Protein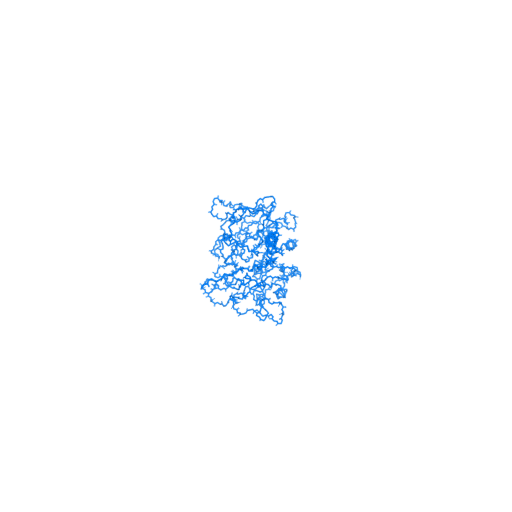 AF-A0A7X7UE91-F1 (afdb_monomer_lite)

Structure (mmCIF, N/CA/C/O backbone):
data_AF-A0A7X7UE91-F1
#
_entry.id   AF-A0A7X7UE91-F1
#
loop_
_atom_site.group_PDB
_atom_site.id
_atom_site.type_symbol
_atom_site.label_atom_id
_atom_site.label_alt_id
_atom_site.label_comp_id
_atom_site.label_asym_id
_atom_site.label_entity_id
_atom_site.label_seq_id
_atom_site.pdbx_PDB_ins_code
_atom_site.Cartn_x
_atom_site.Cartn_y
_atom_site.Cartn_z
_atom_site.occupancy
_atom_site.B_iso_or_equiv
_atom_site.auth_seq_id
_atom_site.auth_comp_id
_atom_site.auth_asym_id
_atom_site.auth_atom_id
_atom_site.pdbx_PDB_model_num
ATOM 1 N N . MET A 1 1 ? 59.659 89.191 -51.285 1.00 36.31 1 MET A N 1
ATOM 2 C CA . MET A 1 1 ? 58.768 90.313 -50.930 1.00 36.31 1 MET A CA 1
ATOM 3 C C . MET A 1 1 ? 57.349 89.776 -50.864 1.00 36.31 1 MET A C 1
ATOM 5 O O . MET A 1 1 ? 56.959 89.081 -51.787 1.00 36.31 1 MET A O 1
ATOM 9 N N . SER A 1 2 ? 56.700 90.019 -49.722 1.00 43.06 2 SER A N 1
ATOM 10 C CA . SER A 1 2 ? 55.256 90.040 -49.422 1.00 43.06 2 SER A CA 1
ATOM 11 C C . SER A 1 2 ? 54.271 89.786 -50.572 1.00 43.06 2 SER A C 1
ATOM 13 O O . SER A 1 2 ? 54.313 90.527 -51.544 1.00 43.06 2 SER A O 1
ATOM 15 N N . GLU A 1 3 ? 53.286 88.902 -50.362 1.00 39.47 3 GLU A N 1
ATOM 16 C CA . GLU A 1 3 ? 51.902 89.369 -50.165 1.00 39.47 3 GLU A CA 1
ATOM 17 C C . GLU A 1 3 ? 50.981 88.318 -49.531 1.00 39.47 3 GLU A C 1
ATOM 19 O O . GLU A 1 3 ? 51.152 87.111 -49.688 1.00 39.47 3 GLU A O 1
ATOM 24 N N . ALA A 1 4 ? 50.056 88.841 -48.728 1.00 41.91 4 ALA A N 1
ATOM 25 C CA . ALA A 1 4 ? 49.151 88.151 -47.828 1.00 41.91 4 ALA A CA 1
ATOM 26 C C . ALA A 1 4 ? 47.836 87.756 -48.519 1.00 41.91 4 ALA A C 1
ATOM 28 O O . ALA A 1 4 ? 47.352 88.455 -49.404 1.00 41.91 4 ALA A O 1
ATOM 29 N N . SER A 1 5 ? 47.219 86.676 -48.041 1.00 40.16 5 SER A N 1
ATOM 30 C CA . SER A 1 5 ? 45.880 86.216 -48.419 1.00 40.16 5 SER A CA 1
ATOM 31 C C . SER A 1 5 ? 44.860 86.522 -47.318 1.00 40.16 5 SER A C 1
ATOM 33 O O . SER A 1 5 ? 45.056 86.134 -46.164 1.00 40.16 5 SER A O 1
ATOM 35 N N . THR A 1 6 ? 43.752 87.168 -47.676 1.00 39.91 6 THR A N 1
ATOM 36 C CA . THR A 1 6 ? 42.548 87.333 -46.845 1.00 39.91 6 THR A CA 1
ATOM 37 C C . THR A 1 6 ? 41.614 86.112 -46.948 1.00 39.91 6 THR A C 1
ATOM 39 O O . THR A 1 6 ? 41.642 85.417 -47.963 1.00 39.91 6 THR A O 1
ATOM 42 N N . PRO A 1 7 ? 40.797 85.813 -45.914 1.00 49.31 7 PRO A N 1
ATOM 43 C CA . PRO A 1 7 ? 40.092 84.535 -45.794 1.00 49.31 7 PRO A CA 1
ATOM 44 C C . PRO A 1 7 ? 38.627 84.585 -46.269 1.00 49.31 7 PRO A C 1
ATOM 46 O O . PRO A 1 7 ? 37.909 85.546 -45.996 1.00 49.31 7 PRO A O 1
ATOM 49 N N . GLU A 1 8 ? 38.149 83.496 -46.880 1.00 41.75 8 GLU A N 1
ATOM 50 C CA . GLU A 1 8 ? 36.717 83.210 -47.060 1.00 41.75 8 GLU A CA 1
ATOM 51 C C . GLU A 1 8 ? 36.166 82.410 -45.865 1.00 41.75 8 GLU A C 1
ATOM 53 O O . GLU A 1 8 ? 36.740 81.404 -45.445 1.00 41.75 8 GLU A O 1
ATOM 58 N N . ILE A 1 9 ? 35.027 82.850 -45.317 1.00 50.50 9 ILE A N 1
ATOM 59 C CA . ILE A 1 9 ? 34.285 82.175 -44.239 1.00 50.50 9 ILE A CA 1
ATOM 60 C C . ILE A 1 9 ? 33.171 81.316 -44.865 1.00 50.50 9 ILE A C 1
ATOM 62 O O . ILE A 1 9 ? 32.263 81.879 -45.479 1.00 50.50 9 ILE A O 1
ATOM 66 N N . PRO A 1 10 ? 33.159 79.982 -44.680 1.00 48.75 10 PRO A N 1
ATOM 67 C CA . PRO A 1 10 ? 32.067 79.135 -45.153 1.00 48.75 10 PRO A CA 1
ATOM 68 C C . PRO A 1 10 ? 30.866 79.133 -44.180 1.00 48.75 10 PRO A C 1
ATOM 70 O O . PRO A 1 10 ? 31.021 79.372 -42.976 1.00 48.75 10 PRO A O 1
ATOM 73 N N . PRO A 1 11 ? 29.642 78.848 -44.668 1.00 53.81 11 PRO A N 1
ATOM 74 C CA . PRO A 1 11 ? 28.418 78.973 -43.883 1.00 53.81 11 PRO A CA 1
ATOM 75 C C . PRO A 1 11 ? 28.286 77.858 -42.835 1.00 53.81 11 PRO A C 1
ATOM 77 O O . PRO A 1 11 ? 28.567 76.687 -43.093 1.00 53.81 11 PRO A O 1
ATOM 80 N N . ARG A 1 12 ? 27.795 78.212 -41.639 1.00 56.38 12 ARG A N 1
ATOM 81 C CA . ARG A 1 12 ? 27.535 77.254 -40.551 1.00 56.38 12 ARG A CA 1
ATOM 82 C C . ARG A 1 12 ? 26.423 76.262 -40.937 1.00 56.38 12 ARG A C 1
ATOM 84 O O . ARG A 1 12 ? 25.315 76.699 -41.261 1.00 56.38 12 ARG A O 1
ATOM 91 N N . PRO A 1 13 ? 26.637 74.939 -40.823 1.00 45.81 13 PRO A N 1
ATOM 92 C CA . PRO A 1 13 ? 25.596 73.962 -41.109 1.00 45.81 13 PRO A CA 1
ATOM 93 C C . PRO A 1 13 ? 24.572 73.891 -39.963 1.00 45.81 13 PRO A C 1
ATOM 95 O O . PRO A 1 13 ? 24.873 73.462 -38.851 1.00 45.81 13 PRO A O 1
ATOM 98 N N . ARG A 1 14 ? 23.315 74.233 -40.274 1.00 53.62 14 ARG A N 1
ATOM 99 C CA . ARG A 1 14 ? 22.102 74.136 -39.426 1.00 53.62 14 ARG A CA 1
ATOM 100 C C . ARG A 1 14 ? 21.734 72.710 -38.949 1.00 53.62 14 ARG A C 1
ATOM 102 O O . ARG A 1 14 ? 20.647 72.510 -38.418 1.00 53.62 14 ARG A O 1
ATOM 109 N N . ARG A 1 15 ? 22.603 71.706 -39.113 1.00 49.56 15 ARG A N 1
ATOM 110 C CA . ARG A 1 15 ? 22.289 70.288 -38.838 1.00 49.56 15 ARG A CA 1
ATOM 111 C C . ARG A 1 15 ? 22.566 69.814 -37.406 1.00 49.56 15 ARG A C 1
ATOM 113 O O . ARG A 1 15 ? 22.081 68.753 -37.036 1.00 49.56 15 ARG A O 1
ATOM 120 N N . TRP A 1 16 ? 23.257 70.598 -36.578 1.00 45.03 16 TRP A N 1
ATOM 121 C CA . TRP A 1 16 ? 23.617 70.183 -35.210 1.00 45.03 16 TRP A CA 1
ATOM 122 C C . TRP A 1 16 ? 22.609 70.568 -34.117 1.00 45.03 16 TRP A C 1
ATOM 124 O O . TRP A 1 16 ? 22.763 70.153 -32.975 1.00 45.03 16 TRP A O 1
ATOM 134 N N . LEU A 1 17 ? 21.549 71.310 -34.452 1.00 46.06 17 LEU A N 1
ATOM 135 C CA . LEU A 1 17 ? 20.534 71.734 -33.475 1.00 46.06 17 LEU A CA 1
ATOM 136 C C . LEU A 1 17 ? 19.365 70.750 -33.310 1.00 46.06 17 LEU A C 1
ATOM 138 O O . LEU A 1 17 ? 18.649 70.838 -32.322 1.00 46.06 17 LEU A O 1
ATOM 142 N N . LEU A 1 18 ? 19.194 69.782 -34.218 1.00 48.12 18 LEU A N 1
ATOM 143 C CA . LEU A 1 18 ? 18.129 68.771 -34.107 1.00 48.12 18 LEU A CA 1
ATOM 144 C C . LEU A 1 18 ? 18.585 67.475 -33.418 1.00 48.12 18 LEU A C 1
ATOM 146 O O . LEU A 1 18 ? 17.758 66.797 -32.817 1.00 48.12 18 LEU A O 1
ATOM 150 N N . LEU A 1 19 ? 19.887 67.156 -33.422 1.00 47.09 19 LEU A N 1
ATOM 151 C CA . LEU A 1 19 ? 20.405 65.998 -32.680 1.00 47.09 19 LEU A CA 1
ATOM 152 C C . LEU A 1 19 ? 20.594 66.269 -31.181 1.00 47.09 19 LEU A C 1
ATOM 154 O O . LEU A 1 19 ? 20.543 65.325 -30.410 1.00 47.09 19 LEU A O 1
ATOM 158 N N . GLY A 1 20 ? 20.755 67.522 -30.741 1.00 48.09 20 GLY A N 1
ATOM 159 C CA . GLY A 1 20 ? 20.937 67.845 -29.316 1.00 48.09 20 GLY A CA 1
ATOM 160 C C . GLY A 1 20 ? 19.657 67.780 -28.470 1.00 48.09 20 GLY A C 1
ATOM 161 O O . GLY A 1 20 ? 19.732 67.546 -27.267 1.00 48.09 20 GLY A O 1
ATOM 162 N N . CYS A 1 21 ? 18.481 67.954 -29.082 1.00 50.00 21 CYS A N 1
ATOM 163 C CA . CYS A 1 21 ? 17.197 67.971 -28.366 1.00 50.00 21 CYS A CA 1
ATOM 164 C C . CYS A 1 21 ? 16.503 66.603 -28.304 1.00 50.00 21 CYS A C 1
ATOM 166 O O . CYS A 1 21 ? 15.656 66.393 -27.440 1.00 50.00 21 CYS A O 1
ATOM 168 N N . LEU A 1 22 ? 16.860 65.665 -29.187 1.00 49.66 22 LEU A N 1
ATOM 169 C CA . LEU A 1 22 ? 16.269 64.323 -29.207 1.00 49.66 22 LEU A CA 1
ATOM 170 C C . LEU A 1 22 ? 16.980 63.347 -28.267 1.00 49.66 22 LEU A C 1
ATOM 172 O O . LEU A 1 22 ? 16.339 62.427 -27.775 1.00 49.66 22 LEU A O 1
ATOM 176 N N . THR A 1 23 ? 18.262 63.550 -27.957 1.00 55.72 23 THR A N 1
ATOM 177 C CA . THR A 1 23 ? 19.024 62.645 -27.078 1.00 55.72 23 THR A CA 1
ATOM 178 C C . THR A 1 23 ? 18.476 62.579 -25.649 1.00 55.72 23 THR A C 1
ATOM 180 O O . THR A 1 23 ? 18.298 61.468 -25.156 1.00 55.72 23 THR A O 1
ATOM 183 N N . PRO A 1 24 ? 18.127 63.697 -24.977 1.00 56.16 24 PRO A N 1
ATOM 184 C CA . PRO A 1 24 ? 17.536 63.636 -23.640 1.00 56.16 24 PRO A CA 1
ATOM 185 C C . PRO A 1 24 ? 16.158 62.969 -23.662 1.00 56.16 24 PRO A C 1
ATOM 187 O O . PRO A 1 24 ? 15.841 62.186 -22.776 1.00 56.16 24 PRO A O 1
ATOM 190 N N . VAL A 1 25 ? 15.360 63.222 -24.705 1.00 62.03 25 VAL A N 1
ATOM 191 C CA . VAL A 1 25 ? 14.018 62.641 -24.863 1.00 62.03 25 VAL A CA 1
ATOM 192 C C . VAL A 1 25 ? 14.101 61.140 -25.135 1.00 62.03 25 VAL A C 1
ATOM 194 O O . VAL A 1 25 ? 13.368 60.375 -24.521 1.00 62.03 25 VAL A O 1
ATOM 197 N N . LEU A 1 26 ? 15.027 60.694 -25.985 1.00 62.31 26 LEU A N 1
ATOM 198 C CA . LEU A 1 26 ? 15.256 59.275 -26.261 1.00 62.31 26 LEU A CA 1
ATOM 199 C C . LEU A 1 26 ? 15.820 58.537 -25.043 1.00 62.31 26 LEU A C 1
ATOM 201 O O . LEU A 1 26 ? 15.428 57.400 -24.806 1.00 62.31 26 LEU A O 1
ATOM 205 N N . VAL A 1 27 ? 16.669 59.180 -24.235 1.00 69.56 27 VAL A N 1
ATOM 206 C CA . VAL A 1 27 ? 17.151 58.613 -22.965 1.00 69.56 27 VAL A CA 1
ATOM 207 C C . VAL A 1 27 ? 16.020 58.532 -21.940 1.00 69.56 27 VAL A C 1
ATOM 209 O O . VAL A 1 27 ? 15.864 57.496 -21.306 1.00 69.56 27 VAL A O 1
ATOM 212 N N . VAL A 1 28 ? 15.172 59.557 -21.813 1.00 70.38 28 VAL A N 1
ATOM 213 C CA . VAL A 1 28 ? 14.009 59.530 -20.907 1.00 70.38 28 VAL A CA 1
ATOM 214 C C . VAL A 1 28 ? 12.973 58.496 -21.355 1.00 70.38 28 VAL A C 1
ATOM 216 O O . VAL A 1 28 ? 12.438 57.784 -20.514 1.00 70.38 28 VAL A O 1
ATOM 219 N N . VAL A 1 29 ? 12.726 58.345 -22.659 1.00 72.12 29 VAL A N 1
ATOM 220 C CA . VAL A 1 29 ? 11.830 57.309 -23.198 1.00 72.12 29 VAL A CA 1
ATOM 221 C C . VAL A 1 29 ? 12.434 55.917 -23.022 1.00 72.12 29 VAL A C 1
ATOM 223 O O . VAL A 1 29 ? 11.719 55.009 -22.615 1.00 72.12 29 VAL A O 1
ATOM 226 N N . ALA A 1 30 ? 13.738 55.733 -23.245 1.00 70.06 30 ALA A N 1
ATOM 227 C CA . ALA A 1 30 ? 14.412 54.459 -22.998 1.00 70.06 30 ALA A CA 1
ATOM 228 C C . ALA A 1 30 ? 14.411 54.090 -21.507 1.00 70.06 30 ALA A C 1
ATOM 230 O O . ALA A 1 30 ? 14.157 52.937 -21.171 1.00 70.06 30 ALA A O 1
ATOM 231 N N . LEU A 1 31 ? 14.615 55.061 -20.610 1.00 68.81 31 LEU A N 1
ATOM 232 C CA . LEU A 1 31 ? 14.519 54.869 -19.162 1.00 68.81 31 LEU A CA 1
ATOM 233 C C . LEU A 1 31 ? 13.076 54.631 -18.709 1.00 68.81 31 LEU A C 1
ATOM 235 O O . LEU A 1 31 ? 12.863 53.805 -17.833 1.00 68.81 31 LEU A O 1
ATOM 239 N N . ALA A 1 32 ? 12.081 55.280 -19.320 1.00 68.56 32 ALA A N 1
ATOM 240 C CA . ALA A 1 32 ? 10.669 55.040 -19.036 1.00 68.56 32 ALA A CA 1
ATOM 241 C C . ALA A 1 32 ? 10.229 53.656 -19.529 1.00 68.56 32 ALA A C 1
ATOM 243 O O . ALA A 1 32 ? 9.573 52.933 -18.793 1.00 68.56 32 ALA A O 1
ATOM 244 N N . VAL A 1 33 ? 10.633 53.240 -20.732 1.00 74.38 33 VAL A N 1
ATOM 245 C CA . VAL A 1 33 ? 10.373 51.893 -21.261 1.00 74.38 33 VAL A CA 1
ATOM 246 C C . VAL A 1 33 ? 11.101 50.842 -20.425 1.00 74.38 33 VAL A C 1
ATOM 248 O O . VAL A 1 33 ? 10.485 49.852 -20.051 1.00 74.38 33 VAL A O 1
ATOM 251 N N . ALA A 1 34 ? 12.358 51.073 -20.039 1.00 68.88 34 ALA A N 1
ATOM 252 C CA . ALA A 1 34 ? 13.075 50.202 -19.111 1.00 68.88 34 ALA A CA 1
ATOM 253 C C . ALA A 1 34 ? 12.407 50.167 -17.728 1.00 68.88 34 ALA A C 1
ATOM 255 O O . ALA A 1 34 ? 12.300 49.093 -17.149 1.00 68.88 34 ALA A O 1
ATOM 256 N N . PHE A 1 35 ? 11.885 51.292 -17.228 1.00 69.75 35 PHE A N 1
ATOM 257 C CA . PHE A 1 35 ? 11.131 51.373 -15.975 1.00 69.75 35 PHE A CA 1
ATOM 258 C C . PHE A 1 35 ? 9.776 50.671 -16.069 1.00 69.75 35 PHE A C 1
ATOM 260 O O . PHE A 1 35 ? 9.395 50.007 -15.119 1.00 69.75 35 PHE A O 1
ATOM 267 N N . PHE A 1 36 ? 9.058 50.743 -17.192 1.00 61.97 36 PHE A N 1
ATOM 268 C CA . PHE A 1 36 ? 7.795 50.027 -17.396 1.00 61.97 36 PHE A CA 1
ATOM 269 C C . PHE A 1 36 ? 8.003 48.537 -17.686 1.00 61.97 36 PHE A C 1
ATOM 271 O O . PHE A 1 36 ? 7.165 47.734 -17.290 1.00 61.97 36 PHE A O 1
ATOM 278 N N . ILE A 1 37 ? 9.120 48.143 -18.305 1.00 63.78 37 ILE A N 1
ATOM 279 C CA . ILE A 1 37 ? 9.530 46.737 -18.433 1.00 63.78 37 ILE A CA 1
ATOM 280 C C . ILE A 1 37 ? 9.960 46.203 -17.064 1.00 63.78 37 ILE A C 1
ATOM 282 O O . ILE A 1 37 ? 9.502 45.138 -16.672 1.00 63.78 37 ILE A O 1
ATOM 286 N N . TRP A 1 38 ? 10.748 46.956 -16.295 1.00 61.94 38 TRP A N 1
ATOM 287 C CA . TRP A 1 38 ? 11.137 46.613 -14.925 1.00 61.94 38 TRP A CA 1
ATOM 288 C C . TRP A 1 38 ? 9.918 46.558 -13.991 1.00 61.94 38 TRP A C 1
ATOM 290 O O . TRP A 1 38 ? 9.705 45.551 -13.327 1.00 61.94 38 TRP A O 1
ATOM 300 N N . ALA A 1 39 ? 9.039 47.562 -14.009 1.00 52.72 39 ALA A N 1
ATOM 301 C CA . ALA A 1 39 ? 7.802 47.604 -13.226 1.00 52.72 39 ALA A CA 1
ATOM 302 C C . ALA A 1 39 ? 6.757 46.583 -13.713 1.00 52.72 39 ALA A C 1
ATOM 304 O O . ALA A 1 39 ? 5.990 46.058 -12.911 1.00 52.72 39 ALA A O 1
ATOM 305 N N . GLY A 1 40 ? 6.729 46.266 -15.009 1.00 46.97 40 GLY A N 1
ATOM 306 C CA . GLY A 1 40 ? 5.903 45.209 -15.599 1.00 46.97 40 GLY A CA 1
ATOM 307 C C . GLY A 1 40 ? 6.409 43.808 -15.252 1.00 46.97 40 GLY A C 1
ATOM 308 O O . GLY A 1 40 ? 5.601 42.915 -15.005 1.00 46.97 40 GLY A O 1
ATOM 309 N N . GLN A 1 41 ? 7.729 43.634 -15.134 1.00 50.72 41 GLN A N 1
ATOM 310 C CA . GLN A 1 41 ? 8.356 42.440 -14.564 1.00 50.72 41 GLN A CA 1
ATOM 311 C C . GLN A 1 41 ? 8.150 42.358 -13.042 1.00 50.72 41 GLN A C 1
ATOM 313 O O . GLN A 1 41 ? 8.019 41.255 -12.521 1.00 50.72 41 GLN A O 1
ATOM 318 N N . GLN A 1 42 ? 8.008 43.491 -12.339 1.00 44.66 42 GLN A N 1
ATOM 319 C CA . GLN A 1 42 ? 7.614 43.517 -10.923 1.00 44.66 42 GLN A CA 1
ATOM 320 C C . GLN A 1 42 ? 6.109 43.309 -10.679 1.00 44.66 42 GLN A C 1
ATOM 322 O O . GLN A 1 42 ? 5.731 42.962 -9.566 1.00 44.66 42 GLN A O 1
ATOM 327 N N . LYS A 1 43 ? 5.239 43.475 -11.688 1.00 43.56 43 LYS A N 1
ATOM 328 C CA . LYS A 1 43 ? 3.776 43.278 -11.578 1.00 43.56 43 LYS A CA 1
ATOM 329 C C . LYS A 1 43 ? 3.276 41.902 -12.037 1.00 43.56 43 LYS A C 1
ATOM 331 O O . LYS A 1 43 ? 2.078 41.709 -12.227 1.00 43.56 43 LYS A O 1
ATOM 336 N N . ARG A 1 44 ? 4.170 40.919 -12.157 1.00 41.72 44 ARG A N 1
ATOM 337 C CA . ARG A 1 44 ? 3.818 39.488 -12.164 1.00 41.72 44 ARG A CA 1
ATOM 338 C C . ARG A 1 44 ? 4.426 38.787 -10.957 1.00 41.72 44 ARG A C 1
ATOM 340 O O . ARG A 1 44 ? 5.157 37.813 -11.072 1.00 41.72 44 ARG A O 1
ATOM 347 N N . THR A 1 45 ? 4.093 39.296 -9.788 1.00 33.44 45 THR A N 1
ATOM 348 C CA . THR A 1 45 ? 4.151 38.556 -8.534 1.00 33.44 45 THR A CA 1
ATOM 349 C C . THR A 1 45 ? 2.702 38.373 -8.088 1.00 33.44 45 THR A C 1
ATOM 351 O O . THR A 1 45 ? 1.978 39.367 -7.980 1.00 33.44 45 THR A O 1
ATOM 354 N N . PRO A 1 46 ? 2.230 37.134 -7.856 1.00 30.61 46 PRO A N 1
ATOM 355 C CA . PRO A 1 46 ? 1.045 36.956 -7.030 1.00 30.61 46 PRO A CA 1
ATOM 356 C C . PRO A 1 46 ? 1.313 37.659 -5.696 1.00 30.61 46 PRO A C 1
ATOM 358 O O . PRO A 1 46 ? 2.473 37.755 -5.283 1.00 30.61 46 PRO A O 1
ATOM 361 N N . ALA A 1 47 ? 0.261 38.190 -5.070 1.00 27.84 47 ALA A N 1
ATOM 362 C CA . ALA A 1 47 ? 0.332 38.878 -3.787 1.00 27.84 47 ALA A CA 1
ATOM 363 C C . ALA A 1 47 ? 1.359 38.204 -2.861 1.00 27.84 47 ALA A C 1
ATOM 365 O O . ALA A 1 47 ? 1.198 37.042 -2.488 1.00 27.84 47 ALA A O 1
ATOM 366 N N . LYS A 1 48 ? 2.443 38.924 -2.544 1.00 30.34 48 LYS A N 1
ATOM 367 C CA . LYS A 1 48 ? 3.379 38.518 -1.498 1.00 30.34 48 LYS A CA 1
ATOM 368 C C . LYS A 1 48 ? 2.576 38.470 -0.202 1.00 30.34 48 LYS A C 1
ATOM 370 O O . LYS A 1 48 ? 2.264 39.518 0.353 1.00 30.34 48 LYS A O 1
ATOM 375 N N . SER A 1 49 ? 2.249 37.273 0.274 1.00 30.28 49 SER A N 1
ATOM 376 C CA . SER A 1 49 ? 2.136 37.072 1.713 1.00 30.28 49 SER A CA 1
ATOM 377 C C . SER A 1 49 ? 3.503 37.431 2.290 1.00 30.28 49 SER A C 1
ATOM 379 O O . SER A 1 49 ? 4.514 36.897 1.823 1.00 30.28 49 SER A O 1
ATOM 381 N N . GLU A 1 50 ? 3.555 38.375 3.223 1.00 29.50 50 GLU A N 1
ATOM 382 C CA . GLU A 1 50 ? 4.781 38.692 3.951 1.00 29.50 50 GLU A CA 1
ATOM 383 C C . GLU A 1 50 ? 5.368 37.389 4.509 1.00 29.50 50 GLU A C 1
ATOM 385 O O . GLU A 1 50 ? 4.707 36.650 5.236 1.00 29.50 50 GLU A O 1
ATOM 390 N N . GLN A 1 51 ? 6.579 37.053 4.065 1.00 27.69 51 GLN A N 1
ATOM 391 C CA . GLN A 1 51 ? 7.318 35.908 4.577 1.00 27.69 51 GLN A CA 1
ATOM 392 C C . GLN A 1 51 ? 8.044 36.354 5.850 1.00 27.69 51 GLN A C 1
ATOM 394 O O . GLN A 1 51 ? 8.701 37.397 5.809 1.00 27.69 51 GLN A O 1
ATOM 399 N N . PRO A 1 52 ? 7.950 35.608 6.963 1.00 28.22 52 PRO A N 1
ATOM 400 C CA . PRO A 1 52 ? 8.729 35.909 8.154 1.00 28.22 52 PRO A CA 1
ATOM 401 C C . PRO A 1 52 ? 10.233 35.751 7.875 1.00 28.22 52 PRO A C 1
ATOM 403 O O . PRO A 1 52 ? 10.665 34.891 7.109 1.00 28.22 52 PRO A O 1
ATOM 406 N N . GLU A 1 53 ? 11.018 36.615 8.509 1.00 28.03 53 GLU A N 1
ATOM 407 C CA . GLU A 1 53 ? 12.404 37.004 8.203 1.00 28.03 53 GLU A CA 1
ATOM 408 C C . GLU A 1 53 ? 13.490 35.929 8.474 1.00 28.03 53 GLU A C 1
ATOM 410 O O . GLU A 1 53 ? 14.628 36.268 8.780 1.00 28.03 53 GLU A O 1
ATOM 415 N N . TRP A 1 54 ? 13.183 34.627 8.378 1.00 30.05 54 TRP A N 1
AT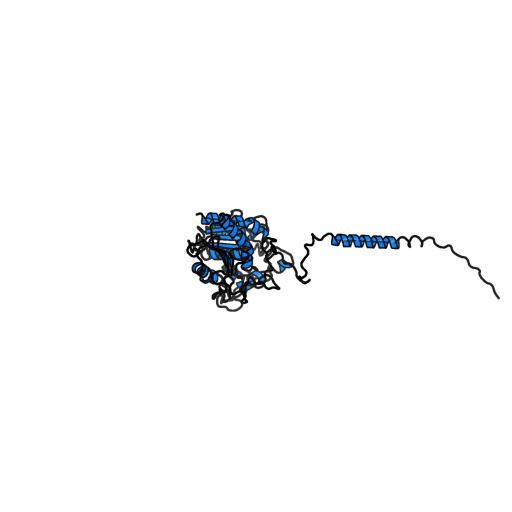OM 416 C CA . TRP A 1 54 ? 14.104 33.545 8.787 1.00 30.05 54 TRP A CA 1
ATOM 417 C C . TRP A 1 54 ? 14.303 32.388 7.787 1.00 30.05 54 TRP A C 1
ATOM 419 O O . TRP A 1 54 ? 14.706 31.296 8.181 1.00 30.05 54 TRP A O 1
ATOM 429 N N . VAL A 1 55 ? 14.092 32.602 6.483 1.00 28.30 55 VAL A N 1
ATOM 430 C CA . VAL A 1 55 ? 14.386 31.582 5.450 1.00 28.30 55 VAL A CA 1
ATOM 431 C C . VAL A 1 55 ? 15.651 31.956 4.653 1.00 28.30 55 VAL A C 1
ATOM 433 O O . VAL A 1 55 ? 15.645 32.985 3.977 1.00 28.30 55 VAL A O 1
ATOM 436 N N . PRO A 1 56 ? 16.736 31.153 4.685 1.00 31.80 56 PRO A N 1
ATOM 437 C CA . PRO A 1 56 ? 17.945 31.412 3.898 1.00 31.80 56 PRO A CA 1
ATOM 438 C C . PRO A 1 56 ? 17.709 31.333 2.377 1.00 31.80 56 PRO A C 1
ATOM 440 O O . PRO A 1 56 ? 16.955 30.490 1.889 1.00 31.80 56 PRO A O 1
ATOM 443 N N . GLU A 1 57 ? 18.417 32.171 1.609 1.00 29.77 57 GLU A N 1
ATOM 444 C CA . GLU A 1 57 ? 18.262 32.372 0.150 1.00 29.77 57 GLU A CA 1
ATOM 445 C C . GLU A 1 57 ? 18.537 31.137 -0.742 1.00 29.77 57 GLU A C 1
ATOM 447 O O . GLU A 1 57 ? 18.364 31.202 -1.960 1.00 29.77 57 GLU A O 1
ATOM 452 N N . ASN A 1 58 ? 18.940 29.991 -0.185 1.00 28.06 58 ASN A N 1
ATOM 453 C CA . ASN A 1 58 ? 19.305 28.783 -0.936 1.00 28.06 58 ASN A CA 1
ATOM 454 C C . ASN A 1 58 ? 18.311 27.607 -0.822 1.00 28.06 58 ASN A C 1
ATOM 456 O O . ASN A 1 58 ? 18.591 26.531 -1.357 1.00 28.06 58 ASN A O 1
ATOM 460 N N . MET A 1 59 ? 17.138 27.788 -0.207 1.00 26.92 59 MET A N 1
ATOM 461 C CA . MET A 1 59 ? 16.128 26.727 -0.082 1.00 26.92 59 MET A CA 1
ATOM 462 C C . MET A 1 59 ? 15.277 26.592 -1.365 1.00 26.92 59 MET A C 1
ATOM 464 O O . MET A 1 59 ? 14.589 27.525 -1.782 1.00 26.92 59 MET A O 1
ATOM 468 N N . ARG A 1 60 ? 15.321 25.426 -2.029 1.00 25.88 60 ARG A N 1
ATOM 469 C CA . ARG A 1 60 ? 14.536 25.132 -3.247 1.00 25.88 60 ARG A CA 1
ATOM 470 C C . ARG A 1 60 ? 13.367 24.186 -2.955 1.00 25.88 60 ARG A C 1
ATOM 472 O O . ARG A 1 60 ? 13.567 23.055 -2.532 1.00 25.88 60 ARG A O 1
ATOM 479 N N . TRP A 1 61 ? 12.161 24.641 -3.290 1.00 27.38 61 TRP A N 1
ATOM 480 C CA . TRP A 1 61 ? 10.878 23.948 -3.130 1.00 27.38 61 TRP A CA 1
ATOM 481 C C . TRP A 1 61 ? 10.746 22.646 -3.951 1.00 27.38 61 TRP A C 1
ATOM 483 O O . TRP A 1 61 ? 11.088 22.578 -5.145 1.00 27.38 61 TRP A O 1
ATOM 493 N N . VAL A 1 62 ? 10.171 21.606 -3.338 1.00 31.42 62 VAL A N 1
ATOM 494 C CA . VAL A 1 62 ? 9.875 20.310 -3.971 1.00 31.42 62 VAL A CA 1
ATOM 495 C C . VAL A 1 62 ? 8.402 19.948 -3.743 1.00 31.42 62 VAL A C 1
ATOM 497 O O . VAL A 1 62 ? 8.008 19.594 -2.647 1.00 31.42 62 VAL A O 1
ATOM 500 N N . ALA A 1 63 ? 7.586 20.069 -4.794 1.00 31.14 63 ALA A N 1
ATOM 501 C CA . ALA A 1 63 ? 6.120 20.081 -4.733 1.00 31.14 63 ALA A CA 1
ATOM 502 C C . ALA A 1 63 ? 5.411 18.706 -4.800 1.00 31.14 63 ALA A C 1
ATOM 504 O O . ALA A 1 63 ? 4.220 18.678 -5.081 1.00 31.14 63 ALA A O 1
ATOM 505 N N . TRP A 1 64 ? 6.106 17.577 -4.614 1.00 40.44 64 TRP A N 1
ATOM 506 C CA . TRP A 1 64 ? 5.503 16.240 -4.809 1.00 40.44 64 TRP A CA 1
ATOM 507 C C . TRP A 1 64 ? 5.458 15.360 -3.546 1.00 40.44 64 TRP A C 1
ATOM 509 O O . TRP A 1 64 ? 4.734 14.372 -3.535 1.00 40.44 64 TRP A O 1
ATOM 519 N N . ALA A 1 65 ? 6.150 15.726 -2.462 1.00 35.69 65 ALA A N 1
ATOM 520 C CA . ALA A 1 65 ? 6.008 15.078 -1.156 1.00 35.69 65 ALA A CA 1
ATOM 521 C C . ALA A 1 65 ? 5.020 15.889 -0.306 1.00 35.69 65 ALA A C 1
ATOM 523 O O . ALA A 1 65 ? 5.423 16.589 0.613 1.00 35.69 65 ALA A O 1
ATOM 524 N N . SER A 1 66 ? 3.736 15.849 -0.681 1.00 28.75 66 SER A N 1
ATOM 525 C CA . SER A 1 66 ? 2.671 16.697 -0.117 1.00 28.75 66 SER A CA 1
ATOM 526 C C . SER A 1 66 ? 2.884 18.210 -0.380 1.00 28.75 66 SER A C 1
ATOM 528 O O . SER A 1 66 ? 4.015 18.690 -0.458 1.00 28.75 66 SER A O 1
ATOM 530 N N . PRO A 1 67 ? 1.833 19.042 -0.534 1.00 25.95 67 PRO A N 1
ATOM 531 C CA . PRO A 1 67 ? 2.008 20.471 -0.314 1.00 25.95 67 PRO A CA 1
ATOM 532 C C . PRO A 1 67 ? 2.478 20.659 1.138 1.00 25.95 67 PRO A C 1
ATOM 534 O O . PRO A 1 67 ? 2.085 19.867 2.001 1.00 25.95 67 PRO A O 1
ATOM 537 N N . PRO A 1 68 ? 3.230 21.720 1.469 1.00 29.31 68 PRO A N 1
ATOM 538 C CA . PRO A 1 68 ? 3.213 22.219 2.833 1.00 29.31 68 PRO A CA 1
ATOM 539 C C . PRO A 1 68 ? 1.769 22.658 3.107 1.00 29.31 68 PRO A C 1
ATOM 541 O O . PRO A 1 68 ? 1.360 23.758 2.738 1.00 29.31 68 PRO A O 1
ATOM 544 N N . VAL A 1 69 ? 0.943 21.774 3.664 1.00 27.19 69 VAL A N 1
ATOM 545 C CA . VAL A 1 69 ? -0.385 22.162 4.128 1.00 27.19 69 VAL A CA 1
ATOM 546 C C . VAL A 1 69 ? -0.166 22.991 5.386 1.00 27.19 69 VAL A C 1
ATOM 548 O O . VAL A 1 69 ? -0.040 22.476 6.491 1.00 27.19 69 VAL A O 1
ATOM 551 N N . VAL A 1 70 ? -0.087 24.303 5.182 1.00 26.19 70 VAL A N 1
ATOM 552 C CA . VAL A 1 70 ? -0.306 25.315 6.209 1.00 26.19 70 VAL A CA 1
ATOM 553 C C . VAL A 1 70 ? -1.819 25.425 6.372 1.00 26.19 70 VAL A C 1
ATOM 555 O O . VAL A 1 70 ? -2.496 26.077 5.577 1.00 26.19 70 VAL A O 1
ATOM 558 N N . TYR A 1 71 ? -2.368 24.748 7.377 1.00 24.53 71 TYR A N 1
ATOM 559 C CA . TYR A 1 71 ? -3.733 25.003 7.822 1.00 24.53 71 TYR A CA 1
ATOM 560 C C . TYR A 1 71 ? -3.728 26.235 8.740 1.00 24.53 71 TYR A C 1
ATOM 562 O O . TYR A 1 71 ? -3.216 26.188 9.856 1.00 24.53 71 TYR A O 1
ATOM 570 N N . ASN A 1 72 ? -4.277 27.355 8.259 1.00 22.47 72 ASN A N 1
ATOM 571 C CA . ASN A 1 72 ? -4.403 28.605 9.014 1.00 22.47 72 ASN A CA 1
ATOM 572 C C . ASN A 1 72 ? -5.745 28.664 9.783 1.00 22.47 72 ASN A C 1
ATOM 574 O O . ASN A 1 72 ? -6.704 29.284 9.325 1.00 22.47 72 ASN A O 1
ATOM 578 N N . GLY A 1 73 ? -5.756 28.063 10.985 1.00 21.08 73 GLY A N 1
ATOM 579 C CA . GLY A 1 73 ? -6.563 28.468 12.157 1.00 21.08 73 GLY A CA 1
ATOM 580 C C . GLY A 1 73 ? -7.795 27.616 12.538 1.00 21.08 73 GLY A C 1
ATOM 581 O O . GLY A 1 73 ? -8.314 26.879 11.710 1.00 21.08 73 GLY A O 1
ATOM 582 N N . PRO A 1 74 ? -8.347 27.740 13.770 1.00 23.33 74 PRO A N 1
ATOM 583 C CA . PRO A 1 74 ? -7.783 28.308 14.992 1.00 23.33 74 PRO A CA 1
ATOM 584 C C . PRO A 1 74 ? -7.267 27.186 15.915 1.00 23.33 74 PRO A C 1
ATOM 586 O O . PRO A 1 74 ? -8.033 26.396 16.464 1.00 23.33 74 PRO A O 1
ATOM 589 N N . GLY A 1 75 ? -5.948 27.138 16.071 1.00 25.67 75 GLY A N 1
ATOM 590 C CA . GLY A 1 75 ? -5.205 26.134 16.830 1.00 25.67 75 GLY A CA 1
ATOM 591 C C . GLY A 1 75 ? -3.882 25.902 16.113 1.00 25.67 75 GLY A C 1
ATOM 592 O O . GLY A 1 75 ? -3.854 25.229 15.092 1.00 25.67 75 GLY A O 1
ATOM 593 N N . GLU A 1 76 ? -2.834 26.584 16.567 1.00 25.05 76 GLU A N 1
ATOM 594 C CA . GLU A 1 76 ? -1.525 26.703 15.913 1.00 25.05 76 GLU A CA 1
ATOM 595 C C . GLU A 1 76 ? -0.916 25.353 15.480 1.00 25.05 76 GLU A C 1
ATOM 597 O O . GLU A 1 76 ? -0.817 24.424 16.279 1.00 25.05 76 GLU A O 1
ATOM 602 N N . LEU A 1 77 ? -0.436 25.270 14.232 1.00 31.86 77 LEU A N 1
ATOM 603 C CA . LEU A 1 77 ? 0.515 24.252 13.777 1.00 31.86 77 LEU A CA 1
ATOM 604 C C . LEU A 1 77 ? 1.855 24.950 13.499 1.00 31.86 77 LEU A C 1
ATOM 606 O O . LEU A 1 77 ? 2.001 25.671 12.512 1.00 31.86 77 LEU A O 1
ATOM 610 N N . VAL A 1 78 ? 2.812 24.768 14.406 1.00 27.73 78 VAL A N 1
ATOM 611 C CA . VAL A 1 78 ? 4.182 25.294 14.314 1.00 27.73 78 VAL A CA 1
ATOM 612 C C . VAL A 1 78 ? 5.050 24.301 13.527 1.00 27.73 78 VAL A C 1
ATOM 614 O O . VAL A 1 78 ? 4.826 23.098 13.604 1.00 27.73 78 VAL A O 1
ATOM 617 N N . PHE A 1 79 ? 6.011 24.824 12.758 1.00 29.94 79 PHE A N 1
ATOM 618 C CA . PHE A 1 79 ? 7.078 24.113 12.034 1.00 29.94 79 PHE A CA 1
ATOM 619 C C . PHE A 1 79 ? 7.427 22.720 12.609 1.00 29.94 79 PHE A C 1
ATOM 621 O O . PHE A 1 79 ? 7.871 22.610 13.749 1.00 29.94 79 PHE A O 1
ATOM 628 N N . TYR A 1 80 ? 7.256 21.662 11.804 1.00 41.66 80 TYR A N 1
ATOM 629 C CA . TYR A 1 80 ? 7.445 20.269 12.224 1.00 41.66 80 TYR A CA 1
ATOM 630 C C . TYR A 1 80 ? 8.887 19.788 12.070 1.00 41.66 80 TYR A C 1
ATOM 632 O O . TYR A 1 80 ? 9.244 19.106 11.115 1.00 41.66 80 TYR A O 1
ATOM 640 N N . SER A 1 81 ? 9.705 20.114 13.060 1.00 33.66 81 SER A N 1
ATOM 641 C CA . SER A 1 81 ? 10.857 19.304 13.446 1.00 33.66 81 SER A CA 1
ATOM 642 C C . SER A 1 81 ? 10.581 18.788 14.851 1.00 33.66 81 SER A C 1
ATOM 644 O O . SER A 1 81 ? 10.251 19.590 15.718 1.00 33.66 81 SER A O 1
ATOM 646 N N . ASP A 1 82 ? 10.702 17.483 15.071 1.00 39.25 82 ASP A N 1
ATOM 647 C CA . ASP A 1 82 ? 10.428 16.808 16.345 1.00 39.25 82 ASP A CA 1
ATOM 648 C C . ASP A 1 82 ? 8.968 16.833 16.827 1.00 39.25 82 ASP A C 1
ATOM 650 O O . ASP A 1 82 ? 8.524 17.694 17.580 1.00 39.25 82 ASP A O 1
ATOM 654 N N . PHE A 1 83 ? 8.252 15.738 16.566 1.00 38.34 83 PHE A N 1
ATOM 655 C CA . PHE A 1 83 ? 7.064 15.353 17.341 1.00 38.34 83 PHE A CA 1
ATOM 656 C C . PHE A 1 83 ? 7.396 14.887 18.776 1.00 38.34 83 PHE A C 1
ATOM 658 O O . PHE A 1 83 ? 6.664 14.085 19.347 1.00 38.34 83 PHE A O 1
ATOM 665 N N . GLY A 1 84 ? 8.509 15.332 19.369 1.00 34.91 84 GLY A N 1
ATOM 666 C CA . GLY A 1 84 ? 8.909 14.959 20.730 1.00 34.91 84 GLY A CA 1
ATOM 667 C C . GLY A 1 84 ? 9.193 13.465 20.935 1.00 34.91 84 GLY A C 1
ATOM 668 O O . GLY A 1 84 ? 9.334 13.027 22.069 1.00 34.91 84 GLY A O 1
ATOM 669 N N . CYS A 1 85 ? 9.292 12.664 19.868 1.00 39.69 85 CYS A N 1
ATOM 670 C CA . CYS A 1 85 ? 9.695 11.259 19.983 1.00 39.69 85 CYS A CA 1
ATOM 671 C C . CYS A 1 85 ? 11.243 11.121 20.078 1.00 39.69 85 CYS A C 1
ATOM 673 O O . CYS A 1 85 ? 11.757 10.006 20.183 1.00 39.69 85 CYS A O 1
ATOM 675 N N . ALA A 1 86 ? 11.985 12.243 20.088 1.00 37.38 86 ALA A N 1
ATOM 676 C CA . ALA A 1 86 ? 13.386 12.316 20.501 1.00 37.38 86 ALA A CA 1
ATOM 677 C C . ALA A 1 86 ? 13.506 12.243 22.034 1.00 37.38 86 ALA A C 1
ATOM 679 O O . ALA A 1 86 ? 12.714 12.824 22.772 1.00 37.38 86 ALA A O 1
ATOM 680 N N . ALA A 1 87 ? 14.523 11.535 22.524 1.00 32.84 87 ALA A N 1
ATOM 681 C CA . ALA A 1 87 ? 14.849 11.491 23.944 1.00 32.84 87 ALA A CA 1
ATOM 682 C C . ALA A 1 87 ? 15.352 12.872 24.423 1.00 32.84 87 ALA A C 1
ATOM 684 O O . ALA A 1 87 ? 16.547 13.149 24.366 1.00 32.84 87 ALA A O 1
ATOM 685 N N . GLY A 1 88 ? 14.439 13.732 24.884 1.00 31.08 88 GLY A N 1
ATOM 686 C CA . GLY A 1 88 ? 14.740 15.030 25.500 1.00 31.08 88 GLY A CA 1
ATOM 687 C C . GLY A 1 88 ? 13.487 15.716 26.062 1.00 31.08 88 GLY A C 1
ATOM 688 O O . GLY A 1 88 ? 12.538 15.948 25.323 1.00 31.08 88 GLY A O 1
ATOM 689 N N . ASP A 1 89 ? 13.508 15.978 27.377 1.00 26.70 89 ASP A N 1
ATOM 690 C CA . ASP A 1 89 ? 12.583 16.670 28.311 1.00 26.70 89 ASP A CA 1
ATOM 691 C C . ASP A 1 89 ? 11.058 16.445 28.253 1.00 26.70 89 ASP A C 1
ATOM 693 O O . ASP A 1 89 ? 10.361 16.724 29.232 1.00 26.70 89 ASP A O 1
ATOM 697 N N . HIS A 1 90 ? 10.521 15.835 27.203 1.00 33.75 90 HIS A N 1
ATOM 698 C CA . HIS A 1 90 ? 9.173 15.282 27.192 1.00 33.75 90 HIS A CA 1
ATOM 699 C C . HIS A 1 90 ? 9.276 13.770 27.338 1.00 33.75 90 HIS A C 1
ATOM 701 O O . HIS A 1 90 ? 9.353 13.040 26.357 1.00 33.75 90 HIS A O 1
ATOM 707 N N . LEU A 1 91 ? 9.307 13.284 28.583 1.00 29.27 91 LEU A N 1
ATOM 708 C CA . LEU A 1 91 ? 9.090 11.862 28.834 1.00 29.27 91 LEU A CA 1
ATOM 709 C C . LEU A 1 91 ? 7.697 11.510 28.286 1.00 29.27 91 LEU A C 1
ATOM 711 O O . LEU A 1 91 ? 6.707 12.060 28.774 1.00 29.27 91 LEU A O 1
ATOM 715 N N . PRO A 1 92 ? 7.594 10.642 27.269 1.00 35.88 92 PRO A N 1
ATOM 716 C CA . PRO A 1 92 ? 6.306 10.244 26.739 1.00 35.88 92 PRO A CA 1
ATOM 717 C C . PRO A 1 92 ? 5.571 9.471 27.832 1.00 35.88 92 PRO A C 1
ATOM 719 O O . PRO A 1 92 ? 6.076 8.476 28.352 1.00 35.88 92 PRO A O 1
ATOM 722 N N . ASP A 1 93 ? 4.391 9.956 28.207 1.00 37.00 93 ASP A N 1
ATOM 723 C CA . ASP A 1 93 ? 3.521 9.259 29.144 1.00 37.00 93 ASP A CA 1
ATOM 724 C C . ASP A 1 93 ? 3.124 7.906 28.518 1.00 37.00 93 ASP A C 1
ATOM 726 O O . ASP A 1 93 ? 2.470 7.899 27.470 1.00 37.00 93 ASP A O 1
ATOM 730 N N . PRO A 1 94 ? 3.485 6.758 29.120 1.00 35.62 94 PRO A N 1
ATOM 731 C CA . PRO A 1 94 ? 3.181 5.436 28.570 1.00 35.62 94 PRO A CA 1
ATOM 732 C C . PRO A 1 94 ? 1.681 5.178 28.373 1.00 35.62 94 PRO A C 1
ATOM 734 O O . PRO A 1 94 ? 1.304 4.342 27.556 1.00 35.62 94 PRO A O 1
ATOM 737 N N . GLN A 1 95 ? 0.818 5.878 29.116 1.00 35.69 95 GLN A N 1
ATOM 738 C CA . GLN A 1 95 ? -0.636 5.743 29.032 1.00 35.69 95 GLN A CA 1
ATOM 739 C C . GLN A 1 95 ? -1.255 6.713 28.020 1.00 35.69 95 GLN A C 1
ATOM 741 O O . GLN A 1 95 ? -2.266 6.383 27.395 1.00 35.69 95 GLN A O 1
ATOM 746 N N . ASN A 1 96 ? -0.652 7.891 27.832 1.00 37.47 96 ASN A N 1
ATOM 747 C CA . ASN A 1 96 ? -1.249 8.979 27.053 1.00 37.47 96 ASN A CA 1
ATOM 748 C C . ASN A 1 96 ? -0.553 9.262 25.710 1.00 37.47 96 ASN A C 1
ATOM 750 O O . ASN A 1 96 ? -1.201 9.801 24.813 1.00 37.47 96 ASN A O 1
ATOM 754 N N . GLY A 1 97 ? 0.702 8.841 25.521 1.00 41.19 97 GLY A N 1
ATOM 755 C CA . GLY A 1 97 ? 1.519 9.169 24.349 1.00 41.19 97 GLY A CA 1
ATOM 756 C C . GLY A 1 97 ? 1.688 10.680 24.140 1.00 41.19 97 GLY A C 1
ATOM 757 O O . GLY A 1 97 ? 1.232 11.499 24.937 1.00 41.19 97 GLY A O 1
ATOM 758 N N . ILE A 1 98 ? 2.336 11.074 23.045 1.00 37.19 98 ILE A N 1
ATOM 759 C CA . ILE A 1 98 ? 2.350 12.482 22.611 1.00 37.19 98 ILE A CA 1
ATOM 760 C C . ILE A 1 98 ? 1.111 12.710 21.752 1.00 37.19 98 ILE A C 1
ATOM 762 O O . ILE A 1 98 ? 0.937 11.999 20.762 1.00 37.19 98 ILE A O 1
ATOM 766 N N . THR A 1 99 ? 0.254 13.660 22.144 1.00 41.19 99 THR A N 1
ATOM 767 C CA . THR A 1 99 ? -0.936 14.030 21.364 1.00 41.19 99 THR A CA 1
ATOM 768 C C . THR A 1 99 ? -0.527 14.921 20.200 1.00 41.19 99 THR A C 1
ATOM 770 O O . THR A 1 99 ? -0.055 16.037 20.405 1.00 41.19 99 THR A O 1
ATOM 773 N N . VAL A 1 100 ? -0.726 14.439 18.978 1.00 42.53 100 VAL A N 1
ATOM 774 C CA . VAL A 1 100 ? -0.483 15.212 17.756 1.00 42.53 100 VAL A CA 1
ATOM 775 C C . VAL A 1 100 ? -1.770 15.951 17.358 1.00 42.53 100 VAL A C 1
ATOM 777 O O . VAL A 1 100 ? -2.825 15.334 17.260 1.00 42.53 100 VAL A O 1
ATOM 780 N N . THR A 1 101 ? -1.690 17.276 17.167 1.00 45.88 101 THR A N 1
ATOM 781 C CA . THR A 1 101 ? -2.713 18.142 16.517 1.00 45.88 101 THR A CA 1
ATOM 782 C C . THR A 1 101 ? -4.127 18.194 17.120 1.00 45.88 101 THR A C 1
ATOM 784 O O . THR A 1 101 ? -5.076 18.570 16.434 1.00 45.88 101 THR A O 1
ATOM 787 N N . GLY A 1 102 ? -4.325 17.838 18.394 1.00 47.34 102 GLY A N 1
ATOM 788 C CA . GLY A 1 102 ? -5.664 17.824 19.018 1.00 47.34 102 GLY A CA 1
ATOM 789 C C . GLY A 1 102 ? -6.578 16.696 18.512 1.00 47.34 102 GLY A C 1
ATOM 790 O O . GLY A 1 102 ? -7.645 16.446 19.075 1.00 47.34 102 GLY A O 1
ATOM 791 N N . GLN A 1 103 ? -6.125 15.958 17.501 1.00 52.41 103 GLN A N 1
ATOM 792 C CA . GLN A 1 103 ? -6.611 14.635 17.158 1.00 52.41 103 GLN A CA 1
ATOM 793 C C . GLN A 1 103 ? -6.041 13.680 18.206 1.00 52.41 103 GLN A C 1
ATOM 795 O O . GLN A 1 103 ? -4.924 13.855 18.685 1.00 52.41 103 GLN A O 1
ATOM 800 N N . ARG A 1 104 ? -6.796 12.671 18.632 1.00 65.31 104 ARG A N 1
ATOM 801 C CA . ARG A 1 104 ? -6.373 11.772 19.723 1.00 65.31 104 ARG A CA 1
ATOM 802 C C . ARG A 1 104 ? -5.396 10.711 19.219 1.00 65.31 104 ARG A C 1
ATOM 804 O O . ARG A 1 104 ? -5.633 9.514 19.344 1.00 65.31 104 ARG A O 1
ATOM 811 N N . VAL A 1 105 ? -4.324 11.194 18.599 1.00 63.09 105 VAL A N 1
ATOM 812 C CA . VAL A 1 105 ? -3.210 10.461 18.012 1.00 63.09 105 VAL A CA 1
ATOM 813 C C . VAL A 1 105 ? -2.086 10.424 19.030 1.00 63.09 105 VAL A C 1
ATOM 815 O O . VAL A 1 105 ? -1.588 11.470 19.424 1.00 63.09 105 VAL A O 1
ATOM 818 N N . ARG A 1 106 ? -1.688 9.224 19.438 1.00 68.94 106 ARG A N 1
ATOM 819 C CA . ARG A 1 106 ? -0.604 8.962 20.384 1.00 68.94 106 ARG A CA 1
ATOM 820 C C . ARG A 1 106 ? 0.663 8.578 19.615 1.00 68.94 106 ARG A C 1
ATOM 822 O O . ARG A 1 106 ? 0.622 7.576 18.902 1.00 68.94 106 ARG A O 1
ATOM 829 N N . CYS A 1 107 ? 1.782 9.293 19.788 1.00 67.31 107 CYS A N 1
ATOM 830 C CA . CYS A 1 107 ? 3.109 8.729 19.463 1.00 67.31 107 CYS A CA 1
ATOM 831 C C . CYS A 1 107 ? 3.416 7.628 20.484 1.00 67.31 107 CYS A C 1
ATOM 833 O O . CYS A 1 107 ? 3.376 7.883 21.691 1.00 67.31 107 CYS A O 1
ATOM 835 N N . GLN A 1 108 ? 3.690 6.414 20.009 1.00 64.38 108 GLN A N 1
ATOM 836 C CA . GLN A 1 108 ? 4.149 5.311 20.844 1.00 64.38 108 GLN A CA 1
ATOM 837 C C . GLN A 1 108 ? 5.676 5.351 20.928 1.00 64.38 108 GLN A C 1
ATOM 839 O O . GLN A 1 108 ? 6.346 5.048 19.936 1.00 64.38 108 GLN A O 1
ATOM 844 N N . PRO A 1 109 ? 6.257 5.729 22.079 1.00 51.53 109 PRO A N 1
ATOM 845 C CA . PRO A 1 109 ? 7.700 5.676 22.233 1.00 51.53 109 PRO A CA 1
ATOM 846 C C . PRO A 1 109 ? 8.189 4.224 22.226 1.00 51.53 109 PRO A C 1
ATOM 848 O O . PRO A 1 109 ? 7.571 3.338 22.811 1.00 51.53 109 PRO A O 1
ATOM 851 N N . GLY A 1 110 ? 9.348 3.984 21.613 1.00 50.31 110 GLY A N 1
ATOM 852 C CA . GLY A 1 110 ? 10.127 2.779 21.898 1.00 50.31 110 GLY A CA 1
ATOM 853 C C . GLY A 1 110 ? 9.615 1.470 21.294 1.00 50.31 110 GLY A C 1
ATOM 854 O O . GLY A 1 110 ? 9.979 0.408 21.802 1.00 50.31 110 GLY A O 1
ATOM 855 N N . PHE A 1 111 ? 8.847 1.495 20.197 1.00 68.00 111 PHE A N 1
ATOM 856 C CA . PHE A 1 111 ? 8.687 0.279 19.399 1.00 68.00 111 PHE A CA 1
ATOM 857 C C . PHE A 1 111 ? 10.032 -0.044 18.724 1.00 68.00 111 PHE A C 1
ATOM 859 O O . PHE A 1 111 ? 10.395 0.523 17.695 1.00 68.00 111 PHE A O 1
ATOM 866 N N . VAL A 1 112 ? 10.815 -0.938 19.327 1.00 76.31 112 VAL A N 1
ATOM 867 C CA . VAL A 1 112 ? 12.065 -1.440 18.744 1.00 76.31 112 VAL A CA 1
ATOM 868 C C . VAL A 1 112 ? 11.778 -2.766 18.056 1.00 76.31 112 VAL A C 1
ATOM 870 O O . VAL A 1 112 ? 11.522 -3.773 18.718 1.00 76.31 112 VAL A O 1
ATOM 873 N N . SER A 1 113 ? 11.842 -2.773 16.724 1.00 85.44 113 SER A N 1
ATOM 874 C CA . SER A 1 113 ? 11.672 -3.999 15.947 1.00 85.44 113 SER A CA 1
ATOM 875 C C . SER A 1 113 ? 12.943 -4.837 16.007 1.00 85.44 113 SER A C 1
ATOM 877 O O . SER A 1 113 ? 14.020 -4.386 15.609 1.00 85.44 113 SER A O 1
ATOM 879 N N . LYS A 1 114 ? 12.828 -6.095 16.443 1.00 90.50 114 LYS A N 1
ATOM 880 C CA . LYS A 1 114 ? 13.946 -7.051 16.392 1.00 90.50 114 LYS A CA 1
ATOM 881 C C . LYS A 1 114 ? 14.137 -7.586 14.975 1.00 90.50 114 LYS A C 1
ATOM 883 O O . LYS A 1 114 ? 15.256 -7.908 14.584 1.00 90.50 114 LYS A O 1
ATOM 888 N N . LEU A 1 115 ? 13.049 -7.671 14.212 1.00 90.81 115 LEU A N 1
ATOM 889 C CA . LEU A 1 115 ? 13.025 -8.187 12.842 1.00 90.81 115 LEU A CA 1
ATOM 890 C C . LEU A 1 115 ? 13.576 -7.188 11.812 1.00 90.81 115 LEU A C 1
ATOM 892 O O . LEU A 1 115 ? 14.202 -7.607 10.837 1.00 90.81 115 LEU A O 1
ATOM 896 N N . VAL A 1 116 ? 13.415 -5.887 12.056 1.00 87.94 116 VAL A N 1
ATOM 897 C CA . VAL A 1 116 ? 14.005 -4.801 11.249 1.00 87.94 116 VAL A CA 1
ATOM 898 C C . VAL A 1 116 ? 15.297 -4.253 11.875 1.00 87.94 116 VAL A C 1
ATOM 900 O O . VAL A 1 116 ? 16.081 -3.605 11.195 1.00 87.94 116 VAL A O 1
ATOM 903 N N . ARG A 1 117 ? 15.586 -4.590 13.140 1.00 85.31 117 ARG A N 1
ATOM 904 C CA . ARG A 1 117 ? 16.824 -4.231 13.866 1.00 85.31 117 ARG A CA 1
ATOM 905 C C . ARG A 1 117 ? 17.002 -2.727 14.082 1.00 85.31 117 ARG A C 1
ATOM 907 O O . ARG A 1 117 ? 18.124 -2.235 14.160 1.00 85.31 117 ARG A O 1
ATOM 914 N N . SER A 1 118 ? 15.900 -2.001 14.225 1.00 77.88 118 SER A N 1
ATOM 915 C CA . SER A 1 118 ? 15.924 -0.575 14.538 1.00 77.88 118 SER A CA 1
ATOM 916 C C . SER A 1 118 ? 14.663 -0.154 15.302 1.00 77.88 118 SER A C 1
ATOM 918 O O . SER A 1 118 ? 13.648 -0.864 15.270 1.00 77.88 118 SER A O 1
ATOM 920 N N . PRO A 1 119 ? 14.684 1.024 15.950 1.00 76.50 119 PRO A N 1
ATOM 921 C CA . PRO A 1 119 ? 13.463 1.717 16.338 1.00 76.50 119 PRO A CA 1
ATOM 922 C C . PRO A 1 119 ? 12.538 1.911 15.131 1.00 76.50 119 PRO A C 1
ATOM 924 O O . PRO A 1 119 ? 13.009 2.023 13.996 1.00 76.50 119 PRO A O 1
ATOM 927 N N . ARG A 1 120 ? 11.231 1.904 15.387 1.00 82.50 120 ARG A N 1
ATOM 928 C CA . ARG A 1 120 ? 10.176 2.191 14.417 1.00 82.50 120 ARG A CA 1
ATOM 929 C C . ARG A 1 120 ? 9.196 3.148 15.061 1.00 82.50 120 ARG A C 1
ATOM 931 O O . ARG A 1 120 ? 8.707 2.884 16.160 1.00 82.50 120 ARG A O 1
ATOM 938 N N . GLN A 1 121 ? 8.910 4.256 14.391 1.00 77.94 121 GLN A N 1
ATOM 939 C CA . GLN A 1 121 ? 7.846 5.125 14.865 1.00 77.94 121 GLN A CA 1
ATOM 940 C C . GLN A 1 121 ? 6.480 4.473 14.647 1.00 77.94 121 GLN A C 1
ATOM 942 O O . GLN A 1 121 ? 6.248 3.727 13.694 1.00 77.94 121 GLN A O 1
ATOM 947 N N . LEU A 1 122 ? 5.565 4.752 15.566 1.00 80.56 122 LEU A N 1
ATOM 948 C CA . LEU A 1 122 ? 4.211 4.236 15.521 1.00 80.56 122 LEU A CA 1
ATOM 949 C C . LEU A 1 122 ? 3.275 5.295 16.085 1.00 80.56 122 LEU A C 1
ATOM 951 O O . LEU A 1 122 ? 3.407 5.687 17.246 1.00 80.56 122 LEU A O 1
ATOM 955 N N . PHE A 1 123 ? 2.313 5.729 15.277 1.00 83.94 123 PHE A N 1
ATOM 956 C CA . PHE A 1 123 ? 1.237 6.595 15.746 1.00 83.94 123 PHE A CA 1
ATOM 957 C C . PHE A 1 123 ? -0.062 5.807 15.825 1.00 83.94 123 PHE A C 1
ATOM 959 O O . PHE A 1 123 ? -0.360 4.995 14.949 1.00 83.94 123 PHE A O 1
ATOM 966 N N . VAL A 1 124 ? -0.842 6.045 16.877 1.00 86.25 124 VAL A N 1
ATOM 967 C CA . VAL A 1 124 ? -2.134 5.382 17.081 1.00 86.25 124 VAL A CA 1
ATOM 968 C C . VAL A 1 124 ? -3.202 6.419 17.382 1.00 86.25 124 VAL A C 1
ATOM 970 O O . VAL A 1 124 ? -3.143 7.106 18.397 1.00 86.25 124 VAL A O 1
ATOM 973 N N . HIS A 1 125 ? -4.190 6.531 16.503 1.00 87.88 125 HIS A N 1
ATOM 974 C CA . HIS A 1 125 ? -5.393 7.332 16.697 1.00 87.88 125 HIS A CA 1
ATOM 975 C C . HIS A 1 125 ? -6.474 6.524 17.417 1.00 87.88 125 HIS A C 1
ATOM 977 O O . HIS A 1 125 ? -6.798 5.405 17.011 1.00 87.88 125 HIS A O 1
ATOM 983 N N . LEU A 1 126 ? -7.046 7.117 18.469 1.00 88.25 126 LEU A N 1
ATOM 984 C CA . LEU A 1 126 ? -8.145 6.542 19.239 1.00 88.25 126 LEU A CA 1
ATOM 985 C C . LEU A 1 126 ? -9.445 7.348 19.062 1.00 88.25 126 LEU A C 1
ATOM 987 O O . LEU A 1 126 ? -9.459 8.568 19.266 1.00 88.25 126 LEU A O 1
ATOM 991 N N . PRO A 1 127 ? -10.577 6.686 18.763 1.00 90.31 127 PRO A N 1
ATOM 992 C CA . PRO A 1 127 ? -11.836 7.352 18.437 1.00 90.31 127 PRO A CA 1
ATOM 993 C C . PRO A 1 127 ? -12.554 7.920 19.660 1.00 90.31 127 PRO A C 1
ATOM 995 O O . PRO A 1 127 ? -12.196 7.640 20.802 1.00 90.31 127 PRO A O 1
ATOM 998 N N . ALA A 1 128 ? -13.545 8.798 19.436 1.00 84.31 128 ALA A N 1
ATOM 999 C CA . ALA A 1 128 ? -14.248 9.583 20.475 1.00 84.31 128 ALA A CA 1
ATOM 1000 C C . ALA A 1 128 ? -14.810 8.686 21.577 1.00 84.31 128 ALA A C 1
ATOM 1002 O O . ALA A 1 128 ? -15.597 7.789 21.286 1.00 84.31 128 ALA A O 1
ATOM 1003 N N . GLY A 1 129 ? -14.417 8.919 22.833 1.00 85.94 129 GLY A N 1
ATOM 1004 C CA . GLY A 1 129 ? -14.835 8.078 23.959 1.00 85.94 129 GLY A CA 1
ATOM 1005 C C . GLY A 1 129 ? -14.369 6.624 23.836 1.00 85.94 129 GLY A C 1
ATOM 1006 O O . GLY A 1 129 ? -15.162 5.718 24.075 1.00 85.94 129 GLY A O 1
ATOM 1007 N N . TYR A 1 130 ? -13.133 6.410 23.378 1.00 89.56 130 TYR A N 1
ATOM 1008 C CA . TYR A 1 130 ? -12.452 5.120 23.467 1.00 89.56 130 TYR A CA 1
ATOM 1009 C C . TYR A 1 130 ? -12.351 4.677 24.934 1.00 89.56 130 TYR A C 1
ATOM 1011 O O . TYR A 1 130 ? -11.963 5.472 25.791 1.00 89.56 130 TYR A O 1
ATOM 1019 N N . ASP A 1 131 ? -12.696 3.418 25.191 1.00 89.50 131 ASP A N 1
ATOM 1020 C CA . ASP A 1 131 ? -12.662 2.774 26.503 1.00 89.50 131 ASP A CA 1
ATOM 1021 C C . ASP A 1 131 ? -11.821 1.499 26.393 1.00 89.50 131 ASP A C 1
ATOM 1023 O O . ASP A 1 131 ? -12.122 0.613 25.588 1.00 89.50 131 ASP A O 1
ATOM 1027 N N . ASP A 1 132 ? -10.764 1.408 27.196 1.00 89.06 132 ASP A N 1
ATOM 1028 C CA . ASP A 1 132 ? -9.857 0.259 27.228 1.00 89.06 132 ASP A CA 1
ATOM 1029 C C . ASP A 1 132 ? -10.515 -1.006 27.804 1.00 89.06 132 ASP A C 1
ATOM 1031 O O . ASP A 1 132 ? -10.026 -2.117 27.585 1.00 89.06 132 ASP A O 1
ATOM 1035 N N . ARG A 1 133 ? -11.666 -0.853 28.470 1.00 92.75 133 ARG A N 1
ATOM 1036 C CA . ARG A 1 133 ? -12.507 -1.937 28.994 1.00 92.75 133 ARG A CA 1
ATOM 1037 C C . ARG A 1 133 ? -13.750 -2.214 28.143 1.00 92.75 133 ARG A C 1
ATOM 1039 O O . ARG A 1 133 ? -14.540 -3.086 28.501 1.00 92.75 133 ARG A O 1
ATOM 1046 N N . GLY A 1 134 ? -13.916 -1.497 27.031 1.00 93.00 134 GLY A N 1
ATOM 1047 C CA . GLY A 1 134 ? -15.056 -1.632 26.125 1.00 93.00 134 GLY A CA 1
ATOM 1048 C C . GLY A 1 134 ? -14.974 -2.841 25.186 1.00 93.00 134 GLY A C 1
ATOM 1049 O O . GLY A 1 134 ? -14.161 -3.751 25.350 1.00 93.00 134 GLY A O 1
ATOM 1050 N N . GLU A 1 135 ? -15.817 -2.854 24.155 1.00 94.88 135 GLU A N 1
ATOM 1051 C CA . GLU A 1 135 ? -15.765 -3.866 23.091 1.00 94.88 135 GLU A CA 1
ATOM 1052 C C . GLU A 1 135 ? -14.560 -3.659 22.152 1.00 94.88 135 GLU A C 1
ATOM 1054 O O . GLU A 1 135 ? -14.192 -2.509 21.894 1.00 94.88 135 GLU A O 1
ATOM 1059 N N . PRO A 1 136 ? -13.949 -4.733 21.602 1.00 97.25 136 PRO A N 1
ATOM 1060 C CA . PRO A 1 136 ? -12.865 -4.612 20.630 1.00 97.25 136 PRO A CA 1
ATOM 1061 C C . PRO A 1 136 ? -13.301 -3.838 19.383 1.00 97.25 136 PRO A C 1
ATOM 1063 O O . PRO A 1 136 ? -14.240 -4.235 18.684 1.00 97.25 136 PRO A O 1
ATOM 1066 N N . LEU A 1 137 ? -12.580 -2.764 19.076 1.00 98.00 137 LEU A N 1
ATOM 1067 C CA . LEU A 1 137 ? -12.834 -1.913 17.921 1.00 98.00 137 LEU A CA 1
ATOM 1068 C C . LEU A 1 137 ? -12.137 -2.443 16.659 1.00 98.00 137 LEU A C 1
ATOM 1070 O O . LEU A 1 137 ? -11.065 -3.042 16.762 1.00 98.00 137 LEU A O 1
ATOM 1074 N N . PRO A 1 138 ? -12.698 -2.203 15.462 1.00 98.38 138 PRO A N 1
ATOM 1075 C CA . PRO A 1 138 ? -11.980 -2.372 14.204 1.00 98.38 138 PRO A CA 1
ATOM 1076 C C . PRO A 1 138 ? -10.625 -1.663 14.180 1.00 98.38 138 PRO A C 1
ATOM 1078 O O . PRO A 1 138 ? -10.436 -0.646 14.850 1.00 98.38 138 PRO A O 1
ATOM 1081 N N . VAL A 1 139 ? -9.704 -2.195 13.380 1.00 98.38 139 VAL A N 1
ATOM 1082 C CA . VAL A 1 139 ? -8.350 -1.662 13.199 1.00 98.38 139 VAL A CA 1
ATOM 1083 C C . VAL A 1 139 ? -8.152 -1.256 11.746 1.00 98.38 139 VAL A C 1
ATOM 1085 O O . VAL A 1 139 ? -8.350 -2.063 10.839 1.00 98.38 139 VAL A O 1
ATOM 1088 N N . ILE A 1 140 ? -7.714 -0.018 11.543 1.00 98.50 140 ILE A N 1
ATOM 1089 C CA . ILE A 1 140 ? -7.299 0.526 10.251 1.00 98.50 140 ILE A CA 1
ATOM 1090 C C . ILE A 1 140 ? -5.788 0.744 10.312 1.00 98.50 140 ILE A C 1
ATOM 1092 O O . ILE A 1 140 ? -5.311 1.538 11.116 1.00 98.50 140 ILE A O 1
ATOM 1096 N N . VAL A 1 141 ? -5.016 0.055 9.479 1.00 98.31 141 VAL A N 1
ATOM 1097 C CA . VAL A 1 141 ? -3.567 0.265 9.359 1.00 98.31 141 VAL A CA 1
ATOM 1098 C C . VAL A 1 141 ? -3.315 1.146 8.141 1.00 98.31 141 VAL A C 1
ATOM 1100 O O . VAL A 1 141 ? -3.478 0.681 7.021 1.00 98.31 141 VAL A O 1
ATOM 1103 N N . ALA A 1 142 ? -2.927 2.402 8.347 1.00 97.19 142 ALA A N 1
ATOM 1104 C CA . ALA A 1 142 ? -2.695 3.383 7.290 1.00 97.19 142 ALA A CA 1
ATOM 1105 C C . ALA A 1 142 ? -1.190 3.581 7.035 1.00 97.19 142 ALA A C 1
ATOM 1107 O O . ALA A 1 142 ? -0.475 4.195 7.829 1.00 97.19 142 ALA A O 1
ATOM 1108 N N . ILE A 1 143 ? -0.715 3.053 5.909 1.00 96.00 143 ILE A N 1
ATOM 1109 C CA . ILE A 1 143 ? 0.699 2.926 5.547 1.00 96.00 143 ILE A CA 1
ATOM 1110 C C . ILE A 1 143 ? 1.112 4.080 4.624 1.00 96.00 143 ILE A C 1
ATOM 1112 O O . ILE A 1 143 ? 0.409 4.420 3.669 1.00 96.00 143 ILE A O 1
ATOM 1116 N N . HIS A 1 144 ? 2.256 4.698 4.913 1.00 91.19 144 HIS A N 1
ATOM 1117 C CA . HIS A 1 144 ? 2.786 5.825 4.142 1.00 91.19 144 HIS A CA 1
ATOM 1118 C C . HIS A 1 144 ? 3.368 5.408 2.782 1.00 91.19 144 HIS A C 1
ATOM 1120 O O . HIS A 1 144 ? 3.742 4.255 2.561 1.00 91.19 144 HIS A O 1
ATOM 1126 N N . GLY A 1 145 ? 3.459 6.371 1.863 1.00 90.44 145 GLY A N 1
ATOM 1127 C CA . GLY A 1 145 ? 4.081 6.208 0.552 1.00 90.44 145 GLY A CA 1
ATOM 1128 C C . GLY A 1 145 ? 5.613 6.237 0.591 1.00 90.44 145 GLY A C 1
ATOM 1129 O O . GLY A 1 145 ? 6.240 6.427 1.637 1.00 90.44 145 GLY A O 1
ATOM 1130 N N . PHE A 1 146 ? 6.231 6.042 -0.575 1.00 88.06 146 PHE A N 1
ATOM 1131 C CA . PHE A 1 146 ? 7.686 6.103 -0.730 1.00 88.06 146 PHE A CA 1
ATOM 1132 C C . PHE A 1 146 ? 8.199 7.517 -0.423 1.00 88.06 146 PHE A C 1
ATOM 1134 O O . PHE A 1 146 ? 7.591 8.500 -0.843 1.00 88.06 146 PHE A O 1
ATOM 1141 N N . GLY A 1 147 ? 9.313 7.627 0.305 1.00 79.00 147 GLY A N 1
ATOM 1142 C CA . GLY A 1 147 ? 9.900 8.914 0.704 1.00 79.00 147 GLY A CA 1
ATOM 1143 C C . GLY A 1 147 ? 9.113 9.670 1.784 1.00 79.00 147 GLY A C 1
ATOM 1144 O O . GLY A 1 147 ? 9.580 10.705 2.256 1.00 79.00 147 GLY A O 1
ATOM 1145 N N . GLN A 1 148 ? 7.950 9.151 2.190 1.00 80.06 148 GLN A N 1
ATOM 1146 C CA . GLN A 1 148 ? 7.168 9.631 3.327 1.00 80.06 148 GLN A CA 1
ATOM 1147 C C . GLN A 1 148 ? 7.532 8.864 4.607 1.00 80.06 148 GLN A C 1
ATOM 1149 O O . GLN A 1 148 ? 8.264 7.876 4.588 1.00 80.06 148 GLN A O 1
ATOM 1154 N N . ARG A 1 149 ? 6.974 9.328 5.724 1.00 79.81 149 ARG A N 1
ATOM 1155 C CA . ARG A 1 149 ? 7.106 8.779 7.083 1.00 79.81 149 ARG A CA 1
ATOM 1156 C C . ARG A 1 149 ? 5.716 8.708 7.735 1.00 79.81 149 ARG A C 1
ATOM 1158 O O . ARG A 1 149 ? 4.797 9.353 7.222 1.00 79.81 149 ARG A O 1
ATOM 1165 N N . PRO A 1 150 ? 5.520 8.002 8.862 1.00 81.69 150 PRO A N 1
ATOM 1166 C CA . PRO A 1 150 ? 4.189 7.816 9.450 1.00 81.69 150 PRO A CA 1
ATOM 1167 C C . PRO A 1 150 ? 3.403 9.100 9.736 1.00 81.69 150 PRO A C 1
ATOM 1169 O O . PRO A 1 150 ? 2.190 9.121 9.538 1.00 81.69 150 PRO A O 1
ATOM 1172 N N . HIS A 1 151 ? 4.063 10.191 10.144 1.00 75.31 151 HIS A N 1
ATOM 1173 C CA . HIS A 1 151 ? 3.387 11.470 10.400 1.00 75.31 151 HIS A CA 1
ATOM 1174 C C . HIS A 1 151 ? 2.776 12.096 9.143 1.00 75.31 151 HIS A C 1
ATOM 1176 O O . HIS A 1 151 ? 1.781 12.810 9.242 1.00 75.31 151 HIS A O 1
ATOM 1182 N N . HIS A 1 152 ? 3.303 11.788 7.956 1.00 78.06 152 HIS A N 1
ATOM 1183 C CA . HIS A 1 152 ? 2.677 12.194 6.699 1.00 78.06 152 HIS A CA 1
ATOM 1184 C C . HIS A 1 152 ? 1.329 11.490 6.523 1.00 78.06 152 HIS A C 1
ATOM 1186 O O . HIS A 1 152 ? 0.340 12.138 6.196 1.00 78.06 152 HIS A O 1
ATOM 1192 N N . SER A 1 153 ? 1.252 10.186 6.813 1.00 82.81 153 SER A N 1
ATOM 1193 C CA . SER A 1 153 ? -0.025 9.462 6.806 1.00 82.81 153 SER A CA 1
ATOM 1194 C C . SER A 1 153 ? -0.982 9.959 7.883 1.00 82.81 153 SER A C 1
ATOM 1196 O O . SER A 1 153 ? -2.181 10.016 7.631 1.00 82.81 153 SER A O 1
ATOM 1198 N N . VAL A 1 154 ? -0.481 10.376 9.051 1.00 79.94 154 VAL A N 1
ATOM 1199 C CA . VAL A 1 154 ? -1.313 11.057 10.057 1.00 79.94 154 VAL A CA 1
ATOM 1200 C C . VAL A 1 154 ? -1.927 12.324 9.454 1.00 79.94 154 VAL A C 1
ATOM 1202 O O . VAL A 1 154 ? -3.145 12.478 9.490 1.00 79.94 154 VAL A O 1
ATOM 1205 N N . ALA A 1 155 ? -1.120 13.190 8.837 1.00 73.06 155 ALA A N 1
ATOM 1206 C CA . ALA A 1 155 ? -1.600 14.429 8.223 1.00 73.06 155 ALA A CA 1
ATOM 1207 C C . ALA A 1 155 ? -2.613 14.195 7.086 1.00 73.06 155 ALA A C 1
ATOM 1209 O O . ALA A 1 155 ? -3.513 15.008 6.890 1.00 73.06 155 ALA A O 1
ATOM 1210 N N . ILE A 1 156 ? -2.475 13.085 6.357 1.00 76.25 156 ILE A N 1
ATOM 1211 C CA . ILE A 1 156 ? -3.324 12.724 5.216 1.00 76.25 156 ILE A CA 1
ATOM 1212 C C . ILE A 1 156 ? -4.648 12.084 5.667 1.00 76.25 156 ILE A C 1
ATOM 1214 O O . ILE A 1 156 ? -5.714 12.461 5.188 1.00 76.25 156 ILE A O 1
ATOM 1218 N N . PHE A 1 157 ? -4.603 11.119 6.589 1.00 82.75 157 PHE A N 1
ATOM 1219 C CA . PHE A 1 157 ? -5.761 10.280 6.917 1.00 82.75 157 PHE A CA 1
ATOM 1220 C C . PHE A 1 157 ? -6.438 10.638 8.244 1.00 82.75 157 PHE A C 1
ATOM 1222 O O . PHE A 1 157 ? -7.657 10.506 8.352 1.00 82.75 157 PHE A O 1
ATOM 1229 N N . ALA A 1 158 ? -5.689 11.051 9.274 1.00 81.56 158 ALA A N 1
ATOM 1230 C CA . ALA A 1 158 ? -6.216 11.085 10.642 1.00 81.56 158 ALA A CA 1
ATOM 1231 C C . ALA A 1 158 ? -7.379 12.074 10.805 1.00 81.56 158 ALA A C 1
ATOM 1233 O O . ALA A 1 158 ? -8.357 11.754 11.477 1.00 81.56 158 ALA A O 1
ATOM 1234 N N . ALA A 1 159 ? -7.310 13.236 10.145 1.00 78.19 159 ALA A N 1
ATOM 1235 C CA . ALA A 1 159 ? -8.376 14.235 10.183 1.00 78.19 159 ALA A CA 1
ATOM 1236 C C . ALA A 1 159 ? -9.690 13.702 9.594 1.00 78.19 159 ALA A C 1
ATOM 1238 O O . ALA A 1 159 ? -10.732 13.784 10.244 1.00 78.19 159 ALA A O 1
ATOM 1239 N N . ALA A 1 160 ? -9.627 13.128 8.388 1.00 84.00 160 ALA A N 1
ATOM 1240 C CA . ALA A 1 160 ? -10.794 12.607 7.682 1.00 84.00 160 ALA A CA 1
ATOM 1241 C C . ALA A 1 160 ? -11.413 11.411 8.424 1.00 84.00 160 ALA A C 1
ATOM 1243 O O . ALA A 1 160 ? -12.628 11.332 8.585 1.00 84.00 160 ALA A O 1
ATOM 1244 N N . LEU A 1 161 ? -10.579 10.508 8.952 1.00 88.88 161 LEU A N 1
ATOM 1245 C CA . LEU A 1 161 ? -11.050 9.356 9.720 1.00 88.88 161 LEU A CA 1
ATOM 1246 C C . LEU A 1 161 ? -11.642 9.756 11.077 1.00 88.88 161 LEU A C 1
ATOM 1248 O O . LEU A 1 161 ? -12.657 9.190 11.479 1.00 88.88 161 LEU A O 1
ATOM 1252 N N . ASP A 1 162 ? -11.040 10.694 11.817 1.00 85.12 162 ASP A N 1
ATOM 1253 C CA . ASP A 1 162 ? -11.597 11.153 13.101 1.00 85.12 162 ASP A CA 1
ATOM 1254 C C . ASP A 1 162 ? -12.935 11.865 12.898 1.00 85.12 162 ASP A C 1
ATOM 1256 O O . ASP A 1 162 ? -13.908 11.563 13.595 1.00 85.12 162 ASP A O 1
ATOM 1260 N N . GLU A 1 163 ? -13.014 12.764 11.915 1.00 86.19 163 GLU A N 1
ATOM 1261 C CA . GLU A 1 163 ? -14.247 13.482 11.616 1.00 86.19 163 GLU A CA 1
ATOM 1262 C C . GLU A 1 163 ? -15.352 12.523 11.157 1.00 86.19 163 GLU A C 1
ATOM 1264 O O . GLU A 1 163 ? -16.451 12.591 11.714 1.00 86.19 163 GLU A O 1
ATOM 1269 N N . ALA A 1 164 ? -15.067 11.569 10.265 1.00 93.06 164 ALA A N 1
ATOM 1270 C CA . ALA A 1 164 ? -16.062 10.607 9.802 1.00 93.06 164 ALA A CA 1
ATOM 1271 C C . ALA A 1 164 ? -16.606 9.748 10.949 1.00 93.06 164 ALA A C 1
ATOM 1273 O O . ALA A 1 164 ? -17.807 9.470 11.010 1.00 93.06 164 ALA A O 1
ATOM 1274 N N . GLN A 1 165 ? -15.750 9.374 11.903 1.00 93.00 165 GLN A N 1
ATOM 1275 C CA . GLN A 1 165 ? -16.169 8.643 13.099 1.00 93.00 165 GLN A CA 1
ATOM 1276 C C . GLN A 1 165 ? -17.016 9.492 14.040 1.00 93.00 165 GLN A C 1
ATOM 1278 O O . GLN A 1 165 ? -18.006 9.021 14.601 1.00 93.00 165 GLN A O 1
ATOM 1283 N N . ARG A 1 166 ? -16.654 10.763 14.211 1.00 89.12 166 ARG A N 1
ATOM 1284 C CA . ARG A 1 166 ? -17.384 11.703 15.065 1.00 89.12 166 ARG A C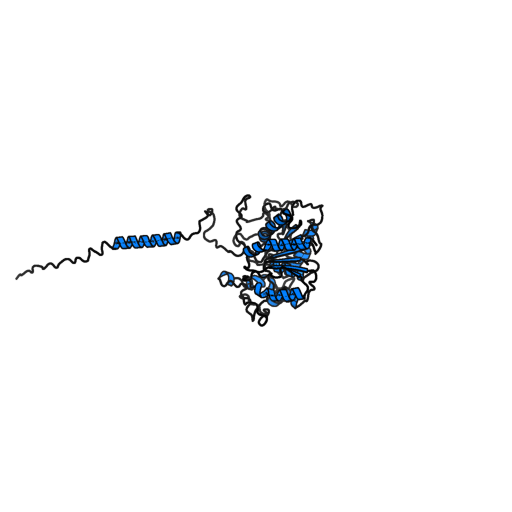A 1
ATOM 1285 C C . ARG A 1 166 ? -18.741 12.087 14.463 1.00 89.12 166 ARG A C 1
ATOM 1287 O O . ARG A 1 166 ? -19.686 12.318 15.212 1.00 89.12 166 ARG A O 1
ATOM 1294 N N . ALA A 1 167 ? -18.836 12.118 13.135 1.00 93.19 167 ALA A N 1
ATOM 1295 C CA . ALA A 1 167 ? -20.064 12.330 12.372 1.00 93.19 167 ALA A CA 1
ATOM 1296 C C . ALA A 1 167 ? -20.921 11.056 12.220 1.00 93.19 167 ALA A C 1
ATOM 1298 O O . ALA A 1 167 ? -22.030 11.131 11.697 1.00 93.19 167 ALA A O 1
ATOM 1299 N N . GLY A 1 168 ? -20.426 9.889 12.653 1.00 95.00 168 GLY A N 1
ATOM 1300 C CA . GLY A 1 168 ? -21.128 8.607 12.529 1.00 95.00 168 GLY A CA 1
ATOM 1301 C C . GLY A 1 168 ? -21.154 8.024 11.111 1.00 95.00 168 GLY A C 1
ATOM 1302 O O . GLY A 1 168 ? -21.882 7.065 10.872 1.00 95.00 168 GLY A O 1
ATOM 1303 N N . ARG A 1 169 ? -20.367 8.574 10.176 1.00 97.00 169 ARG A N 1
ATOM 1304 C CA . ARG A 1 169 ? -20.198 8.041 8.812 1.00 97.00 169 ARG A CA 1
ATOM 1305 C C . ARG A 1 169 ? -19.296 6.812 8.767 1.00 97.00 169 ARG A C 1
ATOM 1307 O O . ARG A 1 169 ? -19.415 6.015 7.848 1.00 97.00 169 ARG A O 1
ATOM 1314 N N . LEU A 1 170 ? -18.429 6.652 9.764 1.00 97.44 170 LEU A N 1
ATOM 1315 C CA . LEU A 1 170 ? -17.596 5.473 9.980 1.00 97.44 170 LEU A CA 1
ATOM 1316 C C . LEU A 1 170 ? -17.798 4.987 11.425 1.00 97.44 170 LEU A C 1
ATOM 1318 O O . LEU A 1 170 ? -17.758 5.810 12.342 1.00 97.44 170 LEU A O 1
ATOM 1322 N N . PRO A 1 171 ? -18.019 3.686 11.686 1.00 96.12 171 PRO A N 1
ATOM 1323 C CA . PRO A 1 171 ? -18.011 3.173 13.053 1.00 96.12 171 PRO A CA 1
ATOM 1324 C C . PRO A 1 171 ? -16.682 3.473 13.759 1.00 96.12 171 PRO A C 1
ATOM 1326 O O . PRO A 1 171 ? -15.639 3.563 13.115 1.00 96.12 171 PRO A O 1
ATOM 1329 N N . LYS A 1 172 ? -16.705 3.598 15.092 1.00 95.75 172 LYS A N 1
ATOM 1330 C CA . LYS A 1 172 ? -15.478 3.805 15.878 1.00 95.75 172 LYS A CA 1
ATOM 1331 C C . LYS A 1 172 ? -14.460 2.699 15.574 1.00 95.75 172 LYS A C 1
ATOM 1333 O O . LYS A 1 172 ? -14.785 1.526 15.718 1.00 95.75 172 LYS A O 1
ATOM 1338 N N . ALA A 1 173 ? -13.242 3.087 15.234 1.00 97.06 173 ALA A N 1
ATOM 1339 C CA . ALA A 1 173 ? -12.117 2.257 14.843 1.00 97.06 173 ALA A CA 1
ATOM 1340 C C . ALA A 1 173 ? -10.808 2.869 15.368 1.00 97.06 173 ALA A C 1
ATOM 1342 O O . ALA A 1 173 ? -10.683 4.081 15.541 1.00 97.06 173 ALA A O 1
ATOM 1343 N N . ILE A 1 174 ? -9.824 2.017 15.627 1.00 96.19 174 ILE A N 1
ATOM 1344 C CA . ILE A 1 174 ? -8.460 2.419 15.973 1.00 96.19 174 ILE A CA 1
ATOM 1345 C C . ILE A 1 174 ? -7.679 2.556 14.671 1.00 96.19 174 ILE A C 1
ATOM 1347 O O . ILE A 1 174 ? -7.652 1.608 13.886 1.00 96.19 174 ILE A O 1
ATOM 1351 N N . THR A 1 175 ? -7.024 3.697 14.450 1.00 96.19 175 THR A N 1
ATOM 1352 C CA . THR A 1 175 ? -6.160 3.871 13.269 1.00 96.19 175 THR A CA 1
ATOM 1353 C C . THR A 1 175 ? -4.695 3.833 13.673 1.00 96.19 175 THR A C 1
ATOM 1355 O O . THR A 1 175 ? -4.284 4.516 14.606 1.00 96.19 175 THR A O 1
ATOM 1358 N N . VAL A 1 176 ? -3.901 3.033 12.974 1.00 95.19 176 VAL A N 1
ATOM 1359 C CA . VAL A 1 176 ? -2.488 2.784 13.252 1.00 95.19 176 VAL A CA 1
ATOM 1360 C C . VAL A 1 176 ? -1.656 3.250 12.065 1.00 95.19 176 VAL A C 1
ATOM 1362 O O . VAL A 1 176 ? -1.943 2.881 10.931 1.00 95.19 176 VAL A O 1
ATOM 1365 N N . PHE A 1 177 ? -0.602 4.017 12.328 1.00 92.69 177 PHE A N 1
ATOM 1366 C CA . PHE A 1 177 ? 0.313 4.559 11.325 1.00 92.69 177 PHE A CA 1
ATOM 1367 C C . PHE A 1 177 ? 1.727 4.017 11.583 1.00 92.69 177 PHE A C 1
ATOM 1369 O O . PHE A 1 177 ? 2.454 4.570 12.418 1.00 92.69 177 PHE A O 1
ATOM 1376 N N . PRO A 1 178 ? 2.094 2.892 10.947 1.00 92.19 178 PRO A N 1
ATOM 1377 C CA . PRO A 1 178 ? 3.376 2.227 11.150 1.00 92.19 178 PRO A CA 1
ATOM 1378 C C . PRO A 1 178 ? 4.499 2.807 10.277 1.00 92.19 178 PRO A C 1
ATOM 1380 O O . PRO A 1 178 ? 4.253 3.298 9.174 1.00 92.19 178 PRO A O 1
ATOM 1383 N N . ASP A 1 179 ? 5.740 2.689 10.750 1.00 87.88 179 ASP A N 1
ATOM 1384 C CA . ASP A 1 179 ? 6.954 3.095 10.032 1.00 87.88 179 ASP A CA 1
ATOM 1385 C C . ASP A 1 179 ? 7.522 1.992 9.125 1.00 87.88 179 ASP A C 1
ATOM 1387 O O . ASP A 1 179 ? 8.120 1.019 9.589 1.00 87.88 179 ASP A O 1
ATOM 1391 N N . PHE A 1 180 ? 7.385 2.200 7.816 1.00 91.38 180 PHE A N 1
ATOM 1392 C CA . PHE A 1 180 ? 7.915 1.357 6.742 1.00 91.38 180 PHE A CA 1
ATOM 1393 C C . PHE A 1 180 ? 9.076 2.020 5.974 1.00 91.38 180 PHE A C 1
ATOM 1395 O O . PHE A 1 180 ? 9.422 1.582 4.869 1.00 91.38 180 PHE A O 1
ATOM 1402 N N . THR A 1 181 ? 9.694 3.058 6.539 1.00 86.12 181 THR A N 1
ATOM 1403 C CA . THR A 1 181 ? 10.938 3.654 6.023 1.00 86.12 181 THR A CA 1
ATOM 1404 C C . THR A 1 181 ? 12.103 2.672 6.107 1.00 86.12 181 THR A C 1
ATOM 1406 O O . THR A 1 181 ? 12.090 1.766 6.939 1.00 86.12 181 THR A O 1
ATOM 1409 N N . LEU A 1 182 ? 13.165 2.850 5.316 1.00 81.50 182 LEU A N 1
ATOM 1410 C CA . LEU A 1 182 ? 14.390 2.075 5.562 1.00 81.50 182 LEU A CA 1
ATOM 1411 C C . LEU A 1 182 ? 15.133 2.598 6.799 1.00 81.50 182 LEU A C 1
ATOM 1413 O O . LEU A 1 182 ? 15.545 1.803 7.646 1.00 81.50 182 LEU A O 1
ATOM 1417 N N . GLY A 1 183 ? 15.218 3.923 6.958 1.00 71.25 183 GLY A N 1
ATOM 1418 C CA . GLY A 1 183 ? 16.016 4.562 8.008 1.00 71.25 183 GLY A CA 1
ATOM 1419 C C . GLY A 1 183 ? 15.492 4.382 9.438 1.00 71.25 183 GLY A C 1
ATOM 1420 O O . GLY A 1 183 ? 16.287 4.381 10.375 1.00 71.25 183 GLY A O 1
ATOM 1421 N N . GLY A 1 184 ? 14.178 4.223 9.638 1.00 65.00 184 GLY A N 1
ATOM 1422 C CA . GLY A 1 184 ? 13.577 3.963 10.956 1.00 65.00 184 GLY A CA 1
ATOM 1423 C C . GLY A 1 184 ? 13.726 5.080 11.987 1.00 65.00 184 GLY A C 1
ATOM 1424 O O . GLY A 1 184 ? 13.416 4.885 13.161 1.00 65.00 184 GLY A O 1
ATOM 1425 N N . THR A 1 185 ? 14.216 6.253 11.584 1.00 57.53 185 THR A N 1
ATOM 1426 C CA . THR A 1 185 ? 14.305 7.412 12.475 1.00 57.53 185 THR A CA 1
ATOM 1427 C C . THR A 1 185 ? 12.925 8.022 12.698 1.00 57.53 185 THR A C 1
ATOM 1429 O O . THR A 1 185 ? 12.673 8.596 13.755 1.00 57.53 185 THR A O 1
ATOM 1432 N N . GLY A 1 186 ? 12.041 7.915 11.696 1.00 54.09 186 GLY A N 1
ATOM 1433 C CA . GLY A 1 186 ? 10.763 8.623 11.596 1.00 54.09 186 GLY A CA 1
ATOM 1434 C C . GLY A 1 186 ? 10.870 10.144 11.804 1.00 54.09 186 GLY A C 1
ATOM 1435 O O . GLY A 1 186 ? 9.866 10.823 11.985 1.00 54.09 186 GLY A O 1
ATOM 1436 N N . LEU A 1 187 ? 12.088 10.685 11.775 1.00 53.22 187 LEU A N 1
ATOM 1437 C CA . LEU A 1 187 ? 12.377 12.107 11.863 1.00 53.22 187 LEU A CA 1
ATOM 1438 C C . LEU A 1 187 ? 12.684 12.614 10.463 1.00 53.22 187 LEU A C 1
ATOM 1440 O O . LEU A 1 187 ? 13.429 11.969 9.717 1.00 53.22 187 LEU A O 1
ATOM 1444 N N . ASP A 1 188 ? 12.105 13.760 10.125 1.00 52.19 188 ASP A N 1
ATOM 1445 C CA . ASP A 1 188 ? 12.507 14.503 8.941 1.00 52.19 188 ASP A CA 1
ATOM 1446 C C . ASP A 1 188 ? 13.945 14.996 9.130 1.00 52.19 188 ASP A C 1
ATOM 1448 O O . ASP A 1 188 ? 14.302 15.510 10.192 1.00 52.19 188 ASP A O 1
ATOM 1452 N N . ASP A 1 189 ? 14.784 14.816 8.110 1.00 50.94 189 ASP A N 1
ATOM 1453 C CA . ASP A 1 189 ? 16.070 15.498 8.076 1.00 50.94 189 ASP A CA 1
ATOM 1454 C C . ASP A 1 189 ? 15.781 16.984 7.805 1.00 50.94 189 ASP A C 1
ATOM 1456 O O . ASP A 1 189 ? 15.076 17.341 6.858 1.00 50.94 189 ASP A O 1
ATOM 1460 N N . LEU A 1 190 ? 16.302 17.865 8.664 1.00 47.53 190 LEU A N 1
ATOM 1461 C CA . LEU A 1 190 ? 16.109 19.317 8.570 1.00 47.53 190 LEU A CA 1
ATOM 1462 C C . LEU A 1 190 ? 16.613 19.903 7.238 1.00 47.53 190 LEU A C 1
ATOM 1464 O O . LEU A 1 190 ? 16.221 21.005 6.852 1.00 47.53 190 LEU A O 1
ATOM 1468 N N . THR A 1 191 ? 17.493 19.179 6.546 1.00 44.03 191 THR A N 1
ATOM 1469 C CA . THR A 1 191 ? 18.069 19.529 5.246 1.00 44.03 191 THR A CA 1
ATOM 1470 C C . THR A 1 191 ? 17.399 18.796 4.080 1.00 44.03 191 THR A C 1
ATOM 1472 O O . THR A 1 191 ? 17.358 19.336 2.970 1.00 44.03 191 THR A O 1
ATOM 1475 N N . THR A 1 192 ? 16.807 17.623 4.328 1.00 47.59 192 THR A N 1
ATOM 1476 C CA . THR A 1 192 ? 16.029 16.830 3.366 1.00 47.59 192 THR A CA 1
ATOM 1477 C C . THR A 1 192 ? 14.709 16.364 4.010 1.00 47.59 192 THR A C 1
ATOM 1479 O O . THR A 1 192 ? 14.642 15.296 4.617 1.00 47.59 192 THR A O 1
ATOM 1482 N N . PRO A 1 193 ? 13.595 17.117 3.874 1.00 49.84 193 PRO A N 1
ATOM 1483 C CA . PRO A 1 193 ? 12.311 16.774 4.506 1.00 49.84 193 PRO A CA 1
ATOM 1484 C C . PRO A 1 193 ? 11.597 15.560 3.858 1.00 49.84 193 PRO A C 1
ATOM 1486 O O . PRO A 1 193 ? 10.377 15.475 3.834 1.00 49.84 193 PRO A O 1
ATOM 1489 N N . TRP A 1 194 ? 12.353 14.605 3.314 1.00 53.59 194 TRP A N 1
ATOM 1490 C CA . TRP A 1 194 ? 11.926 13.326 2.741 1.00 53.59 194 TRP A CA 1
ATOM 1491 C C . TRP A 1 194 ? 12.886 12.221 3.209 1.00 53.59 194 TRP A C 1
ATOM 1493 O O . TRP A 1 194 ? 14.009 12.509 3.619 1.00 53.59 194 TRP A O 1
ATOM 1503 N N . ASP A 1 195 ? 12.461 10.954 3.218 1.00 57.44 195 ASP A N 1
ATOM 1504 C CA . ASP A 1 195 ? 13.412 9.854 3.453 1.00 57.44 195 ASP A CA 1
ATOM 1505 C C . ASP A 1 195 ? 14.212 9.585 2.174 1.00 57.44 195 ASP A C 1
ATOM 1507 O O . ASP A 1 195 ? 13.717 9.010 1.203 1.00 57.44 195 ASP A O 1
ATOM 1511 N N . GLU A 1 196 ? 15.461 10.041 2.172 1.00 52.69 196 GLU A N 1
ATOM 1512 C CA . GLU A 1 196 ? 16.425 9.862 1.084 1.00 52.69 196 GLU A CA 1
ATOM 1513 C C . GLU A 1 196 ? 16.885 8.410 0.900 1.00 52.69 196 GLU A C 1
ATOM 1515 O O . GLU A 1 196 ? 17.409 8.069 -0.161 1.00 52.69 196 GLU A O 1
ATOM 1520 N N . ASN A 1 197 ? 16.629 7.539 1.883 1.00 53.44 197 ASN A N 1
ATOM 1521 C CA . ASN A 1 197 ? 16.969 6.120 1.811 1.00 53.44 197 ASN A CA 1
ATOM 1522 C C . ASN A 1 197 ? 15.848 5.265 1.199 1.00 53.44 197 ASN A C 1
ATOM 1524 O O . ASN A 1 197 ? 16.022 4.063 1.021 1.00 53.44 197 ASN A O 1
ATOM 1528 N N . GLY A 1 198 ? 14.719 5.869 0.820 1.00 62.03 198 GLY A N 1
ATOM 1529 C CA . GLY A 1 198 ? 13.637 5.205 0.100 1.00 62.03 198 GLY A CA 1
ATOM 1530 C C . GLY A 1 198 ? 12.617 4.508 0.999 1.00 62.03 198 GLY A C 1
ATOM 1531 O O . GLY A 1 198 ? 12.355 4.924 2.122 1.00 62.03 198 GLY A O 1
ATOM 1532 N N . GLY A 1 199 ? 11.967 3.471 0.474 1.00 77.31 199 GLY A N 1
ATOM 1533 C CA . GLY A 1 199 ? 10.862 2.790 1.135 1.00 77.31 199 GLY A CA 1
ATOM 1534 C C . GLY A 1 199 ? 11.006 1.274 1.074 1.00 77.31 199 GLY A C 1
ATOM 1535 O O . GLY A 1 199 ? 11.480 0.726 0.083 1.00 77.31 199 GLY A O 1
ATOM 1536 N N . SER A 1 200 ? 10.619 0.593 2.153 1.00 90.50 200 SER A N 1
ATOM 1537 C CA . SER A 1 200 ? 10.864 -0.847 2.329 1.00 90.50 200 SER A CA 1
ATOM 1538 C C . SER A 1 200 ? 10.066 -1.762 1.402 1.00 90.50 200 SER A C 1
ATOM 1540 O O . SER A 1 200 ? 10.337 -2.964 1.356 1.00 90.50 200 SER A O 1
ATOM 1542 N N . TRP A 1 201 ? 9.036 -1.231 0.733 1.00 94.50 201 TRP A N 1
ATOM 1543 C CA . TRP A 1 201 ? 8.024 -2.007 0.008 1.00 94.50 201 TRP A CA 1
ATOM 1544 C C . TRP A 1 201 ? 7.333 -3.084 0.859 1.00 94.50 201 TRP A C 1
ATOM 1546 O O . TRP A 1 201 ? 6.659 -3.958 0.319 1.00 94.50 201 TRP A O 1
ATOM 1556 N N . GLY A 1 202 ? 7.484 -3.032 2.191 1.00 94.75 202 GLY A N 1
ATOM 1557 C CA . GLY A 1 202 ? 6.988 -4.065 3.099 1.00 94.75 202 GLY A CA 1
ATOM 1558 C C . GLY A 1 202 ? 7.678 -5.416 2.919 1.00 94.75 202 GLY A C 1
ATOM 1559 O O . GLY A 1 202 ? 7.181 -6.414 3.419 1.00 94.75 202 GLY A O 1
ATOM 1560 N N . VAL A 1 203 ? 8.812 -5.474 2.218 1.00 95.12 203 VAL A N 1
ATOM 1561 C CA . VAL A 1 203 ? 9.461 -6.729 1.827 1.00 95.12 203 VAL A CA 1
ATOM 1562 C C . VAL A 1 203 ? 10.396 -7.230 2.924 1.00 95.12 203 VAL A C 1
ATOM 1564 O O . VAL A 1 203 ? 11.123 -6.463 3.557 1.00 95.12 203 VAL A O 1
ATOM 1567 N N . ASN A 1 204 ? 10.433 -8.550 3.113 1.00 95.75 204 ASN A N 1
ATOM 1568 C CA . ASN A 1 204 ? 11.518 -9.190 3.846 1.00 95.75 204 ASN A CA 1
ATOM 1569 C C . ASN A 1 204 ? 12.771 -9.247 2.960 1.00 95.75 204 ASN A C 1
ATOM 1571 O O . ASN A 1 204 ? 12.847 -10.070 2.047 1.00 95.75 204 ASN A O 1
ATOM 1575 N N . SER A 1 205 ? 13.751 -8.390 3.249 1.00 93.56 205 SER A N 1
ATOM 1576 C CA . SER A 1 205 ? 15.017 -8.271 2.511 1.00 93.56 205 SER A CA 1
ATOM 1577 C C . SER A 1 205 ? 16.205 -8.153 3.471 1.00 93.56 205 SER A C 1
ATOM 1579 O O . SER A 1 205 ? 16.034 -8.170 4.694 1.00 93.56 205 SER A O 1
ATOM 1581 N N . ASN A 1 206 ? 17.422 -7.993 2.945 1.00 91.75 206 ASN A N 1
ATOM 1582 C CA . ASN A 1 206 ? 18.591 -7.756 3.795 1.00 91.75 206 ASN A CA 1
ATOM 1583 C C . ASN A 1 206 ? 18.579 -6.367 4.462 1.00 91.75 206 ASN A C 1
ATOM 1585 O O . ASN A 1 206 ? 19.336 -6.161 5.407 1.00 91.75 206 ASN A O 1
ATOM 1589 N N . GLN A 1 207 ? 17.681 -5.460 4.053 1.00 88.81 207 GLN A N 1
ATOM 1590 C CA . GLN A 1 207 ? 17.437 -4.188 4.750 1.00 88.81 207 GLN A CA 1
ATOM 1591 C C . GLN A 1 207 ? 16.509 -4.313 5.964 1.00 88.81 207 GLN A C 1
ATOM 1593 O O . GLN A 1 207 ? 16.320 -3.353 6.704 1.00 88.81 207 GLN A O 1
ATOM 1598 N N . GLY A 1 208 ? 15.901 -5.480 6.171 1.00 91.00 208 GLY A N 1
ATOM 1599 C CA . GLY A 1 208 ? 14.978 -5.716 7.272 1.00 91.00 208 GLY A CA 1
ATOM 1600 C C . GLY A 1 208 ? 13.827 -6.623 6.869 1.00 91.00 208 GLY A C 1
ATOM 1601 O O . GLY A 1 208 ? 13.429 -6.702 5.705 1.00 91.00 208 GLY A O 1
ATOM 1602 N N . ARG A 1 209 ? 13.270 -7.321 7.860 1.00 95.12 209 ARG A N 1
ATOM 1603 C CA . ARG A 1 209 ? 12.126 -8.216 7.669 1.00 95.12 209 ARG A CA 1
ATOM 1604 C C . ARG A 1 209 ? 10.810 -7.465 7.890 1.00 95.12 209 ARG A C 1
ATOM 1606 O O . ARG A 1 209 ? 10.141 -7.699 8.892 1.00 95.12 209 ARG A O 1
ATOM 1613 N N . PHE A 1 210 ? 10.475 -6.526 6.999 1.00 95.19 210 PHE A N 1
ATOM 1614 C CA . PHE A 1 210 ? 9.330 -5.621 7.182 1.00 95.19 210 PHE A CA 1
ATOM 1615 C C . PHE A 1 210 ? 7.970 -6.336 7.187 1.00 95.19 210 PHE A C 1
ATOM 1617 O O . PHE A 1 210 ? 7.133 -6.018 8.033 1.00 95.19 210 PHE A O 1
ATOM 1624 N N . ALA A 1 211 ? 7.762 -7.336 6.321 1.00 96.94 211 ALA A N 1
ATOM 1625 C CA . ALA A 1 211 ? 6.523 -8.118 6.332 1.00 96.94 211 ALA A CA 1
ATOM 1626 C C . ALA A 1 211 ? 6.353 -8.891 7.649 1.00 96.94 211 ALA A C 1
ATOM 1628 O O . ALA A 1 211 ? 5.274 -8.909 8.251 1.00 96.94 211 ALA A O 1
ATOM 1629 N N . ASP A 1 212 ? 7.442 -9.488 8.141 1.00 97.06 212 ASP A N 1
ATOM 1630 C CA . ASP A 1 212 ? 7.415 -10.213 9.410 1.00 97.06 212 ASP A CA 1
ATOM 1631 C C . ASP A 1 212 ? 7.273 -9.261 10.599 1.00 97.06 212 ASP A C 1
ATOM 1633 O O . ASP A 1 212 ? 6.596 -9.582 11.568 1.00 97.06 212 ASP A O 1
ATOM 1637 N N . HIS A 1 213 ? 7.898 -8.087 10.546 1.00 95.00 213 HIS A N 1
ATOM 1638 C CA . HIS A 1 213 ? 7.750 -7.053 11.564 1.00 95.00 213 HIS A CA 1
ATOM 1639 C C . HIS A 1 213 ? 6.286 -6.635 11.720 1.00 95.00 213 HIS A C 1
ATOM 1641 O O . HIS A 1 213 ? 5.784 -6.602 12.846 1.00 95.00 213 HIS A O 1
ATOM 1647 N N . PHE A 1 214 ? 5.574 -6.406 10.614 1.00 96.56 214 PHE A N 1
ATOM 1648 C CA . PHE A 1 214 ? 4.151 -6.088 10.663 1.00 96.56 214 PHE A CA 1
ATOM 1649 C C . PHE A 1 214 ? 3.332 -7.204 11.323 1.00 96.56 214 PHE A C 1
ATOM 1651 O O . PHE A 1 214 ? 2.611 -6.969 12.293 1.00 96.56 214 PHE A O 1
ATOM 1658 N N . THR A 1 215 ? 3.477 -8.433 10.827 1.00 96.50 215 THR A N 1
ATOM 1659 C CA . THR A 1 215 ? 2.625 -9.563 11.224 1.00 96.50 215 THR A CA 1
ATOM 1660 C C . THR A 1 215 ? 2.983 -10.158 12.586 1.00 96.50 215 THR A C 1
ATOM 1662 O O . THR A 1 215 ? 2.102 -10.637 13.298 1.00 96.50 215 THR A O 1
ATOM 1665 N N . ARG A 1 216 ? 4.262 -10.135 12.979 1.00 96.62 216 ARG A N 1
ATOM 1666 C CA . ARG A 1 216 ? 4.771 -10.844 14.168 1.00 96.62 216 ARG A CA 1
ATOM 1667 C C . ARG A 1 216 ? 5.143 -9.941 15.332 1.00 96.62 216 ARG A C 1
ATOM 1669 O O . ARG A 1 216 ? 5.299 -10.452 16.438 1.00 96.62 216 ARG A O 1
ATOM 1676 N N . GLU A 1 217 ? 5.302 -8.641 15.113 1.00 94.69 217 GLU A N 1
ATOM 1677 C CA . GLU A 1 217 ? 5.621 -7.697 16.188 1.00 94.69 217 GLU A CA 1
ATOM 1678 C C . GLU A 1 217 ? 4.564 -6.597 16.293 1.00 94.69 217 GLU A C 1
ATOM 1680 O O . GLU A 1 217 ? 3.971 -6.425 17.356 1.00 94.69 217 GLU A O 1
ATOM 1685 N N . LEU A 1 218 ? 4.293 -5.879 15.199 1.00 93.56 218 LEU A N 1
ATOM 1686 C CA . LEU A 1 218 ? 3.455 -4.684 15.228 1.00 93.56 218 LEU A CA 1
ATOM 1687 C C . LEU A 1 218 ? 1.985 -5.008 15.487 1.00 93.56 218 LEU A C 1
ATOM 1689 O O . LEU A 1 218 ? 1.400 -4.473 16.424 1.00 93.56 218 LEU A O 1
ATOM 1693 N N . LEU A 1 219 ? 1.383 -5.898 14.698 1.00 94.62 219 LEU A N 1
ATOM 1694 C CA . LEU A 1 219 ? -0.019 -6.265 14.880 1.00 94.62 219 LEU A CA 1
ATOM 1695 C C . LEU A 1 219 ? -0.269 -6.908 16.262 1.00 94.62 219 LEU A C 1
ATOM 1697 O O . LEU A 1 219 ? -1.178 -6.448 16.955 1.00 94.62 219 LEU A O 1
ATOM 1701 N N . PRO A 1 220 ? 0.555 -7.863 16.748 1.00 94.50 220 PRO A N 1
ATOM 1702 C CA . PRO A 1 220 ? 0.452 -8.350 18.124 1.00 94.50 220 PRO A CA 1
ATOM 1703 C C . PRO A 1 220 ? 0.578 -7.250 19.182 1.00 94.50 220 PRO A C 1
ATOM 1705 O O . PRO A 1 220 ? -0.174 -7.266 20.153 1.00 94.50 220 PRO A O 1
ATOM 1708 N N . PHE A 1 221 ? 1.481 -6.280 19.000 1.00 91.88 221 PHE A N 1
ATOM 1709 C CA . PHE A 1 221 ? 1.594 -5.136 19.906 1.00 91.88 221 PHE A CA 1
ATOM 1710 C C . PHE A 1 221 ? 0.294 -4.325 19.952 1.00 91.88 221 PHE A C 1
ATOM 1712 O O . PHE A 1 221 ? -0.171 -3.995 21.043 1.00 91.88 221 PHE A O 1
ATOM 1719 N N . ILE A 1 222 ? -0.330 -4.050 18.802 1.00 92.25 222 ILE A N 1
ATOM 1720 C CA . ILE A 1 222 ? -1.612 -3.333 18.752 1.00 92.25 222 ILE A CA 1
ATOM 1721 C C . ILE A 1 222 ? -2.708 -4.111 19.490 1.00 92.25 222 ILE A C 1
ATOM 1723 O O . ILE A 1 222 ? -3.402 -3.540 20.327 1.00 92.25 222 ILE A O 1
ATOM 1727 N N . LEU A 1 223 ? -2.828 -5.415 19.236 1.00 93.44 223 LEU A N 1
ATOM 1728 C CA . LEU A 1 223 ? -3.843 -6.268 19.866 1.00 93.44 223 LEU A CA 1
ATOM 1729 C C . LEU A 1 223 ? -3.656 -6.416 21.385 1.00 93.44 223 LEU A C 1
ATOM 1731 O O . LEU A 1 223 ? -4.627 -6.637 22.102 1.00 93.44 223 LEU A O 1
ATOM 1735 N N . GLN A 1 224 ? -2.420 -6.309 21.881 1.00 91.38 224 GLN A N 1
ATOM 1736 C CA . GLN A 1 224 ? -2.104 -6.430 23.310 1.00 91.38 224 GLN A CA 1
ATOM 1737 C C . GLN A 1 224 ? -2.262 -5.117 24.081 1.00 91.38 224 GLN A C 1
ATOM 1739 O O . GLN A 1 224 ? -2.606 -5.149 25.260 1.00 91.38 224 GLN A O 1
ATOM 1744 N N . ASN A 1 225 ? -1.989 -3.976 23.445 1.00 88.06 225 ASN A N 1
ATOM 1745 C CA . ASN A 1 225 ? -1.956 -2.672 24.120 1.00 88.06 225 ASN A CA 1
ATOM 1746 C C . ASN A 1 225 ? -3.225 -1.845 23.904 1.00 88.06 225 ASN A C 1
ATOM 1748 O O . ASN A 1 225 ? -3.439 -0.849 24.594 1.00 88.06 225 ASN A O 1
ATOM 1752 N N . TYR A 1 226 ? -4.076 -2.249 22.962 1.00 90.06 226 TYR A N 1
ATOM 1753 C CA . TYR A 1 226 ? -5.322 -1.566 22.663 1.00 90.06 226 TYR A CA 1
ATOM 1754 C C . TYR A 1 226 ? -6.484 -2.538 22.607 1.00 90.06 226 TYR A C 1
ATOM 1756 O O . TYR A 1 226 ? -6.331 -3.729 22.338 1.00 90.06 226 TYR A O 1
ATOM 1764 N N . ARG A 1 227 ? -7.690 -2.003 22.793 1.00 95.38 227 ARG A N 1
ATOM 1765 C CA . ARG A 1 227 ? -8.941 -2.732 22.659 1.00 95.38 227 ARG A CA 1
ATOM 1766 C C . ARG A 1 227 ? -9.302 -2.878 21.182 1.00 95.38 227 ARG A C 1
ATOM 1768 O O . ARG A 1 227 ? -10.297 -2.349 20.701 1.00 95.38 227 ARG A O 1
ATOM 1775 N N . ALA A 1 228 ? -8.427 -3.573 20.470 1.00 96.81 228 ALA A N 1
ATOM 1776 C CA . ALA A 1 228 ? -8.463 -3.826 19.043 1.00 96.81 228 ALA A CA 1
ATOM 1777 C C . ALA A 1 228 ? -9.050 -5.214 18.752 1.00 96.81 228 ALA A C 1
ATOM 1779 O O . ALA A 1 228 ? -8.818 -6.176 19.484 1.00 96.81 228 ALA A O 1
ATOM 1780 N N . SER A 1 229 ? -9.825 -5.322 17.679 1.00 97.31 229 SER A N 1
ATOM 1781 C CA . SER A 1 229 ? -10.357 -6.588 17.191 1.00 97.31 229 SER A CA 1
ATOM 1782 C C . SER A 1 229 ? -9.319 -7.319 16.344 1.00 97.31 229 SER A C 1
ATOM 1784 O O . SER A 1 229 ? -8.719 -6.732 15.449 1.00 97.31 229 SER A O 1
ATOM 1786 N N . ASP A 1 230 ? -9.168 -8.622 16.579 1.00 96.12 230 ASP A N 1
ATOM 1787 C CA . ASP A 1 230 ? -8.371 -9.516 15.727 1.00 96.12 230 ASP A CA 1
ATOM 1788 C C . ASP A 1 230 ? -9.205 -10.151 14.593 1.00 96.12 230 ASP A C 1
ATOM 1790 O O . ASP A 1 230 ? -8.727 -10.996 13.842 1.00 96.12 230 ASP A O 1
ATOM 1794 N N . ALA A 1 231 ? -10.480 -9.768 14.453 1.00 97.88 231 ALA A N 1
ATOM 1795 C CA . ALA A 1 231 ? -11.343 -10.314 13.412 1.00 97.88 231 ALA A CA 1
ATOM 1796 C C . ALA A 1 231 ? -10.905 -9.802 12.022 1.00 97.88 231 ALA A C 1
ATOM 1798 O O . ALA A 1 231 ? -10.822 -8.582 11.833 1.00 97.88 231 ALA A O 1
ATOM 1799 N N . PRO A 1 232 ? -10.708 -10.684 11.020 1.00 98.00 232 PRO A N 1
ATOM 1800 C CA . PRO A 1 232 ? -10.320 -10.265 9.671 1.00 98.00 232 PRO A CA 1
ATOM 1801 C C . PRO A 1 232 ? -11.288 -9.262 9.036 1.00 98.00 232 PRO A C 1
ATOM 1803 O O . PRO A 1 232 ? -10.858 -8.243 8.508 1.00 98.00 232 PRO A O 1
ATOM 1806 N N . ALA A 1 233 ? -12.599 -9.475 9.196 1.00 97.94 233 ALA A N 1
ATOM 1807 C CA . ALA A 1 233 ? -13.640 -8.564 8.708 1.00 97.94 233 ALA A CA 1
ATOM 1808 C C . ALA A 1 233 ? -13.589 -7.156 9.342 1.00 97.94 233 ALA A C 1
ATOM 1810 O O . ALA A 1 233 ? -14.181 -6.220 8.818 1.00 97.94 233 ALA A O 1
ATOM 1811 N N . LYS A 1 234 ? -12.879 -6.994 10.467 1.00 98.25 234 LYS A N 1
ATOM 1812 C CA . LYS A 1 234 ? -12.684 -5.720 11.173 1.00 98.25 234 LYS A CA 1
ATOM 1813 C C . LYS A 1 234 ? -11.252 -5.184 11.049 1.00 98.25 234 LYS A C 1
ATOM 1815 O O . LYS A 1 234 ? -10.897 -4.252 11.767 1.00 98.25 234 LYS A O 1
ATOM 1820 N N . THR A 1 235 ? -10.430 -5.770 10.177 1.00 98.19 235 THR A N 1
ATOM 1821 C CA . THR A 1 235 ? -9.073 -5.298 9.874 1.00 98.19 235 THR A CA 1
ATOM 1822 C C . THR A 1 235 ? -9.047 -4.707 8.469 1.00 98.19 235 THR A C 1
ATOM 1824 O O . THR A 1 235 ? -9.422 -5.384 7.513 1.00 98.19 235 THR A O 1
ATOM 1827 N N . PHE A 1 236 ? -8.582 -3.467 8.348 1.00 98.69 236 PHE A N 1
ATOM 1828 C CA . PHE A 1 236 ? -8.440 -2.749 7.084 1.00 98.69 236 PHE A CA 1
ATOM 1829 C C . PHE A 1 236 ? -6.992 -2.318 6.895 1.00 98.69 236 PHE A C 1
ATOM 1831 O O . PHE A 1 236 ? -6.386 -1.765 7.814 1.00 98.69 236 PHE A O 1
ATOM 1838 N N . LEU A 1 237 ? -6.446 -2.548 5.704 1.00 98.75 237 LEU A N 1
ATOM 1839 C CA . LEU A 1 237 ? -5.136 -2.041 5.310 1.00 98.75 237 LEU A CA 1
ATOM 1840 C C . LEU A 1 237 ? -5.334 -0.906 4.309 1.00 98.75 237 LEU A C 1
ATOM 1842 O O . LEU A 1 237 ? -5.893 -1.120 3.237 1.00 98.75 237 LEU A O 1
ATOM 1846 N N . LEU A 1 238 ? -4.888 0.295 4.663 1.00 98.06 238 LEU A N 1
ATOM 1847 C CA . LEU A 1 238 ? -4.955 1.482 3.823 1.00 98.06 238 LEU A CA 1
ATOM 1848 C C . LEU A 1 238 ? -3.559 1.959 3.438 1.00 98.06 238 LEU A C 1
ATOM 1850 O O . LEU A 1 238 ? -2.633 1.894 4.245 1.00 98.06 238 LEU A O 1
ATOM 1854 N N . GLY A 1 239 ? -3.401 2.525 2.247 1.00 96.56 239 GLY A N 1
ATOM 1855 C CA . GLY A 1 239 ? -2.159 3.210 1.904 1.00 96.56 239 GLY A CA 1
ATOM 1856 C C . GLY A 1 239 ? -2.165 3.866 0.533 1.00 96.56 239 GLY A C 1
ATOM 1857 O O . GLY A 1 239 ? -2.973 3.537 -0.330 1.00 96.56 239 GLY A O 1
ATOM 1858 N N . GLY A 1 240 ? -1.241 4.804 0.333 1.00 94.38 240 GLY A N 1
ATOM 1859 C CA . GLY A 1 240 ? -1.012 5.454 -0.958 1.00 94.38 240 GLY A CA 1
ATOM 1860 C C . GLY A 1 240 ? 0.297 4.997 -1.593 1.00 94.38 240 GLY A C 1
ATOM 1861 O O . GLY A 1 240 ? 1.289 4.820 -0.884 1.00 94.38 240 GLY A O 1
ATOM 1862 N N . SER A 1 241 ? 0.336 4.839 -2.917 1.00 95.06 241 SER A N 1
ATOM 1863 C CA . SER A 1 241 ? 1.560 4.537 -3.672 1.00 95.06 241 SER A CA 1
ATOM 1864 C C . SER A 1 241 ? 2.252 3.259 -3.157 1.00 95.06 241 SER A C 1
ATOM 1866 O O . SER A 1 241 ? 1.664 2.171 -3.171 1.00 95.06 241 SER A O 1
ATOM 1868 N N . MET A 1 242 ? 3.476 3.362 -2.627 1.00 95.81 242 MET A N 1
ATOM 1869 C CA . MET A 1 242 ? 4.145 2.257 -1.929 1.00 95.81 242 MET A CA 1
ATOM 1870 C C . MET A 1 242 ? 3.286 1.667 -0.801 1.00 95.81 242 MET A C 1
ATOM 1872 O O . MET A 1 242 ? 3.191 0.450 -0.703 1.00 95.81 242 MET A O 1
ATOM 1876 N N . GLY A 1 243 ? 2.628 2.487 0.022 1.00 97.38 243 GLY A N 1
ATOM 1877 C CA . GLY A 1 243 ? 1.782 2.009 1.119 1.00 97.38 243 GLY A CA 1
ATOM 1878 C C . GLY A 1 243 ? 0.592 1.180 0.630 1.00 97.38 243 GLY A C 1
ATOM 1879 O O . GLY A 1 243 ? 0.260 0.165 1.236 1.00 97.38 243 GLY A O 1
ATOM 1880 N N . GLY A 1 244 ? 0.002 1.558 -0.510 1.00 98.06 244 GLY A N 1
ATOM 1881 C CA . GLY A 1 244 ? -1.043 0.767 -1.168 1.00 98.06 244 GLY A CA 1
ATOM 1882 C C . GLY A 1 244 ? -0.503 -0.559 -1.714 1.00 98.06 244 GLY A C 1
ATOM 1883 O O . GLY A 1 244 ? -1.127 -1.602 -1.548 1.00 98.06 244 GLY A O 1
ATOM 1884 N N . THR A 1 245 ? 0.711 -0.542 -2.272 1.00 98.56 245 THR A N 1
ATOM 1885 C CA . THR A 1 245 ? 1.424 -1.756 -2.719 1.00 98.56 245 THR A CA 1
ATOM 1886 C C . THR A 1 245 ? 1.696 -2.710 -1.550 1.00 98.56 245 THR A C 1
ATOM 1888 O O . THR A 1 245 ? 1.507 -3.918 -1.671 1.00 98.56 245 THR A O 1
ATOM 1891 N N . ILE A 1 246 ? 2.099 -2.173 -0.394 1.00 98.56 246 ILE A N 1
ATOM 1892 C CA . ILE A 1 246 ? 2.314 -2.939 0.841 1.00 98.56 246 ILE A CA 1
ATOM 1893 C C . ILE A 1 246 ? 1.003 -3.578 1.312 1.00 98.56 246 ILE A C 1
ATOM 1895 O O . ILE A 1 246 ? 0.980 -4.770 1.615 1.00 98.56 246 ILE A O 1
ATOM 1899 N N . ALA A 1 247 ? -0.091 -2.812 1.339 1.00 98.62 247 ALA A N 1
ATOM 1900 C CA . ALA A 1 247 ? -1.405 -3.315 1.732 1.00 98.62 247 ALA A CA 1
ATOM 1901 C C . ALA A 1 247 ? -1.877 -4.468 0.825 1.00 98.62 247 ALA A C 1
ATOM 1903 O O . ALA A 1 247 ? -2.306 -5.507 1.326 1.00 98.62 247 ALA A O 1
ATOM 1904 N N . LEU A 1 248 ? -1.716 -4.323 -0.496 1.00 98.50 248 LEU A N 1
ATOM 1905 C CA . LEU A 1 248 ? -1.999 -5.389 -1.462 1.00 98.50 248 LEU A CA 1
ATOM 1906 C C . LEU A 1 248 ? -1.129 -6.625 -1.220 1.00 98.50 248 LEU A C 1
ATOM 1908 O O . LEU A 1 248 ? -1.632 -7.743 -1.230 1.00 98.50 248 LEU A O 1
ATOM 1912 N N . ASN A 1 249 ? 0.166 -6.451 -0.959 1.00 97.88 249 ASN A N 1
ATOM 1913 C CA . ASN A 1 249 ? 1.051 -7.581 -0.693 1.00 97.88 249 ASN A CA 1
ATOM 1914 C C . ASN A 1 249 ? 0.663 -8.352 0.576 1.00 97.88 249 ASN A C 1
ATOM 1916 O O . ASN A 1 249 ? 0.696 -9.580 0.547 1.00 97.88 249 ASN A O 1
ATOM 1920 N N . PHE A 1 250 ? 0.221 -7.676 1.640 1.00 98.44 250 PHE A N 1
ATOM 1921 C CA . PHE A 1 250 ? -0.282 -8.356 2.838 1.00 98.44 250 PHE A CA 1
ATOM 1922 C C . PHE A 1 250 ? -1.575 -9.135 2.589 1.00 98.44 250 PHE A C 1
ATOM 1924 O O . PHE A 1 250 ? -1.713 -10.252 3.088 1.00 98.44 250 PHE A O 1
ATOM 1931 N N . LEU A 1 251 ? -2.490 -8.594 1.781 1.00 98.38 251 LEU A N 1
ATOM 1932 C CA . LEU A 1 251 ? -3.653 -9.342 1.300 1.00 98.38 251 LEU A CA 1
ATOM 1933 C C . LEU A 1 251 ? -3.222 -10.597 0.530 1.00 98.38 251 LEU A C 1
ATOM 1935 O O . LEU A 1 251 ? -3.738 -11.678 0.784 1.00 98.38 251 LEU A O 1
ATOM 1939 N N . LEU A 1 252 ? -2.258 -10.477 -0.385 1.00 97.69 252 LEU A N 1
ATOM 1940 C CA . LEU A 1 252 ? -1.767 -11.606 -1.180 1.00 97.69 252 LEU A CA 1
ATOM 1941 C C . LEU A 1 252 ? -0.956 -12.625 -0.359 1.00 97.69 252 LEU A C 1
ATOM 1943 O O . LEU A 1 252 ? -0.785 -13.760 -0.809 1.00 97.69 252 LEU A O 1
ATOM 1947 N N . ASP A 1 253 ? -0.406 -12.231 0.792 1.00 96.38 253 ASP A N 1
ATOM 1948 C CA . ASP A 1 253 ? 0.285 -13.125 1.729 1.00 96.38 253 ASP A CA 1
ATOM 1949 C C . ASP A 1 253 ? -0.706 -13.959 2.550 1.00 96.38 253 ASP A C 1
ATOM 1951 O O . ASP A 1 253 ? -0.508 -15.165 2.706 1.00 96.38 253 ASP A O 1
ATOM 1955 N N . ASP A 1 254 ? -1.771 -13.334 3.065 1.00 97.44 254 ASP A N 1
ATOM 1956 C CA . ASP A 1 254 ? -2.814 -14.014 3.839 1.00 97.44 254 ASP A CA 1
ATOM 1957 C C . ASP A 1 254 ? -4.202 -13.377 3.618 1.00 97.44 254 ASP A C 1
ATOM 1959 O O . ASP A 1 254 ? -4.664 -12.565 4.435 1.00 97.44 254 ASP A O 1
ATOM 1963 N N . PRO A 1 255 ? -4.916 -13.787 2.549 1.00 97.88 255 PRO A N 1
ATOM 1964 C CA . PRO A 1 255 ? -6.225 -13.233 2.198 1.00 97.88 255 PRO A CA 1
ATOM 1965 C C . PRO A 1 255 ? -7.267 -13.389 3.302 1.00 97.88 255 PRO A C 1
ATOM 1967 O O . PRO A 1 255 ? -8.169 -12.569 3.451 1.00 97.88 255 PRO A O 1
ATOM 1970 N N . ARG A 1 256 ? -7.136 -14.447 4.112 1.00 97.50 256 ARG A N 1
ATOM 1971 C CA . ARG A 1 256 ? -8.070 -14.740 5.202 1.00 97.50 256 ARG A CA 1
ATOM 1972 C C . ARG A 1 256 ? -7.826 -13.855 6.412 1.00 97.50 256 ARG A C 1
ATOM 1974 O O . ARG A 1 256 ? -8.759 -13.649 7.181 1.00 97.50 256 ARG A O 1
ATOM 1981 N N . ARG A 1 257 ? -6.597 -13.368 6.614 1.00 97.75 257 ARG A N 1
ATOM 1982 C CA . ARG A 1 257 ? -6.268 -12.456 7.715 1.00 97.75 257 ARG A CA 1
ATOM 1983 C C . ARG A 1 257 ? -6.480 -10.994 7.343 1.00 97.75 257 ARG A C 1
ATOM 1985 O O . ARG A 1 257 ? -6.897 -10.228 8.215 1.00 97.75 257 ARG A O 1
ATOM 1992 N N . PHE A 1 258 ? -6.210 -10.619 6.094 1.00 98.19 258 PHE A N 1
ATOM 1993 C CA . PHE A 1 258 ? -6.256 -9.232 5.622 1.00 98.19 258 PHE A CA 1
ATOM 1994 C C . PHE A 1 258 ? -7.194 -9.045 4.419 1.00 98.19 258 PHE A C 1
ATOM 1996 O O . PHE A 1 258 ? -6.747 -8.581 3.374 1.00 98.19 258 PHE A O 1
ATOM 2003 N N . PRO A 1 259 ? -8.494 -9.375 4.537 1.00 98.44 259 PRO A N 1
ATOM 2004 C CA . PRO A 1 259 ? -9.395 -9.401 3.389 1.00 98.44 259 PRO A CA 1
ATOM 2005 C C . PRO A 1 259 ? -9.779 -8.014 2.860 1.00 98.44 259 PRO A C 1
ATOM 2007 O O . PRO A 1 259 ? -10.330 -7.947 1.771 1.00 98.44 259 PRO A O 1
ATOM 2010 N N . ASN A 1 260 ? -9.527 -6.922 3.595 1.00 98.81 260 ASN A N 1
ATOM 2011 C CA . ASN A 1 260 ? -9.977 -5.576 3.222 1.00 98.81 260 ASN A CA 1
ATOM 2012 C C . ASN A 1 260 ? -8.786 -4.643 2.961 1.00 98.81 260 ASN A C 1
ATOM 2014 O O . ASN A 1 260 ? -8.080 -4.257 3.900 1.00 98.81 260 ASN A O 1
ATOM 2018 N N . VAL A 1 261 ? -8.596 -4.235 1.705 1.00 98.88 261 VAL A N 1
ATOM 2019 C CA . VAL A 1 261 ? -7.534 -3.305 1.286 1.00 98.88 261 VAL A CA 1
ATOM 2020 C C . VAL A 1 261 ? -8.133 -2.063 0.640 1.00 98.88 261 VAL A C 1
ATOM 2022 O O . VAL A 1 261 ? -8.940 -2.187 -0.268 1.00 98.88 261 VAL A O 1
ATOM 2025 N N . GLY A 1 262 ? -7.712 -0.877 1.080 1.00 98.56 262 GLY A N 1
ATOM 2026 C CA . GLY A 1 262 ? -8.001 0.404 0.433 1.00 98.56 262 GLY A CA 1
ATOM 2027 C C . GLY A 1 262 ? -6.716 1.073 -0.059 1.00 98.56 262 GLY A C 1
ATOM 2028 O O . GLY A 1 262 ? -5.871 1.461 0.746 1.00 98.56 262 GLY A O 1
ATOM 2029 N N . ALA A 1 263 ? -6.540 1.224 -1.367 1.00 98.25 263 ALA A N 1
ATOM 2030 C CA . ALA A 1 263 ? -5.290 1.691 -1.953 1.00 98.25 263 ALA A CA 1
ATOM 2031 C C . ALA A 1 263 ? -5.476 2.913 -2.863 1.00 98.25 263 ALA A C 1
ATOM 2033 O O . ALA A 1 263 ? -6.263 2.906 -3.802 1.00 98.25 263 ALA A O 1
ATOM 2034 N N . PHE A 1 264 ? -4.691 3.960 -2.632 1.00 97.56 264 PHE A N 1
ATOM 2035 C CA . PHE A 1 264 ? -4.626 5.118 -3.525 1.00 97.56 264 PHE A CA 1
ATOM 2036 C C . PHE A 1 264 ? -3.414 4.969 -4.434 1.00 97.56 264 PHE A C 1
ATOM 2038 O O . PHE A 1 264 ? -2.303 4.781 -3.933 1.00 97.56 264 PHE A O 1
ATOM 2045 N N . TYR A 1 265 ? -3.642 5.017 -5.748 1.00 97.06 265 TYR A N 1
ATOM 2046 C CA . TYR A 1 265 ? -2.647 4.920 -6.821 1.00 97.06 265 TYR A CA 1
ATOM 2047 C C . TYR A 1 265 ? -1.515 3.914 -6.507 1.00 97.06 265 TYR A C 1
ATOM 2049 O O . TYR A 1 265 ? -0.337 4.284 -6.494 1.00 97.06 265 TYR A O 1
ATOM 2057 N N . PRO A 1 266 ? -1.840 2.649 -6.159 1.00 98.00 266 PRO A N 1
ATOM 2058 C CA . PRO A 1 266 ? -0.834 1.662 -5.775 1.00 98.00 266 PRO A CA 1
ATOM 2059 C C . PRO A 1 266 ? 0.055 1.270 -6.958 1.00 98.00 266 PRO A C 1
ATOM 2061 O O . PRO A 1 266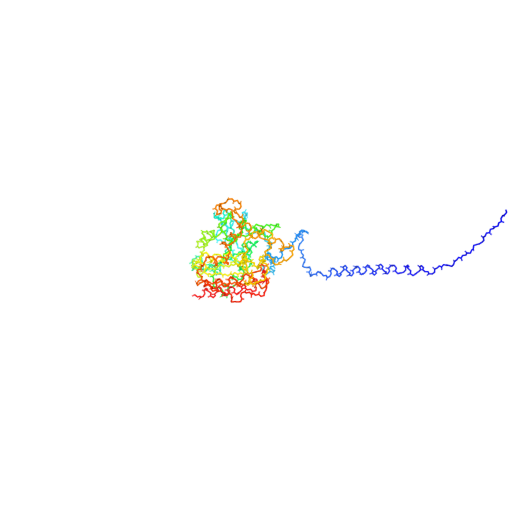 ? -0.397 1.239 -8.096 1.00 98.00 266 PRO A O 1
ATOM 2064 N N . GLY A 1 267 ? 1.301 0.877 -6.687 1.00 97.06 267 GLY A N 1
ATOM 2065 C CA . GLY A 1 267 ? 2.126 0.173 -7.666 1.00 97.06 267 GLY A CA 1
ATOM 2066 C C . GLY A 1 267 ? 1.572 -1.230 -7.908 1.00 97.06 267 GLY A C 1
ATOM 2067 O O . GLY A 1 267 ? 1.802 -2.127 -7.100 1.00 97.06 267 GLY A O 1
ATOM 2068 N N . LEU A 1 268 ? 0.832 -1.415 -9.000 1.00 98.06 268 LEU A N 1
ATOM 2069 C CA . LEU A 1 268 ? 0.157 -2.677 -9.324 1.00 98.06 268 LEU A CA 1
ATOM 2070 C C . LEU A 1 268 ? 1.083 -3.659 -10.054 1.00 98.06 268 LEU A C 1
ATOM 2072 O O . LEU A 1 268 ? 1.068 -4.861 -9.781 1.00 98.06 268 LEU A O 1
ATOM 2076 N N . ASP A 1 269 ? 1.910 -3.139 -10.962 1.00 98.12 269 ASP A N 1
ATOM 2077 C CA . ASP A 1 269 ? 2.914 -3.894 -11.702 1.00 98.12 269 ASP A CA 1
ATOM 2078 C C . ASP A 1 269 ? 4.238 -3.116 -11.778 1.00 98.12 269 ASP A C 1
ATOM 2080 O O . ASP A 1 269 ? 4.516 -2.354 -12.705 1.00 98.12 269 ASP A O 1
ATOM 2084 N N . LEU A 1 270 ? 5.115 -3.362 -10.805 1.00 96.81 270 LEU A N 1
ATOM 2085 C CA . LEU A 1 270 ? 6.462 -2.792 -10.729 1.00 96.81 270 LEU A CA 1
ATOM 2086 C C . LEU A 1 270 ? 7.393 -3.263 -11.856 1.00 96.81 270 LEU A C 1
ATOM 2088 O O . LEU A 1 270 ? 8.525 -2.775 -11.943 1.00 96.81 270 LEU A O 1
ATOM 2092 N N . ARG A 1 271 ? 6.952 -4.193 -12.707 1.00 97.75 271 ARG A N 1
ATOM 2093 C CA . ARG A 1 271 ? 7.684 -4.682 -13.879 1.00 97.75 271 ARG A CA 1
ATOM 2094 C C . ARG A 1 271 ? 6.957 -4.385 -15.183 1.00 97.75 271 ARG A C 1
ATOM 2096 O O . ARG A 1 271 ? 7.394 -4.878 -16.219 1.00 97.75 271 ARG A O 1
ATOM 2103 N N . TYR A 1 272 ? 5.901 -3.579 -15.152 1.00 98.25 272 TYR A N 1
ATOM 2104 C CA . TYR A 1 272 ? 5.148 -3.222 -16.341 1.00 98.25 272 TYR A CA 1
ATOM 2105 C C . TYR A 1 272 ? 6.053 -2.679 -17.451 1.00 98.25 272 TYR A C 1
ATOM 2107 O O . TYR A 1 272 ? 6.913 -1.826 -17.216 1.00 98.25 272 TYR A O 1
ATOM 2115 N N . SER A 1 273 ? 5.831 -3.165 -18.672 1.00 98.12 273 SER A N 1
ATOM 2116 C CA . SER A 1 273 ? 6.269 -2.475 -19.879 1.00 98.12 273 SER A CA 1
ATOM 2117 C C . SER A 1 273 ? 5.465 -2.910 -21.098 1.00 98.12 273 SER A C 1
ATOM 2119 O O . SER A 1 273 ? 4.950 -4.028 -21.153 1.00 98.12 273 SER A O 1
ATOM 2121 N N . CYS A 1 274 ? 5.433 -2.044 -22.101 1.00 97.62 274 CYS A N 1
ATOM 2122 C CA . CYS A 1 274 ? 5.008 -2.342 -23.460 1.00 97.62 274 CYS A CA 1
ATOM 2123 C C . CYS A 1 274 ? 6.261 -2.382 -24.345 1.00 97.62 274 C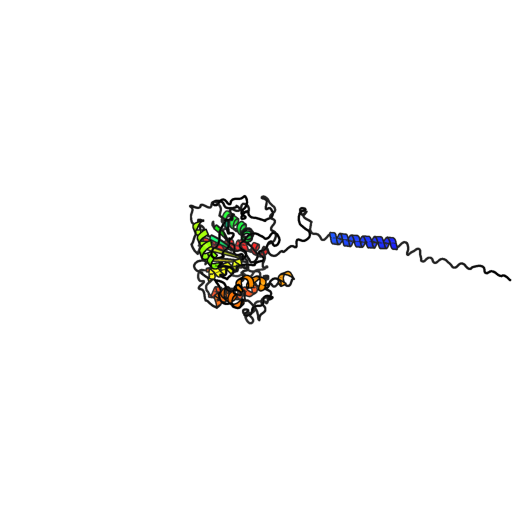YS A C 1
ATOM 2125 O O . CYS A 1 274 ? 6.926 -1.366 -24.531 1.00 97.62 274 CYS A O 1
ATOM 2127 N N . ASN A 1 275 ? 6.641 -3.562 -24.850 1.00 96.25 275 ASN A N 1
ATOM 2128 C CA . ASN A 1 275 ? 7.874 -3.765 -25.631 1.00 96.25 275 ASN A CA 1
ATOM 2129 C C . ASN A 1 275 ? 9.148 -3.173 -24.978 1.00 96.25 275 ASN A C 1
ATOM 2131 O O . ASN A 1 275 ? 10.045 -2.694 -25.672 1.00 96.25 275 ASN A O 1
ATOM 2135 N N . GLY A 1 276 ? 9.241 -3.215 -23.645 1.00 95.75 276 GLY A N 1
ATOM 2136 C CA . GLY A 1 276 ? 10.372 -2.678 -22.882 1.00 95.75 276 GLY A CA 1
ATOM 2137 C C . GLY A 1 276 ? 10.232 -1.211 -22.463 1.00 95.75 276 GLY A C 1
ATOM 2138 O O . GLY A 1 276 ? 11.040 -0.748 -21.658 1.00 95.75 276 GLY A O 1
ATOM 2139 N N . ASP A 1 277 ? 9.212 -0.489 -22.939 1.00 96.00 277 ASP A N 1
ATOM 2140 C CA . ASP A 1 277 ? 8.897 0.857 -22.460 1.00 96.00 277 ASP A CA 1
ATOM 2141 C C . ASP A 1 277 ? 7.954 0.798 -21.250 1.00 96.00 277 ASP A C 1
ATOM 2143 O O . ASP A 1 277 ? 6.797 0.388 -21.349 1.00 96.00 277 ASP A O 1
ATOM 2147 N N . ARG A 1 278 ? 8.471 1.199 -20.086 1.00 94.94 278 ARG A N 1
ATOM 2148 C CA . ARG A 1 278 ? 7.745 1.234 -18.808 1.00 94.94 278 ARG A CA 1
ATOM 2149 C C . ARG A 1 278 ? 6.668 2.322 -18.758 1.00 94.94 278 ARG A C 1
ATOM 2151 O O . ARG A 1 278 ? 5.754 2.237 -17.944 1.00 94.94 278 ARG A O 1
ATOM 2158 N N . LEU A 1 279 ? 6.806 3.361 -19.576 1.00 94.25 279 LEU A N 1
ATOM 2159 C CA . LEU A 1 279 ? 5.983 4.572 -19.524 1.00 94.25 279 LEU A CA 1
ATOM 2160 C C . LEU A 1 279 ? 5.023 4.679 -20.712 1.00 94.25 279 LEU A C 1
ATOM 2162 O O . LEU A 1 279 ? 4.398 5.718 -20.892 1.00 94.25 279 LEU A O 1
ATOM 2166 N N . ALA A 1 280 ? 4.947 3.630 -21.528 1.00 96.31 280 ALA A N 1
ATOM 2167 C CA . ALA A 1 280 ? 3.996 3.530 -22.618 1.00 96.31 280 ALA A CA 1
ATOM 2168 C C . ALA A 1 280 ? 2.605 3.132 -22.106 1.00 96.31 280 ALA A C 1
ATOM 2170 O O . ALA A 1 280 ? 2.479 2.371 -21.137 1.00 96.31 280 ALA A O 1
ATOM 2171 N N . ASP A 1 281 ? 1.586 3.610 -22.816 1.00 96.38 281 ASP A N 1
ATOM 2172 C CA . ASP A 1 281 ? 0.187 3.253 -22.599 1.00 96.38 281 ASP A CA 1
ATOM 2173 C C . ASP A 1 281 ? -0.012 1.733 -22.663 1.00 96.38 281 ASP A C 1
ATOM 2175 O O . ASP A 1 281 ? 0.753 1.002 -23.306 1.00 96.38 281 ASP A O 1
ATOM 2179 N N . TYR A 1 282 ? -1.064 1.250 -22.003 1.00 97.00 282 TYR A N 1
ATOM 2180 C CA . TYR A 1 282 ? -1.400 -0.166 -22.025 1.00 97.00 282 TYR A CA 1
ATOM 2181 C C . TYR A 1 282 ? -1.838 -0.632 -23.414 1.00 97.00 282 TYR A C 1
ATOM 2183 O O . TYR A 1 282 ? -2.836 -0.165 -23.961 1.00 97.00 282 TYR A O 1
ATOM 2191 N N . ASP A 1 283 ? -1.138 -1.640 -23.932 1.00 97.69 283 ASP A N 1
ATOM 2192 C CA . ASP A 1 283 ? -1.598 -2.464 -25.045 1.00 97.69 283 ASP A CA 1
ATOM 2193 C C . ASP A 1 283 ? -1.288 -3.950 -24.746 1.00 97.69 283 ASP A C 1
ATOM 2195 O O . ASP A 1 283 ? -0.125 -4.331 -24.546 1.00 97.69 283 ASP A O 1
ATOM 2199 N N . PRO A 1 284 ? -2.309 -4.831 -24.711 1.00 97.12 284 PRO A N 1
ATOM 2200 C CA . PRO A 1 284 ? -2.120 -6.250 -24.409 1.00 97.12 284 PRO A CA 1
ATOM 2201 C C . PRO A 1 284 ? -1.193 -6.969 -25.403 1.00 97.12 284 PRO A C 1
ATOM 2203 O O . PRO A 1 284 ? -0.572 -7.975 -25.052 1.00 97.12 284 PRO A O 1
ATOM 2206 N N . GLN A 1 285 ? -1.067 -6.483 -26.643 1.00 97.88 285 GLN A N 1
ATOM 2207 C CA . GLN A 1 285 ? -0.216 -7.105 -27.661 1.00 97.88 285 GLN A CA 1
ATOM 2208 C C . GLN A 1 285 ? 1.272 -6.900 -27.366 1.00 97.88 285 GLN A C 1
ATOM 2210 O O . GLN A 1 285 ? 2.088 -7.793 -27.632 1.00 97.88 285 GLN A O 1
ATOM 2215 N N . CYS A 1 286 ? 1.623 -5.754 -26.784 1.00 97.38 286 CYS A N 1
ATOM 2216 C CA . CYS A 1 286 ? 2.997 -5.396 -26.458 1.00 97.38 286 CYS A CA 1
ATOM 2217 C C . CYS A 1 286 ? 3.364 -5.611 -24.989 1.00 97.38 286 CYS A C 1
ATOM 2219 O O . CYS A 1 286 ? 4.554 -5.538 -24.672 1.00 97.38 286 CYS A O 1
ATOM 2221 N N . TYR A 1 287 ? 2.398 -5.857 -24.095 1.00 98.06 287 TYR A N 1
ATOM 2222 C CA . TYR A 1 287 ? 2.677 -6.037 -22.672 1.00 98.06 287 TYR A CA 1
ATOM 2223 C C . TYR A 1 287 ? 3.712 -7.144 -22.441 1.00 98.06 287 TYR A C 1
ATOM 2225 O O . TYR A 1 287 ? 3.496 -8.319 -22.759 1.00 98.06 287 TYR A O 1
ATOM 2233 N N . ARG A 1 288 ? 4.860 -6.778 -21.875 1.00 97.19 288 ARG A N 1
ATOM 2234 C CA . ARG A 1 288 ? 5.958 -7.684 -21.531 1.00 97.19 288 ARG A CA 1
ATOM 2235 C C . ARG A 1 288 ? 6.559 -7.224 -20.203 1.00 97.19 288 ARG A C 1
ATOM 2237 O O . ARG A 1 288 ? 7.095 -6.122 -20.152 1.00 97.19 288 ARG A O 1
ATOM 2244 N N . PRO A 1 289 ? 6.521 -8.027 -19.129 1.00 97.94 289 PRO A N 1
ATOM 2245 C CA . PRO A 1 289 ? 7.199 -7.661 -17.893 1.00 97.94 289 PRO A CA 1
ATOM 2246 C C . PRO A 1 289 ? 8.707 -7.497 -18.112 1.00 97.94 289 PRO A C 1
ATOM 2248 O O . PRO A 1 289 ? 9.333 -8.337 -18.760 1.00 97.94 289 PRO A O 1
ATOM 2251 N N . LEU A 1 290 ? 9.305 -6.459 -17.536 1.00 98.06 290 LEU A N 1
ATOM 2252 C CA . LEU A 1 290 ? 10.745 -6.210 -17.597 1.00 98.06 290 LEU A CA 1
ATOM 2253 C C . LEU A 1 290 ? 11.512 -7.369 -16.944 1.00 98.06 290 LEU A C 1
ATOM 2255 O O . LEU A 1 290 ? 11.240 -7.748 -15.805 1.00 98.06 290 LEU A O 1
ATOM 2259 N N . THR A 1 291 ? 12.475 -7.951 -17.658 1.00 97.31 291 THR A N 1
ATOM 2260 C CA . THR A 1 291 ? 13.360 -9.037 -17.176 1.00 97.31 291 THR A CA 1
ATOM 2261 C C . THR A 1 291 ? 14.827 -8.611 -17.170 1.00 97.31 291 THR A C 1
ATOM 2263 O O . THR A 1 291 ? 15.728 -9.431 -17.332 1.00 97.31 291 THR A O 1
ATOM 2266 N N . THR A 1 292 ? 15.071 -7.307 -17.087 1.00 96.38 292 THR A N 1
ATOM 2267 C CA . THR A 1 292 ? 16.406 -6.715 -17.073 1.00 96.38 292 THR A CA 1
ATOM 2268 C C . THR A 1 292 ? 16.455 -5.607 -16.041 1.00 96.38 292 THR A C 1
ATOM 2270 O O . THR A 1 292 ? 15.495 -4.843 -15.895 1.00 96.38 292 THR A O 1
ATOM 2273 N N . ASP A 1 293 ? 17.598 -5.488 -15.382 1.00 95.81 293 ASP A N 1
ATOM 2274 C CA . ASP A 1 293 ? 17.860 -4.417 -14.430 1.00 95.81 293 ASP A CA 1
ATOM 2275 C C . ASP A 1 293 ? 18.450 -3.226 -15.180 1.00 95.81 293 ASP A C 1
ATOM 2277 O O . ASP A 1 293 ? 19.409 -3.376 -15.941 1.00 95.81 293 ASP A O 1
ATOM 2281 N N . ASP A 1 294 ? 17.889 -2.038 -14.977 1.00 96.00 294 ASP A N 1
ATOM 2282 C CA . ASP A 1 294 ? 18.486 -0.808 -15.481 1.00 96.00 294 ASP A CA 1
ATOM 2283 C C . ASP A 1 294 ? 18.351 0.291 -14.420 1.00 96.00 294 ASP A C 1
ATOM 2285 O O . ASP A 1 294 ? 17.297 0.919 -14.302 1.00 96.00 294 ASP A O 1
ATOM 2289 N N . PRO A 1 295 ? 19.425 0.595 -13.663 1.00 91.94 295 PRO A N 1
ATOM 2290 C CA . PRO A 1 295 ? 19.371 1.588 -12.595 1.00 91.94 295 PRO A CA 1
ATOM 2291 C C . PRO A 1 295 ? 19.022 2.997 -13.092 1.00 91.94 295 PRO A C 1
ATOM 2293 O O . PRO A 1 295 ? 18.678 3.852 -12.275 1.00 91.94 295 PRO A O 1
ATOM 2296 N N . ASN A 1 296 ? 19.120 3.264 -14.398 1.00 93.06 296 ASN A N 1
ATOM 2297 C CA . ASN A 1 296 ? 18.780 4.546 -15.008 1.00 93.06 296 ASN A CA 1
ATOM 2298 C C . ASN A 1 296 ? 17.401 4.536 -15.683 1.00 93.06 296 ASN A C 1
ATOM 2300 O O . ASN A 1 296 ? 16.951 5.591 -16.142 1.00 93.06 296 ASN A O 1
ATOM 2304 N N . ARG A 1 297 ? 16.710 3.388 -15.730 1.00 92.81 297 ARG A N 1
ATOM 2305 C CA . ARG A 1 297 ? 15.355 3.301 -16.276 1.00 92.81 297 ARG A CA 1
ATOM 2306 C C . ARG A 1 297 ? 14.430 4.172 -15.449 1.00 92.81 297 ARG A C 1
ATOM 2308 O O . ARG A 1 297 ? 14.359 4.044 -14.228 1.00 92.81 297 ARG A O 1
ATOM 2315 N N . ARG A 1 298 ? 13.740 5.083 -16.128 1.00 90.88 298 ARG A N 1
ATOM 2316 C CA . ARG A 1 298 ? 12.812 6.023 -15.500 1.00 90.88 298 ARG A CA 1
ATOM 2317 C C . ARG A 1 298 ? 11.576 5.295 -14.983 1.00 90.88 298 ARG A C 1
ATOM 2319 O O . ARG A 1 298 ? 11.027 4.440 -15.667 1.00 90.88 298 ARG A O 1
ATOM 2326 N N . MET A 1 299 ? 11.131 5.705 -13.802 1.00 88.56 299 MET A N 1
ATOM 2327 C CA . MET A 1 299 ? 9.930 5.210 -13.123 1.00 88.56 299 MET A CA 1
ATOM 2328 C C . MET A 1 299 ? 8.732 6.152 -13.288 1.00 88.56 299 MET A C 1
ATOM 2330 O O . MET A 1 299 ? 7.625 5.776 -12.933 1.00 88.56 299 MET A O 1
ATOM 2334 N N . THR A 1 300 ? 8.949 7.371 -13.795 1.00 88.69 300 THR A N 1
ATOM 2335 C CA . THR A 1 300 ? 7.913 8.408 -13.903 1.00 88.69 300 THR A CA 1
ATOM 2336 C C . THR A 1 300 ? 7.809 8.992 -15.303 1.00 88.69 300 THR A C 1
ATOM 2338 O O . THR A 1 300 ? 8.832 9.200 -15.964 1.00 88.69 300 THR A O 1
ATOM 2341 N N . THR A 1 301 ? 6.591 9.343 -15.719 1.00 83.69 301 THR A N 1
ATOM 2342 C CA . THR A 1 301 ? 6.269 10.021 -16.985 1.00 83.69 301 THR A CA 1
ATOM 2343 C C . THR A 1 301 ? 6.806 11.460 -17.037 1.00 83.69 301 THR A C 1
ATOM 2345 O O . THR A 1 301 ? 7.120 11.970 -18.117 1.00 83.69 301 THR A O 1
ATOM 2348 N N . ASN A 1 302 ? 7.077 12.094 -15.888 1.00 75.81 302 ASN A N 1
ATOM 2349 C CA . ASN A 1 302 ? 7.592 13.465 -15.810 1.00 75.81 302 ASN A CA 1
ATOM 2350 C C . ASN A 1 302 ? 8.989 13.619 -16.453 1.00 75.81 302 ASN A C 1
ATOM 2352 O O . ASN A 1 302 ? 10.010 13.230 -15.892 1.00 75.81 302 ASN A O 1
ATOM 2356 N N . GLY A 1 303 ? 9.058 14.227 -17.642 1.00 62.72 303 GLY A N 1
ATOM 2357 C CA . GLY A 1 303 ? 10.298 14.379 -18.421 1.00 62.72 303 GLY A CA 1
ATOM 2358 C C . GLY A 1 303 ? 11.304 15.423 -17.911 1.00 62.72 303 GLY A C 1
ATOM 2359 O O . GLY A 1 303 ? 12.395 15.550 -18.483 1.00 62.72 303 GLY A O 1
ATOM 2360 N N . GLY A 1 304 ? 10.956 16.185 -16.867 1.00 67.06 304 GLY A N 1
ATOM 2361 C CA . GLY A 1 304 ? 11.807 17.226 -16.290 1.00 67.06 304 GLY A CA 1
ATOM 2362 C C . GLY A 1 304 ? 13.039 16.680 -15.558 1.00 67.06 304 GLY A C 1
ATOM 2363 O O . GLY A 1 304 ? 13.154 15.485 -15.301 1.00 67.06 304 GLY A O 1
ATOM 2364 N N . ILE A 1 305 ? 13.963 17.570 -15.164 1.00 57.94 305 ILE A N 1
ATOM 2365 C CA . ILE A 1 305 ? 15.191 17.206 -14.416 1.00 57.94 305 ILE A CA 1
ATOM 2366 C C . ILE A 1 305 ? 14.859 16.339 -13.194 1.00 57.94 305 ILE A C 1
ATOM 2368 O O . ILE A 1 305 ? 15.565 15.376 -12.919 1.00 57.94 305 ILE A O 1
ATOM 2372 N N . LYS A 1 306 ? 13.752 16.648 -12.506 1.00 60.47 306 LYS A N 1
ATOM 2373 C CA . LYS A 1 306 ? 13.263 15.868 -11.367 1.00 60.47 306 LYS A CA 1
ATOM 2374 C C . LYS A 1 306 ? 12.892 14.447 -11.776 1.00 60.47 306 LYS A C 1
ATOM 2376 O O . LYS A 1 306 ? 13.493 13.531 -11.245 1.00 60.47 306 LYS A O 1
ATOM 2381 N N . GLY A 1 307 ? 12.021 14.238 -12.762 1.00 64.62 307 GLY A N 1
ATOM 2382 C CA . GLY A 1 307 ? 11.643 12.876 -13.152 1.00 64.62 307 GLY A CA 1
ATOM 2383 C C . GLY A 1 307 ? 12.753 12.065 -13.837 1.00 64.62 307 GLY A C 1
ATOM 2384 O O . GLY A 1 307 ? 12.678 10.841 -13.878 1.00 64.62 307 GLY A O 1
ATOM 2385 N N . ARG A 1 308 ? 13.848 12.702 -14.280 1.00 70.62 308 ARG A N 1
ATOM 2386 C CA . ARG A 1 308 ? 15.084 11.996 -14.680 1.00 70.62 308 ARG A CA 1
ATOM 2387 C C . ARG A 1 308 ? 15.870 11.406 -13.502 1.00 70.62 308 ARG A C 1
ATOM 2389 O O . ARG A 1 308 ? 16.681 10.520 -13.732 1.00 70.62 308 ARG A O 1
ATOM 2396 N N . MET A 1 309 ? 15.648 11.875 -12.272 1.00 75.00 309 MET A N 1
ATOM 2397 C CA . MET A 1 309 ? 16.257 11.303 -11.058 1.00 75.00 309 MET A CA 1
ATOM 2398 C C . MET A 1 309 ? 15.442 10.135 -10.480 1.00 75.00 309 MET A C 1
ATOM 2400 O O . MET A 1 309 ? 15.914 9.434 -9.592 1.00 75.00 309 MET A O 1
ATOM 2404 N N . PHE A 1 310 ? 14.222 9.920 -10.975 1.00 83.19 310 PHE A N 1
ATOM 2405 C CA . PHE A 1 310 ? 13.292 8.915 -10.470 1.00 83.19 310 PHE A CA 1
ATOM 2406 C C . PHE A 1 310 ? 13.462 7.668 -11.310 1.00 83.19 310 PHE A C 1
ATOM 2408 O O . PHE A 1 310 ? 12.772 7.462 -12.311 1.00 83.19 310 PHE A O 1
ATOM 2415 N N . THR A 1 311 ? 14.447 6.876 -10.924 1.00 88.56 311 THR A N 1
ATOM 2416 C CA . THR A 1 311 ? 14.835 5.677 -11.651 1.00 88.56 311 THR A CA 1
ATOM 2417 C C . THR A 1 311 ? 14.730 4.446 -10.767 1.00 88.56 311 THR A C 1
ATOM 2419 O O . THR A 1 311 ? 14.527 4.549 -9.554 1.00 88.56 311 THR A O 1
ATOM 2422 N N . GLU A 1 312 ? 14.900 3.263 -11.353 1.00 91.06 312 GLU A N 1
ATOM 2423 C CA . GLU A 1 312 ? 14.947 2.009 -10.591 1.00 91.06 312 GLU A CA 1
ATOM 2424 C C . GLU A 1 312 ? 16.018 2.033 -9.496 1.00 91.06 312 GLU A C 1
ATOM 2426 O O . GLU A 1 312 ? 15.835 1.414 -8.451 1.00 91.06 312 GLU A O 1
ATOM 2431 N N . ARG A 1 313 ? 17.100 2.809 -9.675 1.00 89.12 313 ARG A N 1
ATOM 2432 C CA . ARG A 1 313 ? 18.104 3.020 -8.624 1.00 89.12 313 ARG A CA 1
ATOM 2433 C C . ARG A 1 313 ? 17.518 3.595 -7.343 1.00 89.12 313 ARG A C 1
ATOM 2435 O O . ARG A 1 313 ? 17.984 3.230 -6.274 1.00 89.12 313 ARG A O 1
ATOM 2442 N N . LEU A 1 314 ? 16.559 4.507 -7.446 1.00 85.75 314 LEU A N 1
ATOM 2443 C CA . LEU A 1 314 ? 15.941 5.114 -6.274 1.00 85.75 314 LEU A CA 1
ATOM 2444 C C . LEU A 1 314 ? 14.875 4.188 -5.686 1.00 85.75 314 LEU A C 1
ATOM 2446 O O . LEU A 1 314 ? 14.838 3.973 -4.481 1.00 85.75 314 LEU A O 1
ATOM 2450 N N . PHE A 1 315 ? 14.012 3.640 -6.539 1.00 86.69 315 PHE A N 1
ATOM 2451 C CA . PHE A 1 315 ? 12.820 2.935 -6.076 1.00 86.69 315 PHE A CA 1
ATOM 2452 C C . PHE A 1 315 ? 13.059 1.467 -5.751 1.00 86.69 315 PHE A C 1
ATOM 2454 O O . PHE A 1 315 ? 12.459 0.962 -4.810 1.00 86.69 315 PHE A O 1
ATOM 2461 N N . LEU A 1 316 ? 13.891 0.772 -6.526 1.00 92.31 316 LEU A N 1
ATOM 2462 C CA . LEU A 1 316 ? 13.988 -0.684 -6.467 1.00 92.31 316 LEU A CA 1
ATOM 2463 C C . LEU A 1 316 ? 15.288 -1.147 -5.805 1.00 92.31 316 LEU A C 1
ATOM 2465 O O . LEU A 1 316 ? 15.247 -1.945 -4.871 1.00 92.31 316 LEU A O 1
ATOM 2469 N N . LEU A 1 317 ? 16.434 -0.620 -6.244 1.00 91.44 317 LEU A N 1
ATOM 2470 C CA . LEU A 1 317 ? 17.750 -1.107 -5.810 1.00 91.44 317 LEU A CA 1
ATOM 2471 C C . LEU A 1 317 ? 17.961 -1.110 -4.281 1.00 91.44 317 LEU A C 1
ATOM 2473 O O . LEU A 1 317 ? 18.494 -2.102 -3.792 1.00 91.44 317 LEU A O 1
ATOM 2477 N N . PRO A 1 318 ? 17.529 -0.103 -3.489 1.00 89.81 318 PRO A N 1
ATOM 2478 C CA . PRO A 1 318 ? 17.806 -0.093 -2.053 1.00 89.81 318 PRO A CA 1
ATOM 2479 C C . PRO A 1 318 ? 17.283 -1.331 -1.320 1.00 89.81 318 PRO A C 1
ATOM 2481 O O . PRO A 1 318 ? 17.906 -1.770 -0.357 1.00 89.81 318 PRO A O 1
ATOM 2484 N N . VAL A 1 319 ? 16.170 -1.905 -1.788 1.00 92.12 319 VAL A N 1
ATOM 2485 C CA . VAL A 1 319 ? 15.552 -3.105 -1.210 1.00 92.12 319 VAL A CA 1
ATOM 2486 C C . VAL A 1 319 ? 15.909 -4.345 -2.016 1.00 92.12 319 VAL A C 1
ATOM 2488 O O . VAL A 1 319 ? 16.379 -5.328 -1.449 1.00 92.12 319 VAL A O 1
ATOM 2491 N N . PHE A 1 320 ? 15.685 -4.306 -3.327 1.00 94.75 320 PHE A N 1
ATOM 2492 C CA . PHE A 1 320 ? 15.716 -5.476 -4.200 1.00 94.75 320 PHE A CA 1
ATOM 2493 C C . PHE A 1 320 ? 17.117 -5.849 -4.711 1.00 94.75 320 PHE A C 1
ATOM 2495 O O . PHE A 1 320 ? 17.243 -6.923 -5.277 1.00 94.75 320 PHE A O 1
ATOM 2502 N N . ASP A 1 321 ? 18.137 -5.009 -4.488 1.00 93.62 321 ASP A N 1
ATOM 2503 C CA . ASP A 1 321 ? 19.572 -5.303 -4.720 1.00 93.62 321 ASP A CA 1
ATOM 2504 C C . ASP A 1 321 ? 20.325 -5.487 -3.382 1.00 93.62 321 ASP A C 1
ATOM 2506 O O . ASP A 1 321 ? 21.551 -5.409 -3.299 1.00 93.62 321 ASP A O 1
ATOM 2510 N N . SER A 1 322 ? 19.595 -5.657 -2.270 1.00 91.31 322 SER A N 1
ATOM 2511 C CA . SER A 1 322 ? 20.195 -5.742 -0.927 1.00 91.31 322 SER A CA 1
ATOM 2512 C C . SER A 1 322 ? 20.985 -7.039 -0.685 1.00 91.31 322 SER A C 1
ATOM 2514 O O . SER A 1 322 ? 21.691 -7.164 0.315 1.00 91.31 322 SER A O 1
ATOM 2516 N N . ASP A 1 323 ? 20.891 -8.004 -1.595 1.00 88.94 323 ASP A N 1
ATOM 2517 C CA . ASP A 1 323 ? 21.658 -9.250 -1.669 1.00 88.94 323 ASP A CA 1
ATOM 2518 C C . ASP A 1 323 ? 22.973 -9.145 -2.445 1.00 88.94 323 ASP A C 1
ATOM 2520 O O . ASP A 1 323 ? 23.774 -10.081 -2.386 1.00 88.94 323 ASP A O 1
ATOM 2524 N N . LYS A 1 324 ? 23.278 -7.979 -3.032 1.00 85.69 324 LYS A N 1
ATOM 2525 C CA . LYS A 1 324 ? 24.620 -7.651 -3.544 1.00 85.69 324 LYS A CA 1
ATOM 2526 C C . LYS A 1 324 ? 25.720 -7.869 -2.501 1.00 85.69 324 LYS A C 1
ATOM 2528 O O . LYS A 1 324 ? 26.878 -8.139 -2.828 1.00 85.69 324 LYS A O 1
ATOM 2533 N N . TYR A 1 325 ? 25.353 -7.757 -1.228 1.00 80.69 325 TYR A N 1
ATOM 2534 C CA . TYR A 1 325 ? 26.143 -8.234 -0.105 1.00 80.69 325 TYR A CA 1
ATOM 2535 C C . TYR A 1 325 ? 25.368 -9.334 0.618 1.00 80.69 325 TYR A C 1
ATOM 2537 O O . TYR A 1 325 ? 24.165 -9.218 0.850 1.00 80.69 325 TYR A O 1
ATOM 2545 N N . ARG A 1 326 ? 26.067 -10.407 1.006 1.00 78.19 326 ARG A N 1
ATOM 2546 C CA . ARG A 1 326 ? 25.451 -11.539 1.706 1.00 78.19 326 ARG A CA 1
ATOM 2547 C C . ARG A 1 326 ? 24.781 -11.066 3.000 1.00 78.19 326 ARG A C 1
ATOM 2549 O O . ARG A 1 326 ? 25.459 -10.533 3.876 1.00 78.19 326 ARG A O 1
ATOM 2556 N N . GLY A 1 327 ? 23.487 -11.345 3.135 1.00 84.56 327 GLY A N 1
ATOM 2557 C CA . GLY A 1 327 ? 22.717 -11.096 4.352 1.00 84.56 327 GLY A CA 1
ATOM 2558 C C . GLY A 1 327 ? 21.945 -12.326 4.828 1.00 84.56 327 GLY A C 1
ATOM 2559 O O . GLY A 1 327 ? 22.083 -13.425 4.288 1.00 84.56 327 GLY A O 1
ATOM 2560 N N . ASP A 1 328 ? 21.149 -12.133 5.880 1.00 86.88 328 ASP A N 1
ATOM 2561 C CA . ASP A 1 328 ? 20.456 -13.222 6.583 1.00 86.88 328 ASP A CA 1
ATOM 2562 C C . ASP A 1 328 ? 19.112 -13.608 5.945 1.00 86.88 328 ASP A C 1
ATOM 2564 O O . ASP A 1 328 ? 18.559 -14.659 6.268 1.00 86.88 328 ASP A O 1
ATOM 2568 N N . VAL A 1 329 ? 18.555 -12.753 5.080 1.00 92.69 329 VAL A N 1
ATOM 2569 C CA . VAL A 1 329 ? 17.257 -12.991 4.428 1.00 92.69 329 VAL A CA 1
ATOM 2570 C C . VAL A 1 329 ? 17.463 -13.521 3.019 1.00 92.69 329 VAL A C 1
ATOM 2572 O O . VAL A 1 329 ? 16.898 -14.549 2.649 1.00 92.69 329 VAL A O 1
ATOM 2575 N N . TRP A 1 330 ? 18.300 -12.842 2.241 1.00 93.50 330 TRP A N 1
ATOM 2576 C CA . TRP A 1 330 ? 18.673 -13.249 0.896 1.00 93.50 330 TRP A CA 1
ATOM 2577 C C . TRP A 1 330 ? 20.163 -13.574 0.859 1.00 93.50 330 TRP A C 1
ATOM 2579 O O . TRP A 1 330 ? 21.017 -12.718 1.097 1.00 93.50 330 TRP A O 1
ATOM 2589 N N . THR A 1 331 ? 20.455 -14.846 0.589 1.00 92.38 331 THR A N 1
ATOM 2590 C CA . THR A 1 331 ? 21.807 -15.420 0.660 1.00 92.38 331 THR A CA 1
ATOM 2591 C C . THR A 1 331 ? 22.496 -15.551 -0.695 1.00 92.38 331 THR A C 1
ATOM 2593 O O . THR A 1 331 ? 23.699 -15.795 -0.736 1.00 92.38 331 THR A O 1
ATOM 2596 N N . GLU A 1 332 ? 21.735 -15.446 -1.780 1.00 91.75 332 GLU A N 1
ATOM 2597 C CA . GLU A 1 332 ? 22.200 -15.523 -3.166 1.00 91.75 332 GLU A CA 1
ATOM 2598 C C . GLU A 1 332 ? 22.018 -14.152 -3.805 1.00 91.75 332 GLU A C 1
ATOM 2600 O O . GLU A 1 332 ? 20.932 -13.597 -3.673 1.00 91.75 332 GLU A O 1
ATOM 2605 N N . ASP A 1 333 ? 23.042 -13.661 -4.501 1.00 93.75 333 ASP A N 1
ATOM 2606 C CA . ASP A 1 333 ? 22.955 -12.473 -5.352 1.00 93.75 333 ASP A CA 1
ATOM 2607 C C . ASP A 1 333 ? 22.131 -12.817 -6.600 1.00 93.75 333 ASP A C 1
ATOM 2609 O O . ASP A 1 333 ? 22.499 -13.714 -7.371 1.00 93.75 333 ASP A O 1
ATOM 2613 N N . ARG A 1 334 ? 20.971 -12.174 -6.750 1.00 95.19 334 ARG A N 1
ATOM 2614 C CA . ARG A 1 334 ? 20.043 -12.394 -7.862 1.00 95.19 334 ARG A CA 1
ATOM 2615 C C . ARG A 1 334 ? 19.700 -11.073 -8.540 1.00 95.19 334 ARG A C 1
ATOM 2617 O O . ARG A 1 334 ? 19.660 -10.048 -7.871 1.00 95.19 334 ARG A O 1
ATOM 2624 N N . PRO A 1 335 ? 19.357 -11.094 -9.841 1.00 96.69 335 PRO A N 1
ATOM 2625 C CA . PRO A 1 335 ? 18.889 -9.896 -10.526 1.00 96.69 335 PRO A CA 1
ATOM 2626 C C . PRO A 1 335 ? 17.715 -9.229 -9.800 1.00 96.69 335 PRO A C 1
ATOM 2628 O O . PRO A 1 335 ? 16.789 -9.906 -9.333 1.00 96.69 335 PRO A O 1
ATOM 2631 N N . VAL A 1 336 ? 17.711 -7.896 -9.776 1.00 96.69 336 VAL A N 1
ATOM 2632 C CA . VAL A 1 336 ? 16.689 -7.082 -9.101 1.00 96.69 336 VAL A CA 1
ATOM 2633 C C . VAL A 1 336 ? 15.297 -7.436 -9.616 1.00 96.69 336 VAL A C 1
ATOM 2635 O O . VAL A 1 336 ? 14.366 -7.609 -8.827 1.00 96.69 336 VAL A O 1
ATOM 2638 N N . TRP A 1 337 ? 15.136 -7.625 -10.926 1.00 97.31 337 TRP A N 1
ATOM 2639 C CA . TRP A 1 337 ? 13.851 -7.989 -11.521 1.00 97.31 337 TRP A CA 1
ATOM 2640 C C . TRP A 1 337 ? 13.289 -9.324 -10.994 1.00 97.31 337 TRP A C 1
ATOM 2642 O O . TRP A 1 337 ? 12.066 -9.460 -10.916 1.00 97.31 337 TRP A O 1
ATOM 2652 N N . GLU A 1 338 ? 14.123 -10.294 -10.587 1.00 97.50 338 GLU A N 1
ATOM 2653 C CA . GLU A 1 338 ? 13.651 -11.543 -9.961 1.00 97.50 338 GLU A CA 1
ATOM 2654 C C . GLU A 1 338 ? 13.104 -11.287 -8.553 1.00 97.50 338 GLU A C 1
ATOM 2656 O O . GLU A 1 338 ? 12.065 -11.834 -8.169 1.00 97.50 338 GLU A O 1
ATOM 2661 N N . ARG A 1 339 ? 13.777 -10.425 -7.783 1.00 96.56 339 ARG A N 1
ATOM 2662 C CA . ARG A 1 339 ? 13.339 -10.024 -6.439 1.00 96.56 339 ARG A CA 1
ATOM 2663 C C . ARG A 1 339 ? 12.048 -9.216 -6.495 1.00 96.56 339 ARG A C 1
ATOM 2665 O O . ARG A 1 339 ? 11.145 -9.453 -5.690 1.00 96.56 339 ARG A O 1
ATOM 2672 N N . VAL A 1 340 ? 11.930 -8.323 -7.478 1.00 97.44 340 VAL A N 1
ATOM 2673 C CA . VAL A 1 340 ? 10.701 -7.569 -7.738 1.00 97.44 340 VAL A CA 1
ATOM 2674 C C . VAL A 1 340 ? 9.578 -8.522 -8.142 1.00 97.44 340 VAL A C 1
ATOM 2676 O O . VAL A 1 340 ? 8.516 -8.454 -7.539 1.00 97.44 340 VAL A O 1
ATOM 2679 N N . ARG A 1 341 ? 9.805 -9.471 -9.065 1.00 97.44 341 ARG A N 1
ATOM 2680 C CA . ARG A 1 341 ? 8.802 -10.477 -9.477 1.00 97.44 341 ARG A CA 1
ATOM 2681 C C . ARG A 1 341 ? 8.166 -11.197 -8.286 1.00 97.44 341 ARG A C 1
ATOM 2683 O O . ARG A 1 341 ? 6.956 -11.382 -8.250 1.00 97.44 341 ARG A O 1
ATOM 2690 N N . ALA A 1 342 ? 8.969 -11.574 -7.292 1.00 95.06 342 ALA A N 1
ATOM 2691 C CA . ALA A 1 342 ? 8.477 -12.268 -6.103 1.00 95.06 342 ALA A CA 1
ATOM 2692 C C . ALA A 1 342 ? 7.572 -11.406 -5.196 1.00 95.06 342 ALA A C 1
ATOM 2694 O O . ALA A 1 342 ? 6.822 -11.968 -4.400 1.00 95.06 342 ALA A O 1
ATOM 2695 N N . ASN A 1 343 ? 7.637 -10.075 -5.310 1.00 94.38 343 ASN A N 1
ATOM 2696 C CA . ASN A 1 343 ? 6.943 -9.106 -4.449 1.00 94.38 343 ASN A CA 1
ATOM 2697 C C . ASN A 1 343 ? 6.032 -8.137 -5.231 1.00 94.38 343 ASN A C 1
ATOM 2699 O O . ASN A 1 343 ? 5.533 -7.162 -4.672 1.00 94.38 343 ASN A O 1
ATOM 2703 N N . ASN A 1 344 ? 5.841 -8.383 -6.526 1.00 97.31 344 ASN A N 1
ATOM 2704 C CA . ASN A 1 344 ? 5.059 -7.551 -7.430 1.00 97.31 344 ASN A CA 1
ATOM 2705 C C . ASN A 1 344 ? 3.613 -8.079 -7.501 1.00 97.31 344 ASN A C 1
ATOM 2707 O O . ASN A 1 344 ? 3.454 -9.248 -7.866 1.00 97.31 344 ASN A O 1
ATOM 2711 N N . PRO A 1 345 ? 2.564 -7.286 -7.193 1.00 97.50 345 PRO A N 1
ATOM 2712 C CA . PRO A 1 345 ? 1.192 -7.797 -7.094 1.00 97.50 345 PRO A CA 1
ATOM 2713 C C . PRO A 1 345 ? 0.723 -8.574 -8.333 1.00 97.50 345 PRO A C 1
ATOM 2715 O O . PRO A 1 345 ? 0.235 -9.699 -8.209 1.00 97.50 345 PRO A O 1
ATOM 2718 N N . VAL A 1 346 ? 0.952 -8.028 -9.533 1.00 97.94 346 VAL A N 1
ATOM 2719 C CA . VAL A 1 346 ? 0.609 -8.693 -10.802 1.00 97.94 346 VAL A CA 1
ATOM 2720 C C . VAL A 1 346 ? 1.351 -10.018 -11.001 1.00 97.94 346 VAL A C 1
ATOM 2722 O O . VAL A 1 346 ? 0.729 -11.018 -11.363 1.00 97.94 346 VAL A O 1
ATOM 2725 N N . ASP A 1 347 ? 2.663 -10.069 -10.754 1.00 97.81 347 ASP A N 1
ATOM 2726 C CA . ASP A 1 347 ? 3.419 -11.320 -10.906 1.00 97.81 347 ASP A CA 1
ATOM 2727 C C . ASP A 1 347 ? 3.009 -12.355 -9.857 1.00 97.81 347 ASP A C 1
ATOM 2729 O O . ASP A 1 347 ? 2.909 -13.537 -10.173 1.00 97.81 347 ASP A O 1
ATOM 2733 N N . ARG A 1 348 ? 2.704 -11.932 -8.628 1.00 96.31 348 ARG A N 1
ATOM 2734 C CA . ARG A 1 348 ? 2.227 -12.834 -7.576 1.00 96.31 348 ARG A CA 1
ATOM 2735 C C . ARG A 1 348 ? 0.909 -13.499 -7.956 1.00 96.31 348 ARG A C 1
ATOM 2737 O O . ARG A 1 348 ? 0.818 -14.717 -7.852 1.00 96.31 348 ARG A O 1
ATOM 2744 N N . LEU A 1 349 ? -0.064 -12.731 -8.448 1.00 97.06 349 LEU A N 1
ATOM 2745 C CA . LEU A 1 349 ? -1.344 -13.269 -8.920 1.00 97.06 349 LEU A CA 1
ATOM 2746 C C . LEU A 1 349 ? -1.179 -14.199 -10.128 1.00 97.06 349 LEU A C 1
ATOM 2748 O O . LEU A 1 349 ? -1.886 -15.199 -10.251 1.00 97.06 349 LEU A O 1
ATOM 2752 N N . ARG A 1 350 ? -0.232 -13.880 -11.015 1.00 95.88 350 ARG A N 1
ATOM 2753 C CA . ARG A 1 350 ? 0.058 -14.660 -12.222 1.00 95.88 350 ARG A CA 1
ATOM 2754 C C . ARG A 1 350 ? 0.784 -15.973 -11.929 1.00 95.88 350 ARG A C 1
ATOM 2756 O O . ARG A 1 350 ? 0.409 -17.009 -12.472 1.00 95.88 350 ARG A O 1
ATOM 2763 N N . ASP A 1 351 ? 1.838 -15.924 -11.121 1.00 95.38 351 ASP A N 1
ATOM 2764 C CA . ASP A 1 351 ? 2.765 -17.039 -10.905 1.00 95.38 351 ASP A CA 1
ATOM 2765 C C . ASP A 1 351 ? 2.304 -17.987 -9.795 1.00 95.38 351 ASP A C 1
ATOM 2767 O O . ASP A 1 351 ? 2.628 -19.176 -9.813 1.00 95.38 351 ASP A O 1
ATOM 2771 N N . LYS A 1 352 ? 1.580 -17.463 -8.801 1.00 86.69 352 LYS A N 1
ATOM 2772 C CA . LYS A 1 352 ? 1.092 -18.211 -7.641 1.00 86.69 352 LYS A CA 1
ATOM 2773 C C . LYS A 1 352 ? -0.382 -17.874 -7.424 1.00 86.69 352 LYS A C 1
ATOM 2775 O O . LYS A 1 352 ? -0.670 -16.969 -6.649 1.00 86.69 352 LYS A O 1
ATOM 2780 N N . PRO A 1 353 ? -1.314 -18.585 -8.081 1.00 76.44 353 PRO A N 1
ATOM 2781 C CA . PRO A 1 353 ? -2.739 -18.319 -7.932 1.00 76.44 353 PRO A CA 1
ATOM 2782 C C . PRO A 1 353 ? -3.149 -18.354 -6.454 1.00 76.44 353 PRO A C 1
ATOM 2784 O O . PRO A 1 353 ? -3.050 -19.393 -5.798 1.00 76.44 353 PRO A O 1
ATOM 2787 N N . VAL A 1 354 ? -3.563 -17.200 -5.936 1.00 91.06 354 VAL A N 1
ATOM 2788 C CA . VAL A 1 354 ? -4.097 -17.022 -4.584 1.00 91.06 354 VAL A CA 1
ATOM 2789 C C . VAL A 1 354 ? -5.619 -17.021 -4.690 1.00 91.06 354 VAL A C 1
ATOM 2791 O O . VAL A 1 354 ? -6.159 -16.430 -5.619 1.00 91.06 354 VAL A O 1
ATOM 2794 N N . ASP A 1 355 ? -6.310 -17.685 -3.766 1.00 96.69 355 ASP A N 1
ATOM 2795 C CA . ASP A 1 355 ? -7.768 -17.593 -3.672 1.00 96.69 355 ASP A CA 1
ATOM 2796 C C . ASP A 1 355 ? -8.152 -16.302 -2.939 1.00 96.69 355 ASP A C 1
ATOM 2798 O O . ASP A 1 355 ? -7.836 -16.135 -1.759 1.00 96.69 355 ASP A O 1
ATOM 2802 N N . LEU A 1 356 ? -8.796 -15.388 -3.659 1.00 98.38 356 LEU A N 1
ATOM 2803 C CA . LEU A 1 356 ? -9.221 -14.080 -3.173 1.00 98.38 356 LEU A CA 1
ATOM 2804 C C . LEU A 1 356 ? -10.740 -13.984 -2.969 1.00 98.38 356 LEU A C 1
ATOM 2806 O O . LEU A 1 356 ? -11.247 -12.886 -2.735 1.00 98.38 356 LEU A O 1
ATOM 2810 N N . HIS A 1 357 ? -11.483 -15.097 -3.008 1.00 98.06 357 HIS A N 1
ATOM 2811 C CA . HIS A 1 357 ? -12.915 -15.070 -2.703 1.00 98.06 357 HIS A CA 1
ATOM 2812 C C . HIS A 1 357 ? -13.187 -14.513 -1.299 1.00 98.06 357 HIS A C 1
ATOM 2814 O O . HIS A 1 357 ? -12.611 -14.954 -0.303 1.00 98.06 357 HIS A O 1
ATOM 2820 N N . GLY A 1 358 ? -14.116 -13.557 -1.220 1.00 97.25 358 GLY A N 1
ATOM 2821 C CA . GLY A 1 358 ? -14.471 -12.883 0.033 1.00 97.25 358 GLY A CA 1
ATOM 2822 C C . GLY A 1 358 ? -13.482 -11.797 0.460 1.00 97.25 358 GLY A C 1
ATOM 2823 O O . GLY A 1 358 ? -13.560 -11.327 1.594 1.00 97.25 358 GLY A O 1
ATOM 2824 N N . THR A 1 359 ? -12.561 -11.407 -0.424 1.00 98.62 359 THR A N 1
ATOM 2825 C CA . THR A 1 359 ? -11.700 -10.238 -0.228 1.00 98.62 359 THR A CA 1
ATOM 2826 C C . THR A 1 359 ? -12.262 -9.032 -0.972 1.00 98.62 359 THR A C 1
ATOM 2828 O O . THR A 1 359 ? -12.894 -9.172 -2.021 1.00 98.62 359 THR A O 1
ATOM 2831 N N . HIS A 1 360 ? -12.032 -7.850 -0.414 1.00 98.56 360 HIS A N 1
ATOM 2832 C CA . HIS A 1 360 ? -12.523 -6.572 -0.901 1.00 98.56 360 HIS A CA 1
ATOM 2833 C C . HIS A 1 360 ? -11.332 -5.637 -1.111 1.00 98.56 360 HIS A C 1
ATOM 2835 O O . HIS A 1 360 ? -10.624 -5.289 -0.160 1.00 98.56 360 HIS A O 1
ATOM 2841 N N . ILE A 1 361 ? -11.112 -5.229 -2.356 1.00 98.75 361 ILE A N 1
ATOM 2842 C CA . ILE A 1 361 ? -10.051 -4.304 -2.739 1.00 98.75 361 ILE A CA 1
ATOM 2843 C C . ILE A 1 361 ? -10.716 -3.031 -3.236 1.00 98.75 361 ILE A C 1
ATOM 2845 O O . ILE A 1 361 ? -11.233 -2.984 -4.350 1.00 98.75 361 ILE A O 1
ATOM 2849 N N . TRP A 1 362 ? -10.677 -1.993 -2.411 1.00 98.69 362 TRP A N 1
ATOM 2850 C CA . TRP A 1 362 ? -10.966 -0.646 -2.856 1.00 98.69 362 TRP A CA 1
ATOM 2851 C C . TRP A 1 362 ? -9.692 -0.013 -3.407 1.00 98.69 362 TRP A C 1
ATOM 2853 O O . TRP A 1 362 ? -8.693 0.052 -2.689 1.00 98.69 362 TRP A O 1
ATOM 2863 N N . TYR A 1 363 ? -9.679 0.470 -4.645 1.00 98.69 363 TYR A N 1
ATOM 2864 C CA . TYR A 1 363 ? -8.561 1.287 -5.106 1.00 98.69 363 TYR A CA 1
ATOM 2865 C C . TYR A 1 363 ? -8.962 2.325 -6.142 1.00 98.69 363 TYR A C 1
ATOM 2867 O O . TYR A 1 363 ? -9.952 2.162 -6.839 1.00 98.69 363 TYR A O 1
ATOM 2875 N N . VAL A 1 364 ? -8.184 3.400 -6.244 1.00 98.50 364 VAL A N 1
ATOM 2876 C CA . VAL A 1 364 ? -8.350 4.431 -7.280 1.00 98.50 364 VAL A CA 1
ATOM 2877 C C . VAL A 1 364 ? -6.993 4.895 -7.787 1.00 98.50 364 VAL A C 1
ATOM 2879 O O . VAL A 1 364 ? -6.050 4.977 -7.003 1.00 98.50 364 VAL A O 1
ATOM 2882 N N . ALA A 1 365 ? -6.874 5.232 -9.068 1.00 97.69 365 ALA A N 1
ATOM 2883 C CA . ALA A 1 365 ? -5.665 5.819 -9.645 1.00 97.69 365 ALA A CA 1
ATOM 2884 C C . ALA A 1 365 ? -5.998 6.876 -10.708 1.00 97.69 365 ALA A C 1
ATOM 2886 O O . ALA A 1 365 ? -7.076 6.856 -11.306 1.00 97.69 365 ALA A O 1
ATOM 2887 N N . GLY A 1 366 ? -5.079 7.821 -10.908 1.00 96.19 366 GLY A N 1
ATOM 2888 C CA . GLY A 1 366 ? -5.226 8.874 -11.909 1.00 96.19 366 GLY A CA 1
ATOM 2889 C C . GLY A 1 366 ? -5.094 8.334 -13.333 1.00 96.19 366 GLY A C 1
ATOM 2890 O O . GLY A 1 366 ? -4.237 7.501 -13.593 1.00 96.19 366 GLY A O 1
ATOM 2891 N N . ASP A 1 367 ? -5.888 8.845 -14.268 1.00 95.62 367 ASP A N 1
ATOM 2892 C CA . ASP A 1 367 ? -5.782 8.593 -15.715 1.00 95.62 367 ASP A CA 1
ATOM 2893 C C . ASP A 1 367 ? -4.565 9.278 -16.367 1.00 95.62 367 ASP A C 1
ATOM 2895 O O . ASP A 1 367 ? -4.309 9.123 -17.558 1.00 95.62 367 ASP A O 1
ATOM 2899 N N . GLN A 1 368 ? -3.828 10.070 -15.587 1.00 92.12 368 GLN A N 1
ATOM 2900 C CA . GLN A 1 368 ? -2.546 10.673 -15.937 1.00 92.12 368 GLN A CA 1
ATOM 2901 C C . GLN A 1 368 ? -1.546 10.473 -14.797 1.00 92.12 368 GLN A C 1
ATOM 2903 O O . GLN A 1 368 ? -0.810 11.400 -14.425 1.00 92.12 368 GLN A O 1
ATOM 2908 N N . ASP A 1 369 ? -1.562 9.283 -14.196 1.00 93.69 369 ASP A N 1
ATOM 2909 C CA . ASP A 1 369 ? -0.701 8.952 -13.074 1.00 93.69 369 ASP A CA 1
ATOM 2910 C C . ASP A 1 369 ? 0.785 9.115 -13.440 1.00 93.69 369 ASP A C 1
ATOM 2912 O O . ASP A 1 369 ? 1.276 8.688 -14.489 1.00 93.69 369 ASP A O 1
ATOM 2916 N N . ASP A 1 370 ? 1.540 9.758 -12.551 1.00 91.06 370 ASP A N 1
ATOM 2917 C CA . ASP A 1 370 ? 2.944 10.079 -12.791 1.00 91.06 370 ASP A CA 1
ATOM 2918 C C . ASP A 1 370 ? 3.853 8.843 -12.861 1.00 91.06 370 ASP A C 1
ATOM 2920 O O . ASP A 1 370 ? 4.981 8.971 -13.337 1.00 91.06 370 ASP A O 1
ATOM 2924 N N . PHE A 1 371 ? 3.387 7.674 -12.414 1.00 92.38 371 PHE A N 1
ATOM 2925 C CA . PHE A 1 371 ? 4.072 6.378 -12.407 1.00 92.38 371 PHE A CA 1
ATOM 2926 C C . PHE A 1 371 ? 3.405 5.344 -13.325 1.00 92.38 371 PHE A C 1
ATOM 2928 O O . PHE A 1 371 ? 3.747 4.159 -13.256 1.00 92.38 371 PHE A O 1
ATOM 2935 N N . ASN A 1 372 ? 2.508 5.791 -14.213 1.00 95.00 372 ASN A N 1
ATOM 2936 C CA . ASN A 1 372 ? 1.849 4.951 -15.214 1.00 95.00 372 ASN A CA 1
ATOM 2937 C C . ASN A 1 372 ? 1.004 3.826 -14.575 1.00 95.00 372 ASN A C 1
ATOM 2939 O O . ASN A 1 372 ? 1.028 2.686 -15.042 1.00 95.00 372 ASN A O 1
ATOM 2943 N N . ILE A 1 373 ? 0.345 4.099 -13.437 1.00 96.12 373 ILE A N 1
ATOM 2944 C CA . ILE A 1 373 ? -0.504 3.115 -12.733 1.00 96.12 373 ILE A CA 1
ATOM 2945 C C . ILE A 1 373 ? -1.753 2.766 -13.552 1.00 96.12 373 ILE A C 1
ATOM 2947 O O . ILE A 1 373 ? -2.187 1.614 -13.556 1.00 96.12 373 ILE A O 1
ATOM 2951 N N . ASP A 1 374 ? -2.294 3.728 -14.294 1.00 96.31 374 ASP A N 1
ATOM 2952 C CA . ASP A 1 374 ? -3.392 3.538 -15.240 1.00 96.31 374 ASP A CA 1
ATOM 2953 C C . ASP A 1 374 ? -3.078 2.459 -16.286 1.00 96.31 374 ASP A C 1
ATOM 2955 O O . ASP A 1 374 ? -3.920 1.603 -16.549 1.00 96.31 374 ASP A O 1
ATOM 2959 N N . ALA A 1 375 ? -1.844 2.399 -16.797 1.00 97.44 375 ALA A N 1
ATOM 2960 C CA . ALA A 1 375 ? -1.435 1.356 -17.736 1.00 97.44 375 ALA A CA 1
ATOM 2961 C C . ALA A 1 375 ? -1.226 -0.029 -17.081 1.00 97.44 375 ALA A C 1
ATOM 2963 O O . ALA A 1 375 ? -1.263 -1.062 -17.752 1.00 97.44 375 ALA A O 1
ATOM 2964 N N . GLN A 1 376 ? -1.013 -0.073 -15.763 1.00 97.88 376 GLN A N 1
ATOM 2965 C CA . GLN A 1 376 ? -0.840 -1.318 -15.001 1.00 97.88 376 GLN A CA 1
ATOM 2966 C C . GLN A 1 376 ? -2.185 -1.944 -14.615 1.00 97.88 376 GLN A C 1
ATOM 2968 O O . GLN A 1 376 ? -2.306 -3.168 -14.517 1.00 97.88 376 GLN A O 1
ATOM 2973 N N . SER A 1 377 ? -3.187 -1.095 -14.390 1.00 97.94 377 SER A N 1
ATOM 2974 C CA . SER A 1 377 ? -4.501 -1.452 -13.861 1.00 97.94 377 SER A CA 1
ATOM 2975 C C . SER A 1 377 ? -5.226 -2.550 -14.653 1.00 97.94 377 SER A C 1
ATOM 2977 O O . SER A 1 377 ? -5.581 -3.549 -14.024 1.00 97.94 377 SER A O 1
ATOM 2979 N N . PRO A 1 378 ? -5.321 -2.508 -16.001 1.00 97.62 378 PRO A N 1
ATOM 2980 C CA . PRO A 1 378 ? -6.009 -3.551 -16.766 1.00 97.62 378 PRO A CA 1
ATOM 2981 C C . PRO A 1 378 ? -5.483 -4.973 -16.520 1.00 97.62 378 PRO A C 1
ATOM 2983 O O . PRO A 1 378 ? -6.246 -5.937 -16.555 1.00 97.62 378 PRO A O 1
ATOM 2986 N N . ILE A 1 379 ? -4.180 -5.115 -16.255 1.00 97.94 379 ILE A N 1
ATOM 2987 C CA . ILE A 1 379 ? -3.538 -6.412 -16.003 1.00 97.94 379 ILE A CA 1
ATOM 2988 C C . ILE A 1 379 ? -3.866 -6.902 -14.593 1.00 97.94 379 ILE A C 1
ATOM 2990 O O . ILE A 1 379 ? -4.151 -8.083 -14.389 1.00 97.94 379 ILE A O 1
ATOM 2994 N N . PHE A 1 380 ? -3.794 -6.001 -13.612 1.00 98.06 380 PHE A N 1
ATOM 2995 C CA . PHE A 1 380 ? -4.121 -6.323 -12.230 1.00 98.06 380 PHE A CA 1
ATOM 2996 C C . PHE A 1 380 ? -5.597 -6.688 -12.082 1.00 98.06 380 PHE A C 1
ATOM 2998 O O . PHE A 1 380 ? -5.894 -7.705 -11.463 1.00 98.06 380 PHE A O 1
ATOM 3005 N N . ASP A 1 381 ? -6.498 -5.926 -12.701 1.00 98.00 381 ASP A N 1
ATOM 3006 C CA . ASP A 1 381 ? -7.943 -6.139 -12.602 1.00 98.00 381 ASP A CA 1
ATOM 3007 C C . ASP A 1 381 ? -8.357 -7.513 -13.112 1.00 98.00 381 ASP A C 1
ATOM 3009 O O . ASP A 1 381 ? -9.100 -8.232 -12.438 1.00 98.00 381 ASP A O 1
ATOM 3013 N N . GLU A 1 382 ? -7.841 -7.904 -14.282 1.00 97.31 382 GLU A N 1
ATOM 3014 C CA . GLU A 1 382 ? -8.106 -9.217 -14.865 1.00 97.31 382 GLU A CA 1
ATOM 3015 C C . GLU A 1 382 ? -7.657 -10.330 -13.911 1.00 97.31 382 GLU A C 1
ATOM 3017 O O . GLU A 1 382 ? -8.412 -11.263 -13.624 1.00 97.31 382 GLU A O 1
ATOM 3022 N N . LEU A 1 383 ? -6.432 -10.224 -13.389 1.00 97.94 383 LEU A N 1
ATOM 3023 C CA . LEU A 1 383 ? -5.840 -11.246 -12.533 1.00 97.94 383 LEU A CA 1
ATOM 3024 C C . LEU A 1 383 ? -6.511 -11.319 -11.154 1.00 97.94 383 LEU A C 1
ATOM 3026 O O . LEU A 1 383 ? -6.797 -12.420 -10.683 1.00 97.94 383 LEU A O 1
ATOM 3030 N N . ALA A 1 384 ? -6.790 -10.178 -10.523 1.00 97.94 384 ALA A N 1
ATOM 3031 C CA . ALA A 1 384 ? -7.427 -10.105 -9.211 1.00 97.94 384 ALA A CA 1
ATOM 3032 C C . ALA A 1 384 ? -8.888 -10.578 -9.266 1.00 97.94 384 ALA A C 1
ATOM 3034 O O . ALA A 1 384 ? -9.304 -11.389 -8.436 1.00 97.94 384 ALA A O 1
ATOM 3035 N N . THR A 1 385 ? -9.641 -10.171 -10.294 1.00 97.38 385 THR A N 1
ATOM 3036 C CA . THR A 1 385 ? -11.021 -10.639 -10.511 1.00 97.38 385 THR A CA 1
ATOM 3037 C C . THR A 1 385 ? -11.051 -12.143 -10.771 1.00 97.38 385 THR A C 1
ATOM 3039 O O . THR A 1 385 ? -11.856 -12.865 -10.185 1.00 97.38 385 THR A O 1
ATOM 3042 N N . LYS A 1 386 ? -10.135 -12.658 -11.605 1.00 97.56 386 LYS A N 1
ATOM 3043 C CA . LYS A 1 386 ? -10.014 -14.101 -11.868 1.00 97.56 386 LYS A CA 1
ATOM 3044 C C . LYS A 1 386 ? -9.654 -14.901 -10.613 1.00 97.56 386 LYS A C 1
ATOM 3046 O O . LYS A 1 386 ? -10.056 -16.057 -10.498 1.00 97.56 386 LYS A O 1
ATOM 3051 N N . ALA A 1 387 ? -8.908 -14.297 -9.691 1.00 97.94 387 ALA A N 1
ATOM 3052 C CA . ALA A 1 387 ? -8.580 -14.870 -8.391 1.00 97.94 387 ALA A CA 1
ATOM 3053 C C . ALA A 1 387 ? -9.749 -14.816 -7.383 1.00 97.94 387 ALA A C 1
ATOM 3055 O O . ALA A 1 387 ? -9.676 -15.474 -6.349 1.00 97.94 387 ALA A O 1
ATOM 3056 N N . GLY A 1 388 ? -10.831 -14.086 -7.682 1.00 98.12 388 GLY A N 1
ATOM 3057 C CA . GLY A 1 388 ? -12.046 -14.017 -6.862 1.00 98.12 388 GLY A CA 1
ATOM 3058 C C . GLY A 1 388 ? -12.188 -12.757 -6.001 1.00 98.12 388 GLY A C 1
ATOM 3059 O O . GLY A 1 388 ? -13.103 -12.708 -5.180 1.00 98.12 388 GLY A O 1
ATOM 3060 N N . ALA A 1 389 ? -11.317 -11.754 -6.166 1.00 98.12 389 ALA A N 1
ATOM 3061 C CA . ALA A 1 389 ? -11.408 -10.497 -5.420 1.00 98.12 389 ALA A CA 1
ATOM 3062 C C . ALA A 1 389 ? -12.613 -9.649 -5.864 1.00 98.12 389 ALA A C 1
ATOM 3064 O O . ALA A 1 389 ? -12.907 -9.555 -7.057 1.00 98.12 389 ALA A O 1
ATOM 3065 N N . GLU A 1 390 ? -13.271 -8.975 -4.917 1.00 98.19 390 GLU A N 1
ATOM 3066 C CA . GLU A 1 390 ? -14.227 -7.901 -5.208 1.00 98.19 390 GLU A CA 1
ATOM 3067 C C . GLU A 1 390 ? -13.461 -6.580 -5.356 1.00 98.19 390 GLU A C 1
ATOM 3069 O O . GLU A 1 390 ? -12.903 -6.075 -4.381 1.00 98.19 390 GLU A O 1
ATOM 3074 N N . LEU A 1 391 ? -13.412 -6.040 -6.578 1.00 98.31 391 LEU A N 1
ATOM 3075 C CA . LEU A 1 391 ? -12.786 -4.749 -6.872 1.00 98.31 391 LEU A CA 1
ATOM 3076 C C . LEU A 1 391 ? -13.827 -3.626 -6.805 1.00 98.31 391 LEU A C 1
ATOM 3078 O O . LEU A 1 391 ? -14.871 -3.696 -7.457 1.00 98.31 391 LEU A O 1
ATOM 3082 N N . GLU A 1 392 ? -13.533 -2.583 -6.031 1.00 97.38 392 GLU A N 1
ATOM 3083 C CA . GLU A 1 392 ? -14.361 -1.386 -5.896 1.00 97.38 392 GLU A CA 1
ATOM 3084 C C . GLU A 1 392 ? -13.501 -0.101 -6.003 1.00 97.38 392 GLU A C 1
ATOM 3086 O O . GLU A 1 392 ? -12.341 -0.096 -5.606 1.00 97.38 392 GLU A O 1
ATOM 3091 N N . PRO A 1 393 ? -14.052 1.020 -6.494 1.00 96.75 393 PRO A N 1
ATOM 3092 C CA . PRO A 1 393 ? -15.225 1.059 -7.355 1.00 96.75 393 PRO A CA 1
ATOM 3093 C C . PRO A 1 393 ? -14.906 0.424 -8.732 1.00 96.75 393 PRO A C 1
ATOM 3095 O O . PRO A 1 393 ? -13.740 0.334 -9.101 1.00 96.75 393 PRO A O 1
ATOM 3098 N N . PRO A 1 394 ? -15.910 -0.001 -9.525 1.00 92.62 394 PRO A N 1
ATOM 3099 C CA . PRO A 1 394 ? -15.677 -0.579 -10.858 1.00 92.62 394 PRO A CA 1
ATOM 3100 C C . PRO A 1 394 ? -14.944 0.347 -11.844 1.00 92.62 394 PRO A C 1
ATOM 3102 O O . PRO A 1 394 ? -14.419 -0.102 -12.857 1.00 92.62 394 PRO A O 1
ATOM 3105 N N . ASP A 1 395 ? -14.976 1.650 -11.584 1.00 93.19 395 ASP A N 1
ATOM 3106 C CA . ASP A 1 395 ? -14.369 2.722 -12.360 1.00 93.19 395 ASP A CA 1
ATOM 3107 C C . ASP A 1 395 ? -13.240 3.398 -11.564 1.00 93.19 395 ASP A C 1
ATOM 3109 O O . ASP A 1 395 ? -13.228 4.609 -11.352 1.00 93.19 395 ASP A O 1
ATOM 3113 N N . HIS A 1 396 ? -12.278 2.593 -11.109 1.00 94.19 396 HIS A N 1
ATOM 3114 C CA . HIS A 1 396 ? -11.136 3.009 -10.286 1.00 94.19 396 HIS A CA 1
ATOM 3115 C C . HIS A 1 396 ? -10.106 3.894 -11.003 1.00 94.19 396 HIS A C 1
ATOM 3117 O O . HIS A 1 396 ? -9.376 4.622 -10.330 1.00 94.19 396 HIS A O 1
ATOM 3123 N N . ILE A 1 397 ? -10.043 3.897 -12.340 1.00 97.50 397 ILE A N 1
ATOM 3124 C CA . ILE A 1 397 ? -9.233 4.872 -13.094 1.00 97.50 397 ILE A CA 1
ATOM 3125 C C . ILE A 1 397 ? -10.036 6.155 -13.319 1.00 97.50 397 ILE A C 1
ATOM 3127 O O . ILE A 1 397 ? -11.113 6.137 -13.920 1.00 97.50 397 ILE A O 1
ATOM 3131 N N . ARG A 1 398 ? -9.515 7.281 -12.822 1.00 96.38 398 ARG A N 1
ATOM 3132 C CA . ARG A 1 398 ? -10.235 8.557 -12.711 1.00 96.38 398 ARG A CA 1
ATOM 3133 C C . ARG A 1 398 ? -9.402 9.749 -13.173 1.00 96.38 398 ARG A C 1
ATOM 3135 O O . ARG A 1 398 ? -8.187 9.704 -13.032 1.00 96.38 398 ARG A O 1
ATOM 3142 N N . PRO A 1 399 ? -10.027 10.865 -13.592 1.00 96.19 399 PRO A N 1
ATOM 3143 C CA . PRO A 1 399 ? -9.305 12.098 -13.883 1.00 96.19 399 PRO A CA 1
ATOM 3144 C C . PRO A 1 399 ? -8.376 12.529 -12.742 1.00 96.19 399 PRO A C 1
ATOM 3146 O O . PRO A 1 399 ? -8.844 12.835 -11.640 1.00 96.19 399 PRO A O 1
ATOM 3149 N N . GLY A 1 400 ? -7.070 12.587 -13.012 1.00 92.25 400 GLY A N 1
ATOM 3150 C CA . GLY A 1 400 ? -6.087 13.159 -12.091 1.00 92.25 400 GLY A CA 1
ATOM 3151 C C . GLY A 1 400 ? -4.700 12.519 -12.129 1.00 92.25 400 GLY A C 1
ATOM 3152 O O . GLY A 1 400 ? -4.319 11.871 -13.099 1.00 92.25 400 GLY A O 1
ATOM 3153 N N . ARG A 1 401 ? -3.907 12.788 -11.085 1.00 90.69 401 ARG A N 1
ATOM 3154 C CA . ARG A 1 401 ? -2.460 12.518 -11.036 1.00 90.69 401 ARG A CA 1
ATOM 3155 C C . ARG A 1 401 ? -2.062 11.744 -9.778 1.00 90.69 401 ARG A C 1
ATOM 3157 O O . ARG A 1 401 ? -2.901 11.439 -8.936 1.00 90.69 401 ARG A O 1
ATOM 3164 N N . HIS A 1 402 ? -0.763 11.486 -9.626 1.00 87.50 402 HIS A N 1
ATOM 3165 C CA . HIS A 1 402 ? -0.193 10.828 -8.452 1.00 87.50 402 HIS A CA 1
ATOM 3166 C C . HIS A 1 402 ? 0.087 11.838 -7.325 1.00 87.50 402 HIS A C 1
ATOM 3168 O O . HIS A 1 402 ? 1.241 12.110 -6.980 1.00 87.50 402 HIS A O 1
ATOM 3174 N N . ASP A 1 403 ? -0.960 12.471 -6.789 1.00 83.75 403 ASP A N 1
ATOM 3175 C CA . ASP A 1 403 ? -0.811 13.593 -5.861 1.00 83.75 403 ASP A CA 1
ATOM 3176 C C . ASP A 1 403 ? -1.875 13.660 -4.746 1.00 83.75 403 ASP A C 1
ATOM 3178 O O . ASP A 1 403 ? -2.867 12.929 -4.722 1.00 83.75 403 ASP A O 1
ATOM 3182 N N . LEU A 1 404 ? -1.644 14.541 -3.764 1.00 79.50 404 LEU A N 1
ATOM 3183 C CA . LEU A 1 404 ? -2.590 14.752 -2.663 1.00 79.50 404 LEU A CA 1
ATOM 3184 C C . LEU A 1 404 ? -3.930 15.375 -3.077 1.00 79.50 404 LEU A C 1
ATOM 3186 O O . LEU A 1 404 ? -4.939 15.009 -2.476 1.00 79.50 404 LEU A O 1
ATOM 3190 N N . PRO A 1 405 ? -4.005 16.300 -4.053 1.00 85.06 405 PRO A N 1
ATOM 3191 C CA . PRO A 1 405 ? -5.285 16.701 -4.622 1.00 85.06 405 PRO A CA 1
ATOM 3192 C C . PRO A 1 405 ? -6.135 15.510 -5.072 1.00 85.06 405 PRO A C 1
ATOM 3194 O O . PRO A 1 405 ? -7.301 15.451 -4.690 1.00 85.06 405 PRO A O 1
ATOM 3197 N N . PHE A 1 406 ? -5.560 14.544 -5.795 1.00 85.31 406 PHE A N 1
ATOM 3198 C CA . PHE A 1 406 ? -6.263 13.321 -6.177 1.00 85.31 406 PHE A CA 1
ATOM 3199 C C . PHE A 1 406 ? -6.732 12.533 -4.953 1.00 85.31 406 PHE A C 1
ATOM 3201 O O . PHE A 1 406 ? -7.907 12.195 -4.859 1.00 85.31 406 PHE A O 1
ATOM 3208 N N . PHE A 1 407 ? -5.855 12.305 -3.972 1.00 88.75 407 PHE A N 1
ATOM 3209 C CA . PHE A 1 407 ? -6.232 11.644 -2.718 1.00 88.75 407 PHE A CA 1
ATOM 3210 C C . PHE A 1 407 ? -7.449 12.302 -2.044 1.00 88.75 407 PHE A C 1
ATOM 3212 O O . PHE A 1 407 ? -8.419 11.627 -1.699 1.00 88.75 407 PHE A O 1
ATOM 3219 N N . ASN A 1 408 ? -7.417 13.628 -1.891 1.00 84.94 408 ASN A N 1
ATOM 3220 C CA . ASN A 1 408 ? -8.459 14.388 -1.201 1.00 84.94 408 ASN A CA 1
ATOM 3221 C C . ASN A 1 408 ? -9.819 14.313 -1.905 1.00 84.94 408 ASN A C 1
ATOM 3223 O O . ASN A 1 408 ? -10.841 14.462 -1.242 1.00 84.94 408 ASN A O 1
ATOM 3227 N N . LEU A 1 409 ? -9.847 14.088 -3.223 1.00 90.50 409 LEU A N 1
ATOM 3228 C CA . LEU A 1 409 ? -11.097 13.916 -3.965 1.00 90.50 409 LEU A CA 1
ATOM 3229 C C . LEU A 1 409 ? -11.814 12.612 -3.601 1.00 90.50 409 LEU A C 1
ATOM 3231 O O . LEU A 1 409 ? -13.040 12.589 -3.606 1.00 90.50 409 LEU A O 1
ATOM 3235 N N . TYR A 1 410 ? -11.067 11.554 -3.269 1.00 94.88 410 TYR A N 1
ATOM 3236 C CA . TYR A 1 410 ? -11.615 10.198 -3.141 1.00 94.88 410 TYR A CA 1
ATOM 3237 C C . TYR A 1 410 ? -11.534 9.619 -1.721 1.00 94.88 410 TYR A C 1
ATOM 3239 O O . TYR A 1 410 ? -12.023 8.516 -1.484 1.00 94.88 410 TYR A O 1
ATOM 3247 N N . VAL A 1 411 ? -10.971 10.345 -0.745 1.00 93.38 411 VAL A N 1
ATOM 3248 C CA . VAL A 1 411 ? -10.848 9.856 0.643 1.00 93.38 411 VAL A CA 1
ATOM 3249 C C . VAL A 1 411 ? -12.199 9.519 1.285 1.00 93.38 411 VAL A C 1
ATOM 3251 O O . VAL A 1 411 ? -12.319 8.510 1.982 1.00 93.38 411 VAL A O 1
ATOM 3254 N N . ASP A 1 412 ? -13.240 10.312 1.014 1.00 95.06 412 ASP A N 1
ATOM 3255 C CA . ASP A 1 412 ? -14.586 10.059 1.539 1.00 95.06 412 ASP A CA 1
ATOM 3256 C C . ASP A 1 412 ? -15.221 8.790 0.941 1.00 95.06 412 ASP A C 1
ATOM 3258 O O . ASP A 1 412 ? -15.999 8.115 1.621 1.00 95.06 412 ASP A O 1
ATOM 3262 N N . GLU A 1 413 ? -14.862 8.412 -0.290 1.00 97.00 413 GLU A N 1
ATOM 3263 C CA . GLU A 1 413 ? -15.340 7.174 -0.916 1.00 97.00 413 GLU A CA 1
ATOM 3264 C C . GLU A 1 413 ? -14.746 5.940 -0.232 1.00 97.00 413 GLU A C 1
ATOM 3266 O O . GLU A 1 413 ? -15.478 4.998 0.076 1.00 97.00 413 GLU A O 1
ATOM 3271 N N . THR A 1 414 ? -13.449 5.958 0.097 1.00 97.19 414 THR A N 1
ATOM 3272 C CA . THR A 1 414 ? -12.820 4.873 0.869 1.00 97.19 414 THR A CA 1
ATOM 3273 C C . THR A 1 414 ? -13.441 4.747 2.256 1.00 97.19 414 THR A C 1
ATOM 3275 O O . THR A 1 414 ? -13.654 3.641 2.750 1.00 97.19 414 THR A O 1
ATOM 3278 N N . ILE A 1 415 ? -13.759 5.875 2.899 1.00 97.94 415 ILE A N 1
ATOM 3279 C CA . ILE A 1 415 ? -14.438 5.893 4.200 1.00 97.94 415 ILE A CA 1
ATOM 3280 C C . ILE A 1 415 ? -15.822 5.246 4.091 1.00 97.94 415 ILE A C 1
ATOM 3282 O O . ILE A 1 415 ? -16.164 4.390 4.910 1.00 97.94 415 ILE A O 1
ATOM 3286 N N . ALA A 1 416 ? -16.601 5.612 3.070 1.00 98.19 416 ALA A N 1
ATOM 3287 C CA . ALA A 1 416 ? -17.913 5.024 2.820 1.00 98.19 416 ALA A CA 1
ATOM 3288 C C . ALA A 1 416 ? -17.822 3.515 2.533 1.00 98.19 416 ALA A C 1
ATOM 3290 O O . ALA A 1 416 ? -18.634 2.738 3.043 1.00 98.19 416 ALA A O 1
ATOM 3291 N N . TRP A 1 417 ? -16.810 3.088 1.776 1.00 98.44 417 TRP A N 1
ATOM 3292 C CA . TRP A 1 417 ? -16.522 1.679 1.513 1.00 98.44 417 TRP A CA 1
ATOM 3293 C C . TRP A 1 417 ? -16.220 0.900 2.804 1.00 98.44 417 TRP A C 1
ATOM 3295 O O . TRP A 1 417 ? -16.865 -0.117 3.073 1.00 98.44 417 TRP A O 1
ATOM 3305 N N . MET A 1 418 ? -15.327 1.404 3.663 1.00 98.44 418 MET A N 1
ATOM 3306 C CA . MET A 1 418 ? -15.040 0.768 4.957 1.00 98.44 418 MET A CA 1
ATOM 3307 C C . MET A 1 418 ? -16.287 0.686 5.841 1.00 98.44 418 MET A C 1
ATOM 3309 O O . MET A 1 418 ? -16.551 -0.349 6.454 1.00 98.44 418 MET A O 1
ATOM 3313 N N . 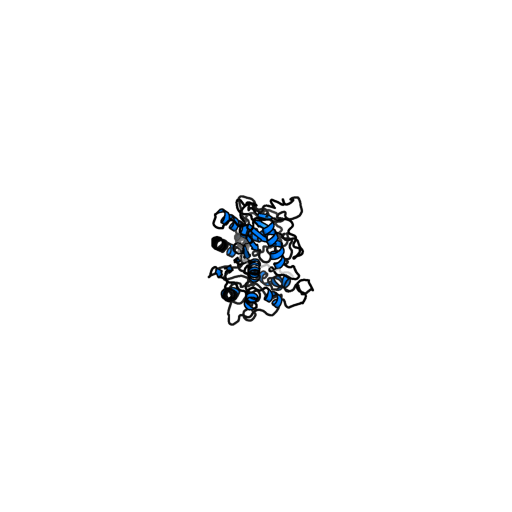ALA A 1 419 ? -17.082 1.757 5.892 1.00 98.25 419 ALA A N 1
ATOM 3314 C CA . ALA A 1 419 ? -18.314 1.794 6.672 1.00 98.25 419 ALA A CA 1
ATOM 3315 C C . ALA A 1 419 ? -19.339 0.755 6.190 1.00 98.25 419 ALA A C 1
ATOM 3317 O O . ALA A 1 419 ? -19.941 0.065 7.013 1.00 98.25 419 ALA A O 1
ATOM 3318 N N . LYS A 1 420 ? -19.492 0.593 4.867 1.00 97.69 420 LYS A N 1
ATOM 3319 C CA . LYS A 1 420 ? -20.334 -0.446 4.251 1.00 97.69 420 LYS A CA 1
ATOM 3320 C C . LYS A 1 420 ? -19.891 -1.846 4.675 1.00 97.69 420 LYS A C 1
ATOM 3322 O O . LYS A 1 420 ? -20.744 -2.673 4.987 1.00 97.69 420 LYS A O 1
ATOM 3327 N N . LEU A 1 421 ? -18.587 -2.123 4.687 1.00 97.75 421 LEU A N 1
ATOM 3328 C CA . LEU A 1 421 ? -18.060 -3.435 5.075 1.00 97.75 421 LEU A CA 1
ATOM 3329 C C . LEU A 1 421 ? -18.194 -3.709 6.575 1.00 97.75 421 LEU A C 1
ATOM 3331 O O . LEU A 1 421 ? -18.519 -4.827 6.953 1.00 97.75 421 LEU A O 1
ATOM 3335 N N . LEU A 1 422 ? -18.026 -2.692 7.421 1.00 96.69 422 LEU A N 1
ATOM 3336 C CA . LEU A 1 422 ? -18.206 -2.808 8.873 1.00 96.69 422 LEU A CA 1
ATOM 3337 C C . LEU A 1 422 ? -19.669 -2.952 9.319 1.00 96.69 422 LEU A C 1
ATOM 3339 O O . LEU A 1 422 ? -19.913 -3.313 10.470 1.00 96.69 422 LEU A O 1
ATOM 3343 N N . ALA A 1 423 ? -20.628 -2.627 8.449 1.00 90.81 423 ALA A N 1
ATOM 3344 C CA . ALA A 1 423 ? -22.059 -2.734 8.727 1.00 90.81 423 ALA A CA 1
ATOM 3345 C C . ALA A 1 423 ? -22.661 -4.113 8.390 1.00 90.81 423 ALA A C 1
ATOM 3347 O O . ALA A 1 423 ? -23.803 -4.371 8.775 1.00 90.81 423 ALA A O 1
ATOM 3348 N N . LYS A 1 424 ? -21.928 -4.961 7.656 1.00 77.62 424 LYS A N 1
ATOM 3349 C CA . LYS A 1 424 ? -22.295 -6.358 7.372 1.00 77.62 424 LYS A CA 1
ATOM 3350 C C . LYS A 1 424 ? -21.975 -7.241 8.577 1.00 77.62 424 LYS A C 1
ATOM 3352 O O . LYS A 1 424 ? -22.768 -8.179 8.817 1.00 77.62 424 LYS A O 1
#

Foldseek 3Di:
DDDDDDDDDDDDDPPPPVVVVVVVVVVVVVVVVVVCVVVVVVVPDDDDPDDPDDDDPPDDDDPFLADPPPDDDDDDDDDDFDLPLDPDDPPADCQQARQPPPQSKHWHHDPQQPQLRGAKIKIKGFEDPFDQPDAAAFEEEEEEAKQAFQVSSCVQFRVVVRVCCVVVLFPGHMYMRIGQALVRPSGQDPRHNTRQLIGQLCPCFLSGNSVCCVVPPVVVVCVVSGSHDQQQLRYEQEYEASSQLSLLLNCLVPVRRNQHYEYELYQQFPQWDFLPHQQDAADPVRTDGDPADDQQRFQFPDPDPVSSNRGCVRHQCSGQQRPVPAGDRDGDRDGSSVSCLVSRNLSSLVVPQAQSASGEYEYAYEPREGRNSVNSVVSNVVSCVVSHYHYPPPPRYYHDYSHSVSSVVCSSVVSSVSRVSVVD

Secondary structure (DSSP, 8-state):
-----PPPPPPPPTTSTTHHHHHHHHHHHHHHHHHHHHHHHHT-S---PPPPS---TT----TTS-------SSS-----S--S-SSSS-PPPTTT-EEETTTTEEE-TT-EETTTTEE--EEEE--TT--TTSPPBPEEEEE--TT--HHHHIIIIIHHHHHHHHTTSS---EEEEE--BSS---PPPSS-SS-TT-B-TT-EETTEEHHHHIIIIIHHHHHHHS-B---GGGEEEEEETHHHHHHHHHHHH-TTT--EEEEES--S-TT--BTTBTTSPP-TTTB----S--TT-B--S--STTGGG-BHHHHTHHHHTTTSS--SS--S---HHHHHHHH-HHHHHHHS----TT-EEEEEEETT-TT-HHHHHHHHHHHHHHHT-EEESTT-EES--SSHHHHHHHHHHHHHHHHHHHT-

Radius of gyration: 30.34 Å; chains: 1; bounding box: 81×109×80 Å

pLDDT: mean 78.01, std 24.06, range [21.08, 98.88]

Sequence (424 aa):
MSEASTPEIPPRPRRWLLLGCLTPVLVVVALAVAFFIWAGQQKRTPAKSEQPEWVPENMRWVAWASPPVVYNGPGELVFYSDFGCAAGDHLPDPQNGITVTGQRVRCQPGFVSKLVRSPRQLFVHLPAGYDDRGEPLPVIVAIHGFGQRPHHSVAIFAAALDEAQRAGRLPKAITVFPDFTLGGTGLDDLTTPWDENGGSWGVNSNQGRFADHFTRELLPFILQNYRASDAPAKTFLLGGSMGGTIALNFLLDDPRRFPNVGAFYPGLDLRYSCNGDRLADYDPQCYRPLTTDDPNRRMTTNGGIKGRMFTERLFLLPVFDSDKYRGDVWTEDRPVWERVRANNPVDRLRDKPVDLHGTHIWYVAGDQDDFNIDAQSPIFDELATKAGAELEPPDHIRPGRHDLPFFNLYVDETIAWMAKLLAK